Protein 3JSL (pdb70)

Foldseek 3Di:
DPCVVLLVVLQVVLLVQLCCVFFVVHGPDDVVVNVVSLVVNVVCCVVPVVSDDLQGSVLLLFDDAFFPQDKDFDPFFAADFAEDADLVRLVVLQVVLCVQPHFFKKKKDFAFPAFKKKFWAAQQAGDWIFTNPVRGIGTTLSRQVSNASLAHRGWPGGDGWIWMKGKWAFQVLLVVVQVVLVVPVHDHQPGGRRVLVVLSPDRTSSSSNVRHMHMATQGIRDCVVPPDQWSVSRSVVVVNRRHRHDPLMDIDRGSVRVVVSQVVCVVCQVVDRGHTFWMKMFRTGPVSQVVQQADPHHRSGMYTYGDD/DPCVVLQVVLQVVLLVQLCCCFFVVHGDDDPVVNVVSLVVNVVCCVVPVVSDDLQGSVLLLFDDAWFPQDKDFDPFFAADFAADADLVRLVVLQVVLCVQPHFFKKKKDFAFPAFKKKFWAAQQAGDWIFTCVVRGITTTLSSQVSNASLAHRGWPGGDGWIWMKGKWAFQVLLVVVQVVCVVVVHDRQPGGRSVLVVLSPDITSSSSSVRHMHMATQGIRDCVPPPDQWSVSRSVVCVNRRHRHDPLMDIDRGSVVVVVSQVVCVVCVVVDRGHTFWMKMFRTGPVSQVSQQADVHHRSGMYTYGDD

Structure (mmCIF, N/CA/C/O backbone):
data_3JSL
#
_entry.id   3JSL
#
_cell.length_a   40.152
_cell.length_b   49.193
_cell.length_c   88.039
_cell.angle_alpha   90.10
_cell.angle_beta   103.20
_cell.angle_gamma   90.01
#
_symmetry.space_group_name_H-M   'P 1'
#
loop_
_entity.id
_entity.type
_entity.pdbx_description
1 polymer 'DNA ligase'
2 non-polymer 'SULFATE ION'
3 water water
#
loop_
_atom_site.group_PDB
_atom_site.id
_atom_site.type_symbol
_atom_site.label_atom_id
_atom_site.label_alt_id
_atom_site.label_comp_id
_atom_site.label_asym_id
_atom_site.label_entity_id
_atom_site.label_seq_id
_atom_site.pdbx_PDB_ins_code
_atom_site.Cartn_x
_atom_site.Cartn_y
_atom_site.Cartn_z
_atom_site.occupancy
_atom_site.B_iso_or_equiv
_atom_site.auth_seq_id
_atom_site.auth_comp_id
_atom_site.auth_asym_id
_atom_site.auth_atom_id
_atom_site.pdbx_PDB_model_num
ATOM 1 N N . ALA A 1 2 ? 22.064 64.129 69.073 1.00 22.80 2 ALA A N 1
ATOM 2 C CA . ALA A 1 2 ? 22.322 62.673 69.299 1.00 22.30 2 ALA A CA 1
ATOM 3 C C . ALA A 1 2 ? 21.173 61.722 69.119 1.00 20.81 2 ALA A C 1
ATOM 4 O O . ALA A 1 2 ? 21.434 60.664 68.644 1.00 20.23 2 ALA A O 1
ATOM 6 N N . ASP A 1 3 ? 19.941 62.056 69.498 1.00 20.95 3 ASP A N 1
ATOM 7 C CA . ASP A 1 3 ? 18.825 61.256 68.982 1.00 20.02 3 ASP A CA 1
ATOM 8 C C . ASP A 1 3 ? 18.548 61.679 67.506 1.00 19.91 3 ASP A C 1
ATOM 9 O O . ASP A 1 3 ? 17.732 62.574 67.222 1.00 19.49 3 ASP A O 1
ATOM 14 N N . LEU A 1 4 ? 19.226 61.005 66.590 1.00 18.81 4 LEU A N 1
ATOM 15 C CA . LEU A 1 4 ? 19.103 61.302 65.154 1.00 18.81 4 LEU A CA 1
ATOM 16 C C . LEU A 1 4 ? 18.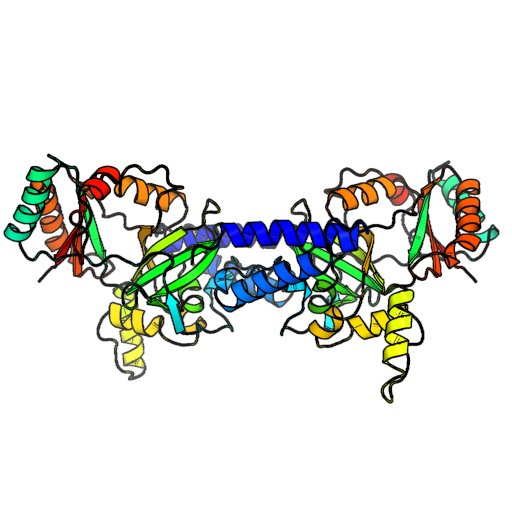195 60.316 64.416 1.00 18.93 4 LEU A C 1
ATOM 17 O O . LEU A 1 4 ? 18.296 60.178 63.188 1.00 18.53 4 LEU A O 1
ATOM 22 N N . SER A 1 5 ? 17.309 59.643 65.148 1.00 18.77 5 SER A N 1
ATOM 23 C CA . SER A 1 5 ? 16.481 58.583 64.568 1.00 18.67 5 SER A CA 1
ATOM 24 C C . SER A 1 5 ? 15.603 59.086 63.392 1.00 19.65 5 SER A C 1
ATOM 25 O O . SER A 1 5 ? 15.434 58.389 62.376 1.00 18.84 5 SER A O 1
ATOM 28 N N . SER A 1 6 ? 15.063 60.294 63.522 1.00 19.97 6 SER A N 1
ATOM 29 C CA . SER A 1 6 ? 14.184 60.817 62.473 1.00 20.61 6 SER A CA 1
ATOM 30 C C . SER A 1 6 ? 14.931 61.017 61.171 1.00 19.72 6 SER A C 1
ATOM 31 O O . SER A 1 6 ? 14.456 60.589 60.115 1.00 19.92 6 SER A O 1
ATOM 34 N N . ARG A 1 7 ? 16.082 61.682 61.233 1.00 19.19 7 ARG A N 1
ATOM 35 C CA . ARG A 1 7 ? 16.854 61.960 60.020 1.00 18.43 7 ARG A CA 1
ATOM 36 C C . ARG A 1 7 ? 17.417 60.658 59.438 1.00 18.10 7 ARG A C 1
ATOM 37 O O . ARG A 1 7 ? 17.376 60.451 58.209 1.00 16.83 7 ARG A O 1
ATOM 45 N N . VAL A 1 8 ? 17.902 59.768 60.310 1.00 16.69 8 VAL A N 1
ATOM 46 C CA . VAL A 1 8 ? 18.431 58.489 59.814 1.00 16.83 8 VAL A CA 1
ATOM 47 C C . VAL A 1 8 ? 17.383 57.692 59.051 1.00 17.28 8 VAL A C 1
ATOM 48 O O . VAL A 1 8 ? 17.661 57.207 57.945 1.00 16.60 8 VAL A O 1
ATOM 52 N N . ASN A 1 9 ? 16.173 57.569 59.610 1.00 17.31 9 ASN A N 1
ATOM 53 C CA . ASN A 1 9 ? 15.139 56.832 58.911 1.00 18.73 9 ASN A CA 1
ATOM 54 C C . ASN A 1 9 ? 14.706 57.519 57.634 1.00 17.91 9 ASN A C 1
ATOM 55 O O . ASN A 1 9 ? 14.498 56.860 56.640 1.00 17.42 9 ASN A O 1
ATOM 60 N N . GLU A 1 10 ? 14.613 58.844 57.665 1.00 17.79 10 GLU A N 1
ATOM 61 C CA . GLU A 1 10 ? 14.390 59.610 56.431 1.00 18.08 10 GLU A CA 1
ATOM 62 C C . GLU A 1 10 ? 15.432 59.329 55.358 1.00 17.90 10 GLU A C 1
ATOM 63 O O . GLU A 1 10 ? 15.068 59.058 54.206 1.00 17.71 10 GLU A O 1
ATOM 69 N N . LEU A 1 11 ? 16.712 59.405 55.736 1.00 16.84 11 LEU A N 1
ATOM 70 C CA . LEU A 1 11 ? 17.809 59.145 54.812 1.00 17.14 11 LEU A CA 1
ATOM 71 C C . LEU A 1 11 ? 17.771 57.733 54.256 1.00 17.54 11 LEU A C 1
ATOM 72 O O . LEU A 1 11 ? 17.984 57.529 53.065 1.00 18.15 11 LEU A O 1
ATOM 77 N N . HIS A 1 12 ? 17.519 56.745 55.109 1.00 17.13 12 HIS A N 1
ATOM 78 C CA . HIS A 1 12 ? 17.336 55.372 54.607 1.00 17.57 12 HIS A CA 1
ATOM 79 C C . HIS A 1 12 ? 16.214 55.313 53.577 1.00 17.50 12 HIS A C 1
ATOM 80 O O . HIS A 1 12 ? 16.412 54.781 52.490 1.00 16.90 12 HIS A O 1
ATOM 87 N N . ASP A 1 13 ? 15.039 55.840 53.936 1.00 17.92 13 ASP A N 1
ATOM 88 C CA . ASP A 1 13 ? 13.879 55.843 53.049 1.00 18.03 13 ASP A CA 1
ATOM 89 C C . ASP A 1 13 ? 14.183 56.478 51.680 1.00 17.71 13 ASP A C 1
ATOM 90 O O . ASP A 1 13 ? 13.878 55.884 50.636 1.00 17.42 13 ASP A O 1
ATOM 95 N N . LEU A 1 14 ? 14.771 57.675 51.683 1.00 16.97 14 LEU A N 1
ATOM 96 C CA . LEU A 1 14 ? 15.111 58.369 50.419 1.00 16.77 14 LEU A CA 1
ATOM 97 C C . LEU A 1 14 ? 16.144 57.621 49.579 1.00 17.07 14 LEU A C 1
ATOM 98 O O . LEU A 1 14 ? 15.918 57.338 48.390 1.00 16.28 14 LEU A O 1
ATOM 103 N N . LEU A 1 15 ? 17.268 57.281 50.202 1.00 16.89 15 LEU A N 1
ATOM 104 C CA . LEU A 1 15 ? 18.339 56.576 49.521 1.00 16.85 15 LEU A CA 1
ATOM 105 C C . LEU A 1 15 ? 17.932 55.192 49.010 1.00 16.69 15 LEU A C 1
ATOM 106 O O . LEU A 1 15 ? 18.394 54.779 47.930 1.00 16.95 15 LEU A O 1
ATOM 111 N N . ASN A 1 16 ? 17.104 54.477 49.772 1.00 17.15 16 ASN A N 1
ATOM 112 C CA . ASN A 1 16 ? 16.592 53.198 49.285 1.00 17.03 16 ASN A CA 1
ATOM 113 C C . ASN A 1 16 ? 15.681 53.396 48.079 1.00 17.06 16 ASN A C 1
ATOM 114 O O . ASN A 1 16 ? 15.762 52.639 47.093 1.00 16.50 16 ASN A O 1
ATOM 119 N N . GLN A 1 17 ? 14.832 54.416 48.154 1.00 17.55 17 GLN A N 1
ATOM 120 C CA . GLN A 1 17 ? 13.962 54.765 47.015 1.00 19.00 17 GLN A CA 1
ATOM 121 C C . GLN A 1 17 ? 14.792 55.151 45.776 1.00 19.10 17 GLN A C 1
ATOM 122 O O . GLN A 1 17 ? 14.588 54.604 44.687 1.00 19.32 17 GLN A O 1
ATOM 128 N N . TYR A 1 18 ? 15.718 56.097 45.926 1.00 18.38 18 TYR A N 1
ATOM 129 C CA . TYR A 1 18 ? 16.530 56.536 44.785 1.00 18.67 18 TYR A CA 1
ATOM 130 C C . TYR A 1 18 ? 17.380 55.408 44.199 1.00 18.84 18 TYR A C 1
ATOM 131 O O . TYR A 1 18 ? 17.506 55.310 42.975 1.00 18.43 18 TYR A O 1
ATOM 140 N N . SER A 1 19 ? 17.947 54.565 45.058 1.00 18.96 19 SER A N 1
ATOM 141 C CA . SER A 1 19 ? 18.733 53.417 44.569 1.00 19.47 19 SER A CA 1
ATOM 142 C C . SER A 1 19 ? 17.877 52.502 43.666 1.00 20.09 19 SER A C 1
ATOM 143 O O . SER A 1 19 ? 18.321 52.084 42.596 1.00 20.65 19 SER A O 1
ATOM 146 N N . TYR A 1 20 ? 16.658 52.217 44.112 1.00 20.02 20 TYR A N 1
ATOM 147 C CA . TYR A 1 20 ? 15.742 51.326 43.413 1.00 20.24 20 TYR A CA 1
ATOM 148 C C . TYR A 1 20 ? 15.357 51.956 42.078 1.00 20.40 20 TYR A C 1
ATOM 149 O O . TYR A 1 20 ? 15.377 51.295 41.034 1.00 19.88 20 TYR A O 1
ATOM 158 N N . GLU A 1 21 ? 15.050 53.250 42.100 1.00 21.25 21 GLU A N 1
ATOM 159 C CA . GLU A 1 21 ? 14.668 53.945 40.864 1.00 22.60 21 GLU A CA 1
ATOM 160 C C . GLU A 1 21 ? 15.797 53.958 39.834 1.00 22.54 21 GLU A C 1
ATOM 161 O O . GLU A 1 21 ? 15.554 53.739 38.642 1.00 22.54 21 GLU A O 1
ATOM 167 N N . TYR A 1 22 ? 17.020 54.219 40.302 1.00 22.84 22 TYR A N 1
ATOM 168 C CA . TYR A 1 22 ? 18.207 54.220 39.456 1.00 24.12 22 TYR A CA 1
ATOM 169 C C . TYR A 1 22 ? 18.526 52.812 38.898 1.00 24.05 22 TYR A C 1
ATOM 170 O O . TYR A 1 22 ? 18.661 52.617 37.686 1.00 23.56 22 TYR A O 1
ATOM 179 N N . TYR A 1 23 ? 18.665 51.856 39.813 1.00 23.54 23 TYR A N 1
ATOM 180 C CA . TYR A 1 23 ? 19.347 50.586 39.526 1.00 24.09 23 TYR A CA 1
ATOM 181 C C . TYR A 1 23 ? 18.454 49.412 39.211 1.00 23.06 23 TYR A C 1
ATOM 182 O O . TYR A 1 23 ? 18.941 48.381 38.734 1.00 22.61 23 TYR A O 1
ATOM 191 N N . VAL A 1 24 ? 17.175 49.557 39.538 1.00 23.89 24 VAL A N 1
ATOM 192 C CA . VAL A 1 24 ? 16.170 48.512 39.341 1.00 24.30 24 VAL A CA 1
ATOM 193 C C . VAL A 1 24 ? 15.147 48.965 38.304 1.00 25.90 24 VAL A C 1
ATOM 194 O O . VAL A 1 24 ? 15.070 48.381 37.243 1.00 26.12 24 VAL A O 1
ATOM 198 N N . GLU A 1 25 ? 14.377 50.005 38.597 1.00 27.76 25 GLU A N 1
ATOM 199 C CA . GLU A 1 25 ? 13.423 50.555 37.619 1.00 29.82 25 GLU A CA 1
ATOM 200 C C . GLU A 1 25 ? 14.081 51.232 36.416 1.00 30.86 25 GLU A C 1
ATOM 201 O O . GLU A 1 25 ? 13.448 51.409 35.357 1.00 31.35 25 GLU A O 1
ATOM 207 N N . ASP A 1 26 ? 15.334 51.639 36.575 1.00 31.98 26 ASP A N 1
ATOM 208 C CA . ASP A 1 26 ? 16.035 52.399 35.537 1.00 33.40 26 ASP A CA 1
ATOM 209 C C . ASP A 1 26 ? 15.205 53.634 35.122 1.00 33.75 26 ASP A C 1
ATOM 210 O O . ASP A 1 26 ? 14.986 53.917 33.926 1.00 34.23 26 ASP A O 1
ATOM 215 N N . ASN A 1 27 ? 14.719 54.356 36.129 1.00 33.16 27 ASN A N 1
ATOM 216 C CA . ASN A 1 27 ? 13.949 55.566 35.906 1.00 33.08 27 ASN A CA 1
ATOM 217 C C . ASN A 1 27 ? 14.115 56.537 37.075 1.00 32.00 27 ASN A C 1
ATOM 218 O O . ASN A 1 27 ? 13.274 56.587 37.971 1.00 31.84 27 ASN A O 1
ATOM 223 N N . PRO A 1 28 ? 15.193 57.337 37.049 1.00 31.20 28 PRO A N 1
ATOM 224 C CA . PRO A 1 28 ? 15.503 58.232 38.164 1.00 30.32 28 PRO A CA 1
ATOM 225 C C . PRO A 1 28 ? 14.438 59.300 38.357 1.00 29.81 28 PRO A C 1
ATOM 226 O O . PRO A 1 28 ? 13.769 59.695 37.387 1.00 29.55 28 PRO A O 1
ATOM 230 N N . SER A 1 29 ? 14.280 59.737 39.603 1.00 29.14 29 SER A N 1
ATOM 231 C CA . SER A 1 29 ? 13.379 60.843 39.966 1.00 28.44 29 SER A CA 1
ATOM 232 C C . SER A 1 29 ? 14.164 62.080 40.410 1.00 27.60 29 SER A C 1
ATOM 233 O O . SER A 1 29 ? 13.666 63.216 40.350 1.00 28.33 29 SER A O 1
ATOM 236 N N . VAL A 1 30 ? 15.396 61.863 40.863 1.00 25.31 30 VAL A N 1
ATOM 237 C CA . VAL A 1 30 ? 16.246 62.956 41.289 1.00 23.66 30 VAL A CA 1
ATOM 238 C C . VAL A 1 30 ? 17.626 62.800 40.621 1.00 22.40 30 VAL A C 1
ATOM 239 O O . VAL A 1 30 ? 18.035 61.682 40.307 1.00 21.97 30 VAL A O 1
ATOM 243 N N . PRO A 1 31 ? 18.346 63.920 40.400 1.00 21.92 31 PRO A N 1
ATOM 244 C CA . PRO A 1 31 ? 19.657 63.828 39.774 1.00 21.37 31 PRO A CA 1
ATOM 245 C C . PRO A 1 31 ? 20.706 63.251 40.744 1.00 22.04 31 PRO A C 1
ATOM 246 O O . PRO A 1 31 ? 20.466 63.265 41.959 1.00 21.15 31 PRO A O 1
ATOM 250 N N . ASP A 1 32 ? 21.830 62.759 40.201 1.00 21.47 32 ASP A N 1
ATOM 251 C CA . ASP A 1 32 ? 22.923 62.150 40.972 1.00 22.89 32 ASP A CA 1
ATOM 252 C C . ASP A 1 32 ? 23.348 63.045 42.122 1.00 22.06 32 ASP A C 1
ATOM 253 O O . ASP A 1 32 ? 23.635 62.543 43.207 1.0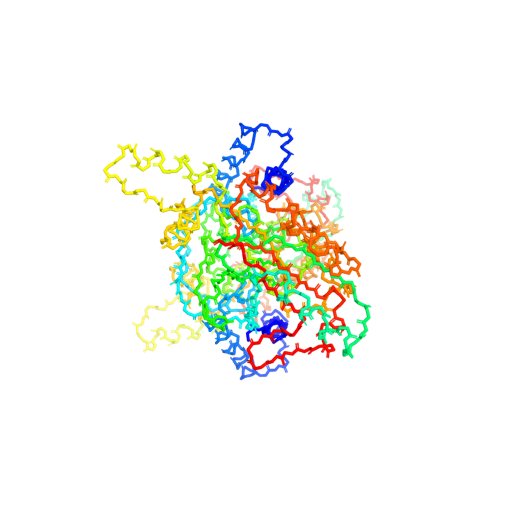0 22.59 32 ASP A O 1
ATOM 258 N N . SER A 1 33 ? 23.435 64.357 41.856 1.00 21.30 33 SER A N 1
ATOM 259 C CA . SER A 1 33 ? 23.815 65.367 42.874 1.00 20.99 33 SER A CA 1
ATOM 260 C C . SER A 1 33 ? 23.019 65.224 44.185 1.00 21.03 33 SER A C 1
ATOM 261 O O . SER A 1 33 ? 23.561 65.440 45.274 1.00 20.47 33 SER A O 1
ATOM 264 N N . GLU A 1 34 ? 21.726 64.918 44.060 1.00 21.29 34 GLU A N 1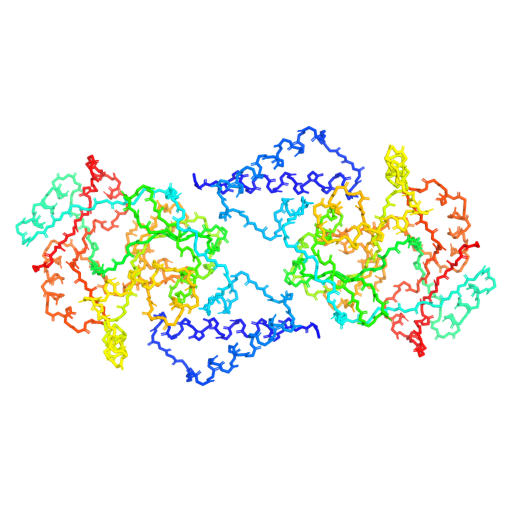
ATOM 265 C CA . GLU A 1 34 ? 20.834 64.745 45.210 1.00 21.82 34 GLU A CA 1
ATOM 266 C C . GLU A 1 34 ? 21.094 63.418 45.914 1.00 21.54 34 GLU A C 1
ATOM 267 O O . GLU A 1 34 ? 21.183 63.381 47.151 1.00 20.88 34 GLU A O 1
ATOM 273 N N . TYR A 1 35 ? 21.204 62.334 45.141 1.00 20.39 35 TYR A N 1
ATOM 274 C CA . TYR A 1 35 ? 21.587 61.044 45.726 1.00 20.73 35 TYR A CA 1
ATOM 275 C C . TYR A 1 35 ? 22.912 61.148 46.480 1.00 19.79 35 TYR A C 1
ATOM 276 O O . TYR A 1 35 ? 23.009 60.677 47.624 1.00 20.59 35 TYR A O 1
ATOM 285 N N . ASP A 1 36 ? 23.924 61.753 45.843 1.00 18.54 36 ASP A N 1
ATOM 286 C CA . ASP A 1 36 ? 25.274 61.802 46.395 1.00 18.16 36 ASP A CA 1
ATOM 287 C C . ASP A 1 36 ? 25.291 62.646 47.668 1.00 17.05 36 ASP A C 1
ATOM 288 O O . ASP A 1 36 ? 25.954 62.284 48.629 1.00 17.94 36 ASP A O 1
ATOM 293 N N . LYS A 1 37 ? 24.602 63.783 47.641 1.00 16.79 37 LYS A N 1
ATOM 294 C CA . LYS A 1 37 ? 24.462 64.658 48.805 1.00 17.01 37 LYS A CA 1
ATOM 295 C C . LYS A 1 37 ? 23.866 63.904 50.015 1.00 16.97 37 LYS A C 1
ATOM 296 O O . LYS A 1 37 ? 24.402 63.978 51.130 1.00 16.53 37 LYS A O 1
ATOM 302 N N . LEU A 1 38 ? 22.765 63.192 49.804 1.00 17.10 38 LEU A N 1
ATOM 303 C CA . LEU A 1 38 ? 22.136 62.429 50.899 1.00 17.17 38 LEU A CA 1
ATOM 304 C C . LEU A 1 38 ? 23.029 61.282 51.399 1.00 17.58 38 LEU A C 1
ATOM 305 O O . LEU A 1 38 ? 23.134 61.008 52.624 1.00 17.57 38 LEU A O 1
ATOM 310 N N . LEU A 1 39 ? 23.692 60.603 50.460 1.00 16.45 39 LEU A N 1
ATOM 311 C CA . LEU A 1 39 ? 24.585 59.528 50.839 1.00 16.20 39 LEU A CA 1
ATOM 312 C C . LEU A 1 39 ? 25.730 60.052 51.702 1.00 16.77 39 LEU A C 1
ATOM 313 O O . LEU A 1 39 ? 26.035 59.455 52.742 1.00 15.92 39 LEU A O 1
ATOM 318 N N . HIS A 1 40 ? 26.367 61.144 51.255 1.00 16.19 40 HIS A N 1
ATOM 319 C CA . HIS A 1 40 ? 27.456 61.753 52.003 1.00 18.13 40 HIS A CA 1
ATOM 320 C C . HIS A 1 40 ? 26.997 62.164 53.408 1.00 17.30 40 HIS A C 1
ATOM 321 O O . HIS A 1 40 ? 27.750 62.023 54.365 1.00 16.45 40 HIS A O 1
ATOM 328 N N . GLU A 1 41 ? 25.760 62.641 53.515 1.00 16.86 41 GLU A N 1
ATOM 329 C CA . GLU A 1 41 ? 25.202 63.013 54.823 1.00 17.53 41 GLU A CA 1
ATOM 330 C C . GLU A 1 41 ? 25.086 61.806 55.775 1.00 17.36 41 GLU A C 1
ATOM 331 O O . GLU A 1 41 ? 25.424 61.900 56.979 1.00 16.75 41 GLU A O 1
ATOM 337 N N . LEU A 1 42 ? 24.551 60.707 55.243 1.00 16.64 42 LEU A N 1
ATOM 338 C CA . LEU A 1 42 ? 24.384 59.485 56.040 1.00 16.57 42 LEU A CA 1
ATOM 339 C C . LEU A 1 42 ? 25.748 58.939 56.453 1.00 16.11 42 LEU A C 1
ATOM 340 O O . LEU A 1 42 ? 25.944 58.497 57.581 1.00 15.34 42 LEU A O 1
ATOM 345 N N . ILE A 1 43 ? 26.693 58.948 55.528 1.00 16.42 43 ILE A N 1
ATOM 346 C CA . ILE A 1 43 ? 28.048 58.485 55.842 1.00 17.08 43 ILE A CA 1
ATOM 347 C C . ILE A 1 43 ? 28.620 59.298 57.018 1.00 17.33 43 ILE A C 1
ATOM 348 O O . ILE A 1 43 ? 29.179 58.731 57.955 1.00 17.14 43 ILE A O 1
ATOM 353 N N . LYS A 1 44 ? 28.443 60.621 56.981 1.00 17.61 44 LYS A N 1
ATOM 354 C CA . LYS A 1 44 ? 28.965 61.472 58.047 1.00 18.38 44 LYS A CA 1
ATOM 355 C C . LYS A 1 44 ? 28.262 61.161 59.361 1.00 18.12 44 LYS A C 1
ATOM 356 O O . LYS A 1 44 ? 28.925 61.074 60.406 1.00 18.01 44 LYS A O 1
ATOM 362 N N . ILE A 1 45 ? 26.934 60.998 59.312 1.00 16.77 45 ILE A N 1
ATOM 363 C CA . ILE A 1 45 ? 26.191 60.583 60.504 1.00 16.45 45 ILE A CA 1
ATOM 364 C C . ILE A 1 45 ? 26.747 59.268 61.082 1.00 16.68 45 ILE A C 1
ATOM 365 O O . ILE A 1 45 ? 27.045 59.177 62.289 1.00 15.88 45 ILE A O 1
ATOM 370 N N . GLU A 1 46 ? 26.902 58.260 60.227 1.00 15.59 46 GLU A N 1
ATOM 371 C CA . GLU A 1 46 ? 27.408 56.964 60.695 1.00 16.41 46 GLU A CA 1
ATOM 372 C C . GLU A 1 46 ? 28.848 57.069 61.219 1.00 17.34 46 GLU A C 1
ATOM 373 O O . GLU A 1 46 ? 29.214 56.329 62.108 1.00 18.38 46 GLU A O 1
ATOM 379 N N . GLU A 1 47 ? 29.663 57.971 60.680 1.00 18.04 47 GLU A N 1
ATOM 380 C CA . GLU A 1 47 ? 31.026 58.176 61.213 1.00 20.70 47 GLU A CA 1
ATOM 381 C C . GLU A 1 47 ? 31.021 58.790 62.626 1.00 19.84 47 GLU A C 1
ATOM 382 O O . GLU A 1 47 ? 31.784 58.343 63.513 1.00 20.12 47 GLU A O 1
ATOM 388 N N . GLU A 1 48 ? 30.168 59.796 62.826 1.00 19.60 48 GLU A N 1
ATOM 389 C CA . GLU A 1 48 ? 30.137 60.547 64.088 1.00 19.60 48 GLU A CA 1
ATOM 390 C C . GLU A 1 48 ? 29.188 59.932 65.113 1.00 18.70 48 GLU A C 1
ATOM 391 O O . GLU A 1 48 ? 29.356 60.148 66.320 1.00 19.10 48 GLU A O 1
ATOM 397 N N . HIS A 1 49 ? 28.195 59.182 64.629 1.00 16.64 49 HIS A N 1
ATOM 398 C CA . HIS A 1 49 ? 27.206 58.487 65.454 1.00 15.86 49 HIS A CA 1
ATOM 399 C C . HIS A 1 49 ? 27.061 57.044 64.968 1.00 15.33 49 HIS A C 1
ATOM 400 O O . HIS A 1 49 ? 26.039 56.689 64.405 1.00 15.60 49 HIS A O 1
ATOM 407 N N . PRO A 1 50 ? 28.088 56.214 65.208 1.00 15.86 50 PRO A N 1
ATOM 408 C CA . PRO A 1 50 ? 28.142 54.849 64.665 1.00 15.74 50 PRO A CA 1
ATOM 409 C C . PRO A 1 50 ? 27.071 53.913 65.211 1.00 15.70 50 PRO A C 1
ATOM 410 O O . PRO A 1 50 ? 26.870 52.825 64.659 1.00 15.58 50 PRO A O 1
ATOM 414 N N . GLU A 1 51 ? 26.391 54.331 66.283 1.00 15.35 51 GLU A N 1
ATOM 415 C CA . GLU A 1 51 ? 25.252 53.569 66.793 1.00 16.39 51 GLU A CA 1
ATOM 416 C C . GLU A 1 51 ? 24.133 53.465 65.768 1.00 16.10 51 GLU A C 1
ATOM 417 O O . GLU A 1 51 ? 23.273 52.605 65.900 1.00 16.34 51 GLU A O 1
ATOM 423 N N . TYR A 1 52 ? 24.160 54.327 64.756 1.00 16.16 52 TYR A N 1
ATOM 424 C CA . TYR A 1 52 ? 23.131 54.322 63.692 1.00 16.57 52 TYR A CA 1
ATOM 425 C C . TYR A 1 52 ? 23.458 53.374 62.514 1.00 17.59 52 TYR A C 1
ATOM 426 O O . TYR A 1 52 ? 22.633 53.177 61.628 1.00 17.32 52 TYR A O 1
ATOM 435 N N . LYS A 1 53 ? 24.655 52.785 62.507 1.00 18.36 53 LYS A N 1
ATOM 436 C CA . LYS A 1 53 ? 24.984 51.807 61.450 1.00 18.55 53 LYS A CA 1
ATOM 437 C C . LYS A 1 53 ? 24.055 50.575 61.551 1.00 19.62 53 LYS A C 1
ATOM 438 O O . LYS A 1 53 ? 23.686 50.150 62.649 1.00 19.30 53 LYS A O 1
ATOM 444 N N . THR A 1 54 ? 23.651 50.019 60.412 1.00 19.21 54 THR A N 1
ATOM 445 C CA . THR A 1 54 ? 22.746 48.866 60.392 1.00 19.25 54 THR A CA 1
ATOM 446 C C . THR A 1 54 ? 23.175 47.964 59.234 1.00 19.66 54 THR A C 1
ATOM 447 O O . THR A 1 54 ? 23.765 48.436 58.255 1.00 18.49 54 THR A O 1
ATOM 451 N N . VAL A 1 55 ? 22.853 46.679 59.333 1.00 20.25 55 VAL A N 1
ATOM 452 C CA . VAL A 1 55 ? 23.238 45.715 58.286 1.00 20.16 55 VAL A CA 1
ATOM 453 C C . VAL A 1 55 ? 22.693 46.081 56.899 1.00 19.96 55 VAL A C 1
ATOM 454 O O . VAL A 1 55 ? 23.297 45.721 55.891 1.00 20.26 55 VAL A O 1
ATOM 458 N N . ASP A 1 56 ? 21.577 46.806 56.853 1.00 19.01 56 ASP A N 1
ATOM 459 C CA . ASP A 1 56 ? 20.926 47.132 55.583 1.00 18.91 56 ASP A CA 1
ATOM 460 C C . ASP A 1 56 ? 21.007 48.629 55.263 1.00 17.81 56 ASP A C 1
ATOM 461 O O . ASP A 1 56 ? 20.238 49.141 54.458 1.00 18.02 56 ASP A O 1
ATOM 466 N N . SER A 1 57 ? 21.962 49.327 55.866 1.00 16.84 57 SER A N 1
ATOM 467 C CA . SER A 1 57 ? 22.151 50.745 55.560 1.00 16.01 57 SER A CA 1
ATOM 468 C C . SER A 1 57 ? 22.548 50.924 54.087 1.00 14.75 57 SER A C 1
ATOM 469 O O . SER A 1 57 ? 23.314 50.122 53.548 1.00 13.77 57 SER A O 1
ATOM 472 N N . PRO A 1 58 ? 22.038 51.990 53.426 1.00 15.40 58 PRO A N 1
ATOM 473 C CA . PRO A 1 58 ? 22.543 52.345 52.090 1.00 15.14 58 PRO A CA 1
ATOM 474 C C . PRO A 1 58 ? 24.069 52.444 52.014 1.00 15.30 58 PRO A C 1
ATOM 475 O O . PRO A 1 58 ? 24.642 52.249 50.932 1.00 15.16 58 PRO A O 1
ATOM 479 N N . THR A 1 59 ? 24.726 52.750 53.144 1.00 14.44 59 THR A N 1
ATOM 480 C CA . THR A 1 59 ? 26.183 52.862 53.148 1.00 13.98 59 THR A CA 1
ATOM 481 C C . THR A 1 59 ? 26.899 51.543 52.903 1.00 14.48 59 THR A C 1
ATOM 482 O O . THR A 1 59 ? 28.108 51.532 52.605 1.00 14.74 59 THR A O 1
ATOM 486 N N . VAL A 1 60 ? 26.174 50.445 53.043 1.00 14.91 60 VAL A N 1
ATOM 487 C CA . VAL A 1 60 ? 26.734 49.141 52.740 1.00 16.72 60 VAL A CA 1
ATOM 488 C C . VAL A 1 60 ? 27.221 49.089 51.289 1.00 17.20 60 VAL A C 1
ATOM 489 O O . VAL A 1 60 ? 28.175 48.392 50.983 1.00 18.04 60 VAL A O 1
ATOM 493 N N . ARG A 1 61 ? 26.549 49.835 50.409 1.00 17.27 61 ARG A N 1
ATOM 494 C CA . ARG A 1 61 ? 26.821 49.769 48.967 1.00 18.21 61 ARG A CA 1
ATOM 495 C C . ARG A 1 61 ? 28.200 50.276 48.625 1.00 18.94 61 ARG A C 1
ATOM 496 O O . ARG A 1 61 ? 28.717 49.951 47.563 1.00 19.41 61 ARG A O 1
ATOM 504 N N . VAL A 1 62 ? 28.782 51.083 49.526 1.00 19.80 62 VAL A N 1
ATOM 505 C CA . VAL A 1 62 ? 30.105 51.671 49.313 1.00 21.08 62 VAL A CA 1
ATOM 506 C C . VAL A 1 62 ? 31.219 50.639 49.472 1.00 21.34 62 VAL A C 1
ATOM 507 O O . VAL A 1 62 ? 32.335 50.877 49.041 1.00 21.86 62 VAL A O 1
ATOM 511 N N . GLY A 1 63 ? 30.921 49.504 50.113 1.00 21.60 63 GLY A N 1
ATOM 512 C CA . GLY A 1 63 ? 31.946 48.559 50.470 1.00 22.24 63 GLY A CA 1
ATOM 513 C C . GLY A 1 63 ? 32.555 48.960 51.798 1.00 24.34 63 GLY A C 1
ATOM 514 O O . GLY A 1 63 ? 32.264 50.039 52.345 1.00 23.45 63 GLY A O 1
ATOM 515 N N . GLY A 1 64 ? 33.400 48.093 52.326 1.00 25.34 64 GLY A N 1
ATOM 516 C CA . GLY A 1 64 ? 33.967 48.322 53.644 1.00 27.67 64 GLY A CA 1
ATOM 517 C C . GLY A 1 64 ? 35.294 47.634 53.803 1.00 28.88 64 GLY A C 1
ATOM 518 O O . GLY A 1 64 ? 35.947 47.285 52.815 1.00 29.64 64 GLY A O 1
ATOM 519 N N . GLU A 1 65 ? 35.675 47.437 55.059 1.00 29.96 65 GLU A N 1
ATOM 520 C CA . GLU A 1 65 ? 36.966 46.870 55.411 1.00 31.13 65 GLU A CA 1
ATOM 521 C C . GLU A 1 65 ? 36.956 45.342 55.339 1.00 30.22 65 GLU A C 1
ATOM 522 O O . GLU A 1 65 ? 37.935 44.748 54.915 1.00 30.37 65 GLU A O 1
ATOM 528 N N . ALA A 1 66 ? 35.847 44.722 55.741 1.00 29.80 66 ALA A N 1
ATOM 529 C CA . ALA A 1 66 ? 35.711 43.259 55.698 1.00 29.50 66 ALA A CA 1
ATOM 530 C C . ALA A 1 66 ? 35.860 42.716 54.277 1.00 29.42 66 ALA A C 1
ATOM 531 O O . ALA A 1 66 ? 35.315 43.274 53.312 1.00 29.12 66 ALA A O 1
ATOM 533 N N . GLN A 1 67 ? 36.628 41.644 54.153 1.00 29.46 67 GLN A N 1
ATOM 534 C CA . GLN A 1 67 ? 36.880 41.042 52.848 1.00 29.52 67 GLN A CA 1
ATOM 535 C C . GLN A 1 67 ? 36.058 39.762 52.657 1.00 28.59 67 GLN A C 1
ATOM 536 O O . GLN A 1 67 ? 35.847 38.998 53.606 1.00 27.94 67 GLN A O 1
ATOM 542 N N . ALA A 1 68 ? 35.599 39.533 51.426 1.00 27.26 68 ALA A N 1
ATOM 543 C CA . ALA A 1 68 ? 35.082 38.223 51.048 1.00 26.65 68 ALA A CA 1
ATOM 544 C C . ALA A 1 68 ? 36.108 37.174 51.494 1.00 25.90 68 ALA A C 1
ATOM 545 O O . ALA A 1 68 ? 37.321 37.357 51.306 1.00 25.10 68 ALA A O 1
ATOM 547 N N . SER A 1 69 ? 35.623 36.100 52.099 1.00 26.07 69 SER A N 1
ATOM 548 C CA . SER A 1 69 ? 36.488 35.005 52.550 1.00 26.27 69 SER A CA 1
ATOM 549 C C . SER A 1 69 ? 36.930 34.112 51.402 1.00 25.92 69 SER A C 1
ATOM 550 O O . SER A 1 69 ? 38.008 33.524 51.446 1.00 25.64 69 SER A O 1
ATOM 553 N N . PHE A 1 70 ? 36.098 34.017 50.364 1.00 25.10 70 PHE A N 1
ATOM 554 C CA . PHE A 1 70 ? 36.304 33.055 49.272 1.00 24.27 70 PHE A CA 1
ATOM 555 C C . PHE A 1 70 ? 36.262 31.608 49.760 1.00 24.31 70 PHE A C 1
ATOM 556 O O . PHE A 1 70 ? 36.625 30.685 49.026 1.00 24.91 70 PHE A O 1
ATOM 564 N N . ASN A 1 71 ? 35.810 31.419 50.989 1.00 23.13 71 ASN A N 1
ATOM 565 C CA . ASN A 1 71 ? 35.636 30.060 51.538 1.00 23.17 71 ASN A CA 1
ATOM 566 C C . ASN A 1 71 ? 34.724 29.199 50.696 1.00 23.04 71 ASN A C 1
ATOM 567 O O . ASN A 1 71 ? 33.769 29.699 50.092 1.00 22.21 71 ASN A O 1
ATOM 572 N N . LYS A 1 72 ? 35.031 27.898 50.661 1.00 22.85 72 LYS A N 1
ATOM 573 C CA . LYS A 1 72 ? 34.165 26.922 49.995 1.00 23.47 72 LYS A CA 1
ATOM 574 C C . LYS A 1 72 ? 32.919 26.688 50.845 1.00 21.95 72 LYS A C 1
ATOM 575 O O . LYS A 1 72 ? 33.012 26.305 52.017 1.00 21.68 72 LYS A O 1
ATOM 581 N N . VAL A 1 73 ? 31.750 26.964 50.282 1.00 20.14 73 VAL A N 1
ATOM 582 C CA . VAL A 1 73 ? 30.508 26.798 51.030 1.00 19.34 73 VAL A CA 1
ATOM 583 C C . VAL A 1 73 ? 29.507 26.037 50.174 1.00 19.36 73 VAL A C 1
ATOM 584 O O . VAL A 1 73 ? 29.317 26.368 49.002 1.00 19.37 73 VAL A O 1
ATOM 588 N N . ASN A 1 74 ? 28.861 25.028 50.757 1.00 18.77 74 ASN A N 1
ATOM 589 C CA . ASN A 1 74 ? 27.792 24.299 50.058 1.00 17.99 74 ASN A CA 1
ATOM 590 C C . ASN A 1 74 ? 26.541 25.154 49.976 1.00 17.23 74 ASN A C 1
ATOM 591 O O . ASN A 1 74 ? 26.161 25.769 50.979 1.00 15.66 74 ASN A O 1
ATOM 596 N N . HIS A 1 75 ? 25.891 25.167 48.811 1.00 17.13 75 HIS A N 1
ATOM 597 C CA . HIS A 1 75 ? 24.555 25.770 48.653 1.00 16.81 75 HIS A CA 1
ATOM 598 C C . HIS A 1 75 ? 23.552 24.995 49.508 1.00 17.13 75 HIS A C 1
ATOM 599 O O . HIS A 1 75 ? 23.734 23.778 49.729 1.00 16.47 75 HIS A O 1
ATOM 606 N N . ASP A 1 76 ? 22.487 25.686 49.970 1.00 17.12 76 ASP A N 1
ATOM 607 C CA . ASP A 1 76 ? 21.392 25.028 50.700 1.00 18.07 76 ASP A CA 1
ATOM 608 C C . ASP A 1 76 ? 20.783 23.971 49.797 1.00 18.22 76 ASP A C 1
ATOM 609 O O . ASP A 1 76 ? 20.442 22.876 50.248 1.00 18.26 76 ASP A O 1
ATOM 614 N N . THR A 1 77 ? 20.656 24.321 48.516 1.00 18.22 77 THR A N 1
ATOM 615 C CA . THR A 1 77 ? 20.077 23.433 47.492 1.00 17.97 77 THR A CA 1
ATOM 616 C C . THR A 1 77 ? 20.998 23.508 46.260 1.00 17.95 77 THR A C 1
ATOM 617 O O . THR A 1 77 ? 21.272 24.620 45.771 1.00 17.48 77 THR A O 1
ATOM 621 N N . PRO A 1 78 ? 21.510 22.348 45.773 1.00 18.13 78 PRO A N 1
ATOM 622 C CA . PRO A 1 78 ? 22.399 22.398 44.599 1.00 17.59 78 PRO A CA 1
ATOM 623 C C . PRO A 1 78 ? 21.739 23.092 43.397 1.00 18.11 78 PRO A C 1
ATOM 624 O O . PRO A 1 78 ? 20.525 23.044 43.225 1.00 17.62 78 PRO A O 1
ATOM 628 N N . MET A 1 79 ? 22.534 23.791 42.608 1.00 18.93 79 MET A N 1
ATOM 629 C CA . MET A 1 79 ? 21.965 24.495 41.449 1.00 19.67 79 MET A CA 1
ATOM 630 C C . MET A 1 79 ? 21.847 23.542 40.261 1.00 20.97 79 MET A C 1
ATOM 631 O O . MET A 1 79 ? 22.618 22.605 40.139 1.00 22.33 79 MET A O 1
ATOM 636 N N . LEU A 1 80 ? 20.834 23.754 39.434 1.00 22.19 80 LEU A N 1
ATOM 637 C CA . LEU A 1 80 ? 20.561 22.896 38.274 1.00 23.01 80 LEU A CA 1
ATOM 638 C C . LEU A 1 80 ? 21.651 22.999 37.214 1.00 22.82 80 LEU A C 1
ATOM 639 O O . LEU A 1 80 ? 22.287 24.040 37.055 1.00 22.31 80 LEU A O 1
ATOM 644 N N . SER A 1 81 ? 21.787 21.944 36.420 1.00 22.25 81 SER A N 1
ATOM 645 C CA . SER A 1 81 ? 22.599 21.988 35.232 1.00 22.75 81 SER A CA 1
ATOM 646 C C . SER A 1 81 ? 21.663 21.700 34.043 1.00 21.94 81 SER A C 1
ATOM 647 O O . SER A 1 81 ? 21.017 20.671 34.011 1.00 22.39 81 SER A O 1
ATOM 650 N N . LEU A 1 82 ? 21.588 22.610 33.082 1.00 21.80 82 LEU A N 1
ATOM 651 C CA . LEU A 1 82 ? 20.614 22.484 31.975 1.00 21.70 82 LEU A CA 1
ATOM 652 C C . LEU A 1 82 ? 21.185 21.780 30.747 1.00 21.52 82 LEU A C 1
ATOM 653 O O . LEU A 1 82 ? 22.338 21.987 30.401 1.00 21.82 82 LEU A O 1
ATOM 658 N N . GLY A 1 83 ? 20.377 20.952 30.097 1.00 20.93 83 GLY A N 1
ATOM 659 C CA . GLY A 1 83 ? 20.682 20.451 28.748 1.00 20.42 83 GLY A CA 1
ATOM 660 C C . GLY A 1 83 ? 20.589 21.592 27.739 1.00 20.30 83 GLY A C 1
ATOM 661 O O . GLY A 1 83 ? 19.888 22.580 27.980 1.00 19.49 83 GLY A O 1
ATOM 662 N N . ASN A 1 84 ? 21.317 21.456 26.625 1.00 20.01 84 ASN A N 1
ATOM 663 C CA . ASN A 1 84 ? 21.436 22.503 25.600 1.00 20.56 84 ASN A CA 1
ATOM 664 C C . ASN A 1 84 ? 20.704 22.133 24.330 1.00 20.13 84 ASN A C 1
ATOM 665 O O . ASN A 1 84 ? 20.582 20.950 24.010 1.00 20.06 84 ASN A O 1
ATOM 670 N N . ALA A 1 85 ? 20.238 23.149 23.613 1.00 19.05 85 ALA A N 1
ATOM 671 C CA . ALA A 1 85 ? 19.692 22.978 22.284 1.00 19.14 85 ALA A CA 1
ATOM 672 C C . ALA A 1 85 ? 20.455 23.907 21.347 1.00 18.48 85 ALA A C 1
ATOM 673 O O . ALA A 1 85 ? 20.834 25.030 21.740 1.00 18.83 85 ALA A O 1
ATOM 675 N N . PHE A 1 86 ? 20.705 23.444 20.122 1.00 18.27 86 PHE A N 1
ATOM 676 C CA . PHE A 1 86 ? 21.442 24.247 19.142 1.00 19.25 86 PHE A CA 1
ATOM 677 C C . PHE A 1 86 ? 20.666 24.652 17.886 1.00 19.05 86 PHE A C 1
ATOM 678 O O . PHE A 1 86 ? 21.147 25.474 17.085 1.00 19.21 86 PHE A O 1
ATOM 686 N N . ASN A 1 87 ? 19.464 24.103 17.726 1.00 19.83 87 ASN A N 1
ATOM 687 C CA . ASN A 1 87 ? 18.642 24.403 16.549 1.00 19.97 87 ASN A CA 1
ATOM 688 C C . ASN A 1 87 ? 17.184 24.071 16.793 1.00 20.20 87 ASN A C 1
ATOM 689 O O . ASN A 1 87 ? 16.812 23.551 17.855 1.00 19.73 87 ASN A O 1
ATOM 694 N N . GLU A 1 88 ? 16.366 24.329 15.772 1.00 20.99 88 GLU A N 1
ATOM 695 C CA . GLU A 1 88 ? 14.942 24.042 15.821 1.00 21.66 88 GLU A CA 1
ATOM 696 C C . GLU A 1 88 ? 14.633 22.564 16.065 1.00 22.36 88 GLU A C 1
ATOM 697 O O . GLU A 1 88 ? 13.734 22.244 16.839 1.00 22.14 88 GLU A O 1
ATOM 703 N N . ASP A 1 89 ? 15.383 21.667 15.411 1.00 23.01 89 ASP A N 1
ATOM 704 C CA . ASP A 1 89 ? 15.217 20.224 15.626 1.00 23.52 89 ASP A CA 1
ATOM 705 C C . ASP A 1 89 ? 15.347 19.875 17.125 1.00 22.64 89 ASP A C 1
ATOM 706 O O . ASP A 1 89 ? 14.483 19.201 17.671 1.00 22.12 89 ASP A O 1
ATOM 711 N N . ASP A 1 90 ? 16.415 20.356 17.768 1.00 21.54 90 ASP A N 1
ATOM 712 C CA . ASP A 1 90 ? 16.641 20.130 19.210 1.00 21.10 90 ASP A CA 1
ATOM 713 C C . ASP A 1 90 ? 15.439 20.571 20.063 1.00 20.07 90 ASP A C 1
ATOM 714 O O . ASP A 1 90 ? 15.018 19.861 20.991 1.00 19.15 90 ASP A O 1
ATOM 719 N N . LEU A 1 91 ? 14.914 21.751 19.753 1.00 19.92 91 LEU A N 1
ATOM 720 C CA . LEU A 1 91 ? 13.790 22.319 20.519 1.00 19.76 91 LEU A CA 1
ATOM 721 C C . LEU A 1 91 ? 12.493 21.565 20.259 1.00 20.23 91 LEU A C 1
ATOM 722 O O . LEU A 1 91 ? 11.660 21.420 21.138 1.00 18.44 91 LEU A O 1
ATOM 727 N N . ARG A 1 92 ? 12.316 21.095 19.029 1.00 22.19 92 ARG A N 1
ATOM 728 C CA . ARG A 1 92 ? 11.155 20.263 18.735 1.00 22.74 92 ARG A CA 1
ATOM 729 C C . ARG A 1 92 ? 11.171 18.908 19.448 1.00 23.26 92 ARG A C 1
ATOM 730 O O . ARG A 1 92 ? 10.122 18.448 19.900 1.00 23.12 92 ARG A O 1
ATOM 738 N N . LYS A 1 93 ? 12.353 18.296 19.585 1.00 23.90 93 LYS A N 1
ATOM 739 C CA . LYS A 1 93 ? 12.503 17.032 20.306 1.00 23.98 93 LYS A CA 1
ATOM 740 C C . LYS A 1 93 ? 12.184 17.242 21.778 1.00 23.27 93 LYS A C 1
ATOM 741 O O . LYS A 1 93 ? 11.499 16.431 22.396 1.00 22.53 93 LYS A O 1
ATOM 747 N N . PHE A 1 94 ? 12.676 18.353 22.329 1.00 22.47 94 PHE A N 1
ATOM 748 C CA . PHE A 1 94 ? 12.401 18.713 23.717 1.00 22.00 94 PHE A CA 1
ATOM 749 C C . PHE A 1 94 ? 10.884 18.820 23.898 1.00 22.30 94 PHE A C 1
ATOM 750 O O . PHE A 1 94 ? 10.294 18.191 24.787 1.00 22.36 94 PHE A O 1
ATOM 758 N N . ASP A 1 95 ? 10.267 19.616 23.032 1.00 22.77 95 ASP A N 1
ATOM 759 C CA . ASP A 1 95 ? 8.822 19.851 23.043 1.00 23.69 95 ASP A CA 1
ATOM 760 C C . ASP A 1 95 ? 8.026 18.534 22.929 1.00 24.45 95 ASP A C 1
ATOM 761 O O . ASP A 1 95 ? 7.078 18.294 23.678 1.00 23.17 95 ASP A O 1
ATOM 766 N N . GLN A 1 96 ? 8.426 17.690 21.981 1.00 25.79 96 GLN A N 1
ATOM 767 C CA . GLN A 1 96 ? 7.713 16.438 21.720 1.00 26.61 96 GLN A CA 1
ATOM 768 C C . GLN A 1 96 ? 7.761 15.533 22.929 1.00 27.64 96 GLN A C 1
ATOM 769 O O . GLN A 1 96 ? 6.751 14.963 23.302 1.00 28.48 96 GLN A O 1
ATOM 775 N N . ARG A 1 97 ? 8.924 15.399 23.561 1.00 28.88 97 ARG A N 1
ATOM 776 C CA . ARG A 1 97 ? 9.008 14.518 24.718 1.00 30.10 97 ARG A CA 1
ATOM 777 C C . ARG A 1 97 ? 8.200 15.005 25.917 1.00 30.08 97 ARG A C 1
ATOM 778 O O . ARG A 1 97 ? 7.716 14.196 26.705 1.00 30.03 97 ARG A O 1
ATOM 786 N N . ILE A 1 98 ? 8.030 16.320 26.044 1.00 29.84 98 ILE A N 1
ATOM 787 C CA . ILE A 1 98 ? 7.154 16.856 27.097 1.00 29.96 98 ILE A CA 1
ATOM 788 C C . ILE A 1 98 ? 5.684 16.506 26.794 1.00 30.11 98 ILE A C 1
ATOM 789 O O . ILE A 1 98 ? 4.962 15.987 27.654 1.00 30.28 98 ILE A O 1
ATOM 794 N N . ARG A 1 99 ? 5.270 16.755 25.560 1.00 30.48 99 ARG A N 1
ATOM 795 C CA . ARG A 1 99 ? 3.873 16.588 25.165 1.00 31.35 99 ARG A CA 1
ATOM 796 C C . ARG A 1 99 ? 3.429 15.134 24.971 1.00 31.47 99 ARG A C 1
ATOM 797 O O . ARG A 1 99 ? 2.238 14.848 25.051 1.00 31.34 99 ARG A O 1
ATOM 805 N N . GLU A 1 100 ? 4.387 14.230 24.762 1.00 32.09 100 GLU A N 1
ATOM 806 C CA . GLU A 1 100 ? 4.097 12.796 24.796 1.00 33.03 100 GLU A CA 1
ATOM 807 C C . GLU A 1 100 ? 3.831 12.286 26.216 1.00 33.58 100 GLU A C 1
ATOM 808 O O . GLU A 1 100 ? 3.063 11.342 26.391 1.00 33.77 100 GLU A O 1
ATOM 814 N N . GLN A 1 101 ? 4.448 12.919 27.221 1.00 34.21 101 GLN A N 1
ATOM 815 C CA . GLN A 1 101 ? 4.361 12.451 28.621 1.00 35.39 101 GLN A CA 1
ATOM 816 C C . GLN A 1 101 ? 3.313 13.151 29.494 1.00 34.61 101 GLN A C 1
ATOM 817 O O . GLN A 1 101 ? 2.691 12.501 30.341 1.00 35.35 101 GLN A O 1
ATOM 823 N N . ILE A 1 102 ? 3.144 14.462 29.326 1.00 33.93 102 ILE A N 1
ATOM 824 C CA . ILE A 1 102 ? 2.237 15.232 30.189 1.00 33.11 102 ILE A CA 1
ATOM 825 C C . ILE A 1 102 ? 1.168 16.060 29.453 1.00 32.55 102 ILE A C 1
ATOM 826 O O . ILE A 1 102 ? 0.280 16.628 30.089 1.00 32.02 102 ILE A O 1
ATOM 831 N N . GLY A 1 103 ? 1.252 16.127 28.127 1.00 31.96 103 GLY A N 1
ATOM 832 C CA . GLY A 1 103 ? 0.245 16.849 27.341 1.00 30.78 103 GLY A CA 1
ATOM 833 C C . GLY A 1 103 ? 0.729 18.209 26.875 1.00 30.23 103 GLY A C 1
ATOM 834 O O . GLY A 1 103 ? 1.920 18.506 26.958 1.00 30.48 103 GLY A O 1
ATOM 835 N N . ASN A 1 104 ? -0.188 19.040 26.384 1.00 29.54 104 ASN A N 1
ATOM 836 C CA . ASN A 1 104 ? 0.169 20.368 25.860 1.00 28.82 104 ASN A CA 1
ATOM 837 C C . ASN A 1 104 ? 0.354 21.392 26.987 1.00 28.72 104 ASN A C 1
ATOM 838 O O . ASN A 1 104 ? -0.570 21.609 27.782 1.00 29.36 104 ASN A O 1
ATOM 843 N N . VAL A 1 105 ? 1.551 21.988 27.047 1.00 27.56 105 VAL A N 1
ATOM 844 C CA . VAL A 1 105 ? 2.006 22.830 28.179 1.00 27.44 105 VAL A CA 1
ATOM 845 C C . VAL A 1 105 ? 2.311 24.263 27.769 1.00 25.92 105 VAL A C 1
ATOM 846 O O . VAL A 1 105 ? 2.629 24.541 26.613 1.00 25.30 105 VAL A O 1
ATOM 850 N N . GLU A 1 106 ? 2.221 25.161 28.744 1.00 24.58 106 GLU A N 1
ATOM 851 C CA . GLU A 1 106 ? 2.678 26.517 28.566 1.00 24.03 106 GLU A CA 1
ATOM 852 C C . GLU A 1 106 ? 4.163 26.559 28.886 1.00 22.89 106 GLU A C 1
ATOM 853 O O . GLU A 1 106 ? 4.607 25.899 29.818 1.00 22.63 106 GLU A O 1
ATOM 859 N N . TYR A 1 107 ? 4.901 27.333 28.095 1.00 21.81 107 TYR A N 1
ATOM 860 C CA . TYR A 1 107 ? 6.327 27.561 28.298 1.00 21.97 107 TYR A CA 1
ATOM 861 C C . TYR A 1 107 ? 6.638 28.978 28.758 1.00 21.35 107 TYR A C 1
ATOM 862 O O . TYR A 1 107 ? 5.976 29.937 28.362 1.00 22.21 107 TYR A O 1
ATOM 871 N N . MET A 1 108 ? 7.670 29.113 29.568 1.00 20.88 108 MET A N 1
ATOM 872 C CA . MET A 1 108 ? 8.246 30.418 29.778 1.00 21.22 108 MET A CA 1
ATOM 873 C C . MET A 1 108 ? 9.580 30.496 29.074 1.00 19.96 108 MET A C 1
ATOM 874 O O . MET A 1 108 ? 10.425 29.599 29.222 1.00 20.01 108 MET A O 1
ATOM 879 N N . CYS A 1 109 ? 9.768 31.576 28.332 1.00 18.93 109 CYS A N 1
ATOM 880 C CA . CYS A 1 109 ? 11.034 31.859 27.688 1.00 19.18 109 CYS A CA 1
ATOM 881 C C . CYS A 1 109 ? 11.725 33.031 28.363 1.00 18.75 109 CYS A C 1
ATOM 882 O O . CYS A 1 109 ? 11.087 34.028 28.707 1.00 18.84 109 CYS A O 1
ATOM 885 N N . GLU A 1 110 ? 13.040 32.926 28.507 1.00 18.14 110 GLU A N 1
ATOM 886 C CA . GLU A 1 110 ? 13.809 34.013 29.088 1.00 18.28 110 GLU A CA 1
ATOM 887 C C . GLU A 1 110 ? 15.176 34.089 28.448 1.00 17.65 110 GLU A C 1
ATOM 888 O O . GLU A 1 110 ? 15.700 33.087 27.948 1.00 16.38 110 GLU A O 1
ATOM 894 N N . LEU A 1 111 ? 15.757 35.282 28.476 1.00 16.47 111 LEU A N 1
ATOM 895 C CA . LEU A 1 111 ? 17.119 35.497 27.983 1.00 16.70 111 LEU A CA 1
ATOM 896 C C . LEU A 1 111 ? 18.140 34.869 28.927 1.00 16.84 111 LEU A C 1
ATOM 897 O O . LEU A 1 111 ? 18.036 35.032 30.144 1.00 17.26 111 LEU A O 1
ATOM 902 N N . LYS A 1 112 ? 19.136 34.164 28.374 1.00 16.12 112 LYS A N 1
ATOM 903 C CA . LYS A 1 112 ? 20.180 33.554 29.185 1.00 16.76 112 LYS A CA 1
ATOM 904 C C . LYS A 1 112 ? 21.309 34.550 29.307 1.00 16.72 112 LYS A C 1
ATOM 905 O O . LYS A 1 112 ? 22.041 34.799 28.368 1.00 16.43 112 LYS A O 1
ATOM 911 N N . ILE A 1 113 ? 21.412 35.163 30.484 1.00 16.84 113 ILE A N 1
ATOM 912 C CA . ILE A 1 113 ? 22.394 36.183 30.741 1.00 17.66 113 ILE A CA 1
ATOM 913 C C . ILE A 1 113 ? 23.791 35.555 30.759 1.00 18.08 113 ILE A C 1
ATOM 914 O O . ILE A 1 113 ? 24.013 34.531 31.418 1.00 18.74 113 ILE A O 1
ATOM 919 N N . ASP A 1 114 ? 24.721 36.143 30.006 1.00 18.03 114 ASP A N 1
ATOM 920 C CA . ASP A 1 114 ? 26.085 35.641 29.959 1.00 19.40 114 ASP A CA 1
ATOM 921 C C . ASP A 1 114 ? 26.859 36.252 31.120 1.00 18.82 114 ASP A C 1
ATOM 922 O O . ASP A 1 114 ? 27.707 37.136 30.933 1.00 19.81 114 ASP A O 1
ATOM 927 N N . GLY A 1 115 ? 26.533 35.793 32.321 1.00 17.84 115 GLY A N 1
ATOM 928 C CA . GLY A 1 115 ? 27.037 36.396 33.550 1.00 17.67 115 GLY A CA 1
ATOM 929 C C . GLY A 1 115 ? 27.696 35.357 34.429 1.00 17.70 115 GLY A C 1
ATOM 930 O O . GLY A 1 115 ? 28.085 34.280 33.957 1.00 16.61 115 GLY A O 1
ATOM 931 N N . LEU A 1 116 ? 27.827 35.707 35.703 1.00 17.50 116 LEU A N 1
ATOM 932 C CA . LEU A 1 116 ? 28.294 34.791 36.717 1.00 18.37 116 LEU A CA 1
ATOM 933 C C . LEU A 1 116 ? 27.102 34.366 37.553 1.00 17.69 116 LEU A C 1
ATOM 934 O O . LEU A 1 116 ? 26.455 35.216 38.208 1.00 16.96 116 LEU A O 1
ATOM 939 N N . ALA A 1 117 ? 26.799 33.066 37.496 1.00 17.03 117 ALA A N 1
ATOM 940 C CA . ALA A 1 117 ? 25.707 32.464 38.279 1.00 15.87 117 ALA A CA 1
ATOM 941 C C . ALA A 1 117 ? 26.067 32.562 39.762 1.00 15.74 117 ALA A C 1
ATOM 942 O O . ALA A 1 117 ? 27.205 32.259 40.171 1.00 14.40 117 ALA A O 1
ATOM 944 N N . VAL A 1 118 ? 25.100 32.984 40.572 1.00 15.48 118 VAL A N 1
ATOM 945 C CA . VAL A 1 118 ? 25.327 33.173 42.017 1.00 14.68 118 VAL A CA 1
ATOM 946 C C . VAL A 1 118 ? 24.091 32.679 42.796 1.00 15.65 118 VAL A C 1
ATOM 947 O O . VAL A 1 118 ? 22.977 32.705 42.259 1.00 15.68 118 VAL A O 1
ATOM 951 N N . SER A 1 119 ? 24.276 32.192 44.030 1.00 15.34 119 SER A N 1
ATOM 952 C CA . SER A 1 119 ? 23.134 31.897 44.912 1.00 15.82 119 SER A CA 1
ATOM 953 C C . SER A 1 119 ? 23.142 32.963 46.000 1.00 15.76 119 SER A C 1
ATOM 954 O O . SER A 1 119 ? 24.193 33.281 46.529 1.00 15.02 119 SER A O 1
ATOM 957 N N . LEU A 1 120 ? 21.974 33.490 46.333 1.00 14.06 120 LEU A N 1
ATOM 958 C CA . LEU A 1 120 ? 21.905 34.600 47.286 1.00 14.13 120 LEU A CA 1
ATOM 959 C C . LEU A 1 120 ? 20.974 34.134 48.383 1.00 14.02 120 LEU A C 1
ATOM 960 O O . LEU A 1 120 ? 19.788 33.987 48.158 1.00 13.77 120 LEU A O 1
ATOM 965 N N . LYS A 1 121 ? 21.536 33.882 49.559 1.00 14.76 121 LYS A N 1
ATOM 966 C CA . LYS A 1 121 ? 20.737 33.345 50.658 1.00 14.17 121 LYS A CA 1
ATOM 967 C C . LYS A 1 121 ? 20.190 34.464 51.561 1.00 14.07 121 LYS A C 1
ATOM 968 O O . LYS A 1 121 ? 20.930 35.380 51.985 1.00 13.77 121 LYS A O 1
ATOM 974 N N . TYR A 1 122 ? 18.874 34.391 51.792 1.00 13.74 122 TYR A N 1
ATOM 975 C CA . TYR A 1 122 ? 18.136 35.308 52.663 1.00 14.26 122 TYR A CA 1
ATOM 976 C C . TYR A 1 122 ? 17.658 34.545 53.906 1.00 14.93 122 TYR A C 1
ATOM 977 O O . TYR A 1 122 ? 17.102 33.438 53.794 1.00 15.55 122 TYR A O 1
ATOM 986 N N . VAL A 1 123 ? 17.873 35.155 55.069 1.00 14.91 123 VAL A N 1
ATOM 987 C CA . VAL A 1 123 ? 17.445 34.562 56.355 1.00 16.95 123 VAL A CA 1
ATOM 988 C C . VAL A 1 123 ? 16.688 35.663 57.075 1.00 16.79 123 VAL A C 1
ATOM 989 O O . VAL A 1 123 ? 17.230 36.757 57.268 1.00 17.26 123 VAL A O 1
ATOM 993 N N . ASP A 1 124 ? 15.436 35.385 57.431 1.00 17.69 124 ASP A N 1
ATOM 994 C CA . ASP A 1 124 ? 14.568 36.371 58.027 1.00 18.58 124 ASP A CA 1
ATOM 995 C C . ASP A 1 124 ? 14.447 37.568 57.089 1.00 18.45 124 ASP A C 1
ATOM 996 O O . ASP A 1 124 ? 14.348 38.704 57.541 1.00 18.71 124 ASP A O 1
ATOM 1001 N N . GLY A 1 125 ? 14.496 37.321 55.771 1.00 18.13 125 GLY A N 1
ATOM 1002 C CA . GLY A 1 125 ? 14.416 38.415 54.796 1.00 17.27 125 GLY A CA 1
ATOM 1003 C C . GLY A 1 125 ? 15.654 39.276 54.538 1.00 16.97 125 GLY A C 1
ATOM 1004 O O . GLY A 1 125 ? 15.631 40.129 53.667 1.00 17.21 125 GLY A O 1
ATOM 1005 N N . TYR A 1 126 ? 16.737 39.047 55.275 1.00 17.13 126 TYR A N 1
ATOM 1006 C CA . TYR A 1 126 ? 17.995 39.735 55.073 1.00 17.10 126 TYR A CA 1
ATOM 1007 C C . TYR A 1 126 ? 19.005 38.937 54.229 1.00 16.95 126 TYR A C 1
ATOM 1008 O O . TYR A 1 126 ? 19.206 37.731 54.457 1.00 15.96 126 TYR A O 1
ATOM 1017 N N . PHE A 1 127 ? 19.665 39.645 53.305 1.00 16.25 127 PHE A N 1
ATOM 1018 C CA . PHE A 1 127 ? 20.743 39.080 52.498 1.00 15.49 127 PHE A CA 1
ATOM 1019 C C . PHE A 1 127 ? 21.894 38.747 53.416 1.00 16.01 127 PHE A C 1
ATOM 1020 O O . PHE A 1 127 ? 22.508 39.672 53.983 1.00 15.86 127 PHE A O 1
ATOM 1028 N N . VAL A 1 128 ? 22.176 37.454 53.595 1.00 14.94 128 VAL A N 1
ATOM 1029 C CA . VAL A 1 128 ? 23.239 37.041 54.544 1.00 14.59 128 VAL A CA 1
ATOM 1030 C C . VAL A 1 128 ? 24.412 36.275 53.936 1.00 14.52 128 VAL A C 1
ATOM 1031 O O . VAL A 1 128 ? 25.466 36.110 54.576 1.00 13.25 128 VAL A O 1
ATOM 1035 N N . GLN A 1 129 ? 24.253 35.809 52.700 1.00 14.11 129 GLN A N 1
ATOM 1036 C CA . GLN A 1 129 ? 25.329 35.035 52.085 1.00 15.39 129 GLN A CA 1
ATOM 1037 C C . GLN A 1 129 ? 25.135 35.013 50.575 1.00 14.90 129 GLN A C 1
ATOM 1038 O O . GLN A 1 129 ? 24.051 34.752 50.097 1.00 13.81 129 GLN A O 1
ATOM 1044 N N . GLY A 1 130 ? 26.203 35.282 49.845 1.00 15.01 130 GLY A N 1
ATOM 1045 C CA . GLY A 1 130 ? 26.174 35.170 48.377 1.00 14.22 130 GLY A CA 1
ATOM 1046 C C . GLY A 1 130 ? 27.346 34.306 47.946 1.00 15.64 130 GLY A C 1
ATOM 1047 O O . GLY A 1 130 ? 28.471 34.575 48.331 1.00 14.97 130 GLY A O 1
ATOM 1048 N N . LEU A 1 131 ? 27.070 33.268 47.143 1.00 15.10 131 LEU A N 1
ATOM 1049 C CA . LEU A 1 131 ? 28.074 32.328 46.690 1.00 14.88 131 LEU A CA 1
ATOM 1050 C C . LEU A 1 131 ? 28.100 32.322 45.182 1.00 14.94 131 LEU A C 1
ATOM 1051 O O . LEU A 1 131 ? 27.063 32.495 44.561 1.00 15.75 131 LEU A O 1
ATOM 1056 N N . THR A 1 132 ? 29.253 32.069 44.594 1.00 15.26 132 THR A N 1
ATOM 1057 C CA . THR A 1 132 ? 29.303 31.760 43.147 1.00 15.42 132 THR A CA 1
ATOM 1058 C C . THR A 1 132 ? 28.658 30.360 42.987 1.00 15.31 132 THR A C 1
ATOM 1059 O O . THR A 1 132 ? 28.549 29.591 43.958 1.00 14.46 132 THR A O 1
ATOM 1063 N N . ARG A 1 133 ? 28.231 30.015 41.776 1.00 15.23 133 ARG A N 1
ATOM 1064 C CA . ARG A 1 133 ? 27.628 28.695 41.537 1.00 16.26 133 ARG A CA 1
ATOM 1065 C C . ARG A 1 133 ? 28.632 27.562 41.858 1.00 15.09 133 ARG A C 1
ATOM 1066 O O . ARG A 1 133 ? 28.265 26.526 42.395 1.00 15.08 133 ARG A O 1
ATOM 1074 N N . GLY A 1 134 ? 29.905 27.763 41.513 1.00 16.58 134 GLY A N 1
ATOM 1075 C CA . GLY A 1 134 ? 30.940 26.755 41.733 1.00 17.59 134 GLY A CA 1
ATOM 1076 C C . GLY A 1 134 ? 30.659 25.511 40.905 1.00 18.43 134 GLY A C 1
ATOM 1077 O O . GLY A 1 134 ? 30.342 25.608 39.719 1.00 19.51 134 GLY A O 1
ATOM 1078 N N . ASP A 1 135 ? 30.762 24.334 41.516 1.00 19.27 135 ASP A N 1
ATOM 1079 C CA . ASP A 1 135 ? 30.387 23.094 40.820 1.00 19.79 135 ASP A CA 1
ATOM 1080 C C . ASP A 1 135 ? 28.896 22.781 40.846 1.00 19.52 135 ASP A C 1
ATOM 1081 O O . ASP A 1 135 ? 28.466 21.711 40.372 1.00 20.47 135 ASP A O 1
ATOM 1086 N N . GLY A 1 136 ? 28.099 23.695 41.404 1.00 18.58 136 GLY A N 1
ATOM 1087 C CA . GLY A 1 136 ? 26.662 23.491 41.503 1.00 17.65 136 GLY A CA 1
ATOM 1088 C C . GLY A 1 136 ? 26.197 23.036 42.875 1.00 18.04 136 GLY A C 1
ATOM 1089 O O . GLY A 1 136 ? 25.010 23.217 43.252 1.00 16.79 136 GLY A O 1
ATOM 1090 N N . THR A 1 137 ? 27.137 22.452 43.619 1.00 17.77 137 THR A N 1
ATOM 1091 C CA . THR A 1 137 ? 26.913 21.977 44.976 1.00 17.82 137 THR A CA 1
ATOM 1092 C C . THR A 1 137 ? 27.647 22.875 45.947 1.00 17.43 137 THR A C 1
ATOM 1093 O O . THR A 1 137 ? 27.089 23.261 46.957 1.00 17.40 137 THR A O 1
ATOM 1097 N N . THR A 1 138 ? 28.880 23.230 45.595 1.00 18.62 138 THR A N 1
ATOM 1098 C CA . THR A 1 138 ? 29.776 24.004 46.427 1.00 18.75 138 THR A CA 1
ATOM 1099 C C . THR A 1 138 ? 30.327 25.217 45.658 1.00 19.37 138 THR A C 1
ATOM 1100 O O . THR A 1 138 ? 30.904 25.070 44.577 1.00 19.25 138 THR A O 1
ATOM 1104 N N . GLY A 1 139 ? 30.141 26.406 46.234 1.00 19.81 139 GLY A N 1
ATOM 1105 C CA . GLY A 1 139 ? 30.612 27.651 45.636 1.00 19.70 139 GLY A CA 1
ATOM 1106 C C . GLY A 1 139 ? 31.544 28.399 46.564 1.00 20.08 139 GLY A C 1
ATOM 1107 O O . GLY A 1 139 ? 31.858 27.916 47.662 1.00 19.30 139 GLY A O 1
ATOM 1108 N N . GLU A 1 140 ? 31.976 29.576 46.113 1.00 19.27 140 GLU A N 1
ATOM 1109 C CA . GLU A 1 140 ? 32.874 30.452 46.868 1.00 19.81 140 GLU A CA 1
ATOM 1110 C C . GLU A 1 140 ? 32.093 31.610 47.469 1.00 17.88 140 GLU A C 1
ATOM 1111 O O . GLU A 1 140 ? 31.305 32.230 46.790 1.00 18.42 140 GLU A O 1
ATOM 1117 N N . ASP A 1 141 ? 32.361 31.894 48.731 1.00 17.43 141 ASP A N 1
ATOM 1118 C CA . ASP A 1 141 ? 31.773 33.011 49.468 1.00 16.84 141 ASP A CA 1
ATOM 1119 C C . ASP A 1 141 ? 32.320 34.396 49.023 1.00 16.11 141 ASP A C 1
ATOM 1120 O O . ASP A 1 141 ? 33.464 34.759 49.325 1.00 16.51 141 ASP A O 1
ATOM 1125 N N . ILE A 1 142 ? 31.500 35.139 48.282 1.00 15.67 142 ILE A N 1
ATOM 1126 C CA . ILE A 1 142 ? 31.844 36.484 47.808 1.00 15.46 142 ILE A CA 1
ATOM 1127 C C . ILE A 1 142 ? 30.814 37.496 48.335 1.00 15.27 142 ILE A C 1
ATOM 1128 O O . ILE A 1 142 ? 30.574 38.531 47.710 1.00 14.35 142 ILE A O 1
ATOM 1133 N N . THR A 1 143 ? 30.243 37.186 49.511 1.00 16.03 143 THR A N 1
ATOM 1134 C CA . THR A 1 143 ? 29.122 37.957 50.106 1.00 16.62 143 THR A CA 1
ATOM 1135 C C . THR A 1 143 ? 29.469 39.453 50.150 1.00 16.09 143 THR A C 1
ATOM 1136 O O . THR A 1 143 ? 28.680 40.295 49.716 1.00 15.21 143 THR A O 1
ATOM 1140 N N . GLU A 1 144 ? 30.635 39.767 50.689 1.00 17.24 144 GLU A N 1
ATOM 1141 C CA . GLU A 1 144 ? 31.009 41.176 50.921 1.00 18.27 144 GLU A CA 1
ATOM 1142 C C . GLU A 1 144 ? 31.025 41.979 49.613 1.00 18.37 144 GLU A C 1
ATOM 1143 O O . GLU A 1 144 ? 30.716 43.185 49.590 1.00 19.16 144 GLU A O 1
ATOM 1149 N N . ASN A 1 145 ? 31.382 41.306 48.526 1.00 17.73 145 ASN A N 1
ATOM 1150 C CA . ASN A 1 145 ? 31.445 41.966 47.220 1.00 17.69 145 ASN A CA 1
ATOM 1151 C C . ASN A 1 145 ? 30.085 42.128 46.604 1.00 16.61 145 ASN A C 1
ATOM 1152 O O . ASN A 1 145 ? 29.763 43.183 46.042 1.00 17.16 145 ASN A O 1
ATOM 1157 N N . LEU A 1 146 ? 29.265 41.076 46.733 1.00 15.33 146 LEU A N 1
ATOM 1158 C CA . LEU A 1 146 ? 27.897 41.085 46.203 1.00 14.17 146 LEU A CA 1
ATOM 1159 C C . LEU A 1 146 ? 27.010 42.136 46.861 1.00 14.29 146 LEU A C 1
ATOM 1160 O O . LEU A 1 146 ? 26.058 42.655 46.249 1.00 13.58 146 LEU A O 1
ATOM 1165 N N . LYS A 1 147 ? 27.317 42.440 48.120 1.00 14.01 147 LYS A N 1
ATOM 1166 C CA . LYS A 1 147 ? 26.578 43.458 48.884 1.00 15.37 147 LYS A CA 1
ATOM 1167 C C . LYS A 1 147 ? 26.609 44.864 48.262 1.00 15.13 147 LYS A C 1
ATOM 1168 O O . LYS A 1 147 ? 25.699 45.692 48.473 1.00 15.27 147 LYS A O 1
ATOM 1174 N N . THR A 1 148 ? 27.647 45.113 47.475 1.00 14.51 148 THR A N 1
ATOM 1175 C CA . THR A 1 148 ? 27.829 46.413 46.798 1.00 16.15 148 THR A CA 1
ATOM 1176 C C . THR A 1 148 ? 27.027 46.581 45.479 1.00 15.87 148 THR A C 1
ATOM 1177 O O . THR A 1 148 ? 27.079 47.640 44.832 1.00 18.19 148 THR A O 1
ATOM 1181 N N . ILE A 1 149 ? 26.340 45.530 45.055 1.00 16.52 149 ILE A N 1
ATOM 1182 C CA . ILE A 1 149 ? 25.528 45.575 43.839 1.00 15.66 149 ILE A CA 1
ATOM 1183 C C . ILE A 1 149 ? 24.134 46.043 44.199 1.00 15.56 149 ILE A C 1
ATOM 1184 O O . ILE A 1 149 ? 23.371 45.306 44.844 1.00 14.51 149 ILE A O 1
ATOM 1189 N N . HIS A 1 150 ? 23.786 47.257 43.760 1.00 14.98 150 HIS A N 1
ATOM 1190 C CA . HIS A 1 150 ? 22.516 47.875 44.141 1.00 15.40 150 HIS A CA 1
ATOM 1191 C C . HIS A 1 150 ? 21.287 47.042 43.766 1.00 15.38 150 HIS A C 1
ATOM 1192 O O . HIS A 1 150 ? 20.308 47.051 44.484 1.00 15.14 150 HIS A O 1
ATOM 1199 N N . ALA A 1 151 ? 21.361 46.312 42.650 1.00 15.06 151 ALA A N 1
ATOM 1200 C CA . ALA A 1 151 ? 20.265 45.462 42.207 1.00 15.26 151 ALA A CA 1
ATOM 1201 C C . ALA A 1 151 ? 19.993 44.230 43.093 1.00 15.18 151 ALA A C 1
ATOM 1202 O O . ALA A 1 151 ? 19.005 43.498 42.865 1.00 15.76 151 ALA A O 1
ATOM 1204 N N . ILE A 1 152 ? 20.864 43.972 44.074 1.00 14.76 152 ILE A N 1
ATOM 1205 C CA . ILE A 1 152 ? 20.585 42.922 45.064 1.00 14.73 152 ILE A CA 1
ATOM 1206 C C . ILE A 1 152 ? 20.032 43.604 46.339 1.00 15.39 152 ILE A C 1
ATOM 1207 O O . ILE A 1 152 ? 20.732 44.429 46.933 1.00 14.73 152 ILE A O 1
ATOM 1212 N N . PRO A 1 153 ? 18.790 43.258 46.749 1.00 14.65 153 PRO A N 1
ATOM 1213 C CA . PRO A 1 153 ? 18.221 43.916 47.922 1.00 15.95 153 PRO A CA 1
ATOM 1214 C C . PRO A 1 153 ? 18.885 43.414 49.193 1.00 15.41 153 PRO A C 1
ATOM 1215 O O . PRO A 1 153 ? 19.144 42.202 49.338 1.00 15.70 153 PRO A O 1
ATOM 1219 N N . LEU A 1 154 ? 19.169 44.335 50.107 1.00 15.67 154 LEU A N 1
ATOM 1220 C CA . LEU A 1 154 ? 19.768 43.943 51.388 1.00 15.77 154 LEU A CA 1
ATOM 1221 C C . LEU A 1 154 ? 18.687 43.362 52.318 1.00 15.90 154 LEU A C 1
ATOM 1222 O O . LEU A 1 154 ? 18.992 42.637 53.259 1.00 16.15 154 LEU A O 1
ATOM 1227 N N . LYS A 1 155 ? 17.440 43.730 52.061 1.00 16.09 155 LYS A N 1
ATOM 1228 C CA . LYS A 1 155 ? 16.292 43.237 52.823 1.00 17.44 155 LYS A CA 1
ATOM 1229 C C . LYS A 1 155 ? 15.144 43.087 51.856 1.00 17.82 155 LYS A C 1
ATOM 1230 O O . LYS A 1 155 ? 14.861 44.015 51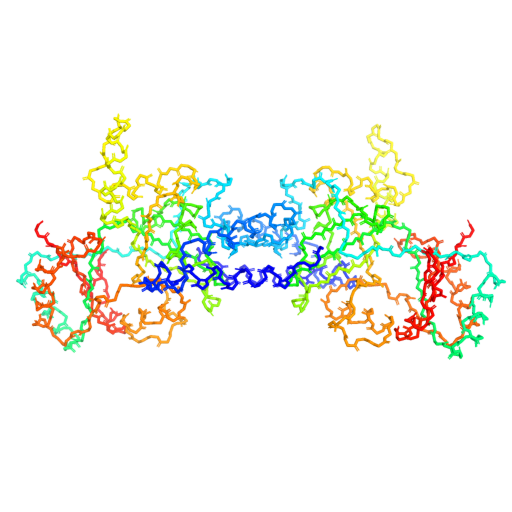.095 1.00 18.05 155 LYS A O 1
ATOM 1236 N N . MET A 1 156 ? 14.500 41.918 51.857 1.00 18.38 156 MET A N 1
ATOM 1237 C CA . MET A 1 156 ? 13.331 41.687 51.003 1.00 20.18 156 MET A CA 1
ATOM 1238 C C . MET A 1 156 ? 12.035 42.120 51.716 1.00 20.53 156 MET A C 1
ATOM 1239 O O . MET A 1 156 ? 12.051 42.393 52.919 1.00 21.15 156 MET A O 1
ATOM 1244 N N . LYS A 1 157 ? 10.935 42.210 50.986 1.00 20.88 157 LYS A N 1
ATOM 1245 C CA . LYS A 1 157 ? 9.684 42.747 51.543 1.00 21.95 157 LYS A CA 1
ATOM 1246 C C . LYS A 1 157 ? 8.951 41.820 52.520 1.00 21.84 157 LYS A C 1
ATOM 1247 O O . LYS A 1 157 ? 8.031 42.263 53.219 1.00 22.09 157 LYS A O 1
ATOM 1253 N N . GLU A 1 158 ? 9.335 40.545 52.537 1.00 21.81 158 GLU A N 1
ATOM 1254 C CA . GLU A 1 158 ? 8.823 39.573 53.495 1.00 22.43 158 GLU A CA 1
ATOM 1255 C C . GLU A 1 158 ? 10.022 38.811 54.061 1.00 22.47 158 GLU A C 1
ATOM 1256 O O . GLU A 1 158 ? 10.980 38.548 53.336 1.00 21.59 158 GLU A O 1
ATOM 1262 N N . PRO A 1 159 ? 9.998 38.495 55.374 1.00 22.25 159 PRO A N 1
ATOM 1263 C CA . PRO A 1 159 ? 11.085 37.851 56.119 1.00 21.67 159 PRO A CA 1
ATOM 1264 C C . PRO A 1 159 ? 11.309 36.352 55.797 1.00 21.75 159 PRO A C 1
ATOM 1265 O O . PRO A 1 159 ? 11.372 35.523 56.695 1.00 21.35 159 PRO A O 1
ATOM 1269 N N . LEU A 1 160 ? 11.464 36.012 54.528 1.00 20.52 160 LEU A N 1
ATOM 1270 C CA . LEU A 1 160 ? 11.641 34.615 54.146 1.00 19.73 160 LEU A CA 1
ATOM 1271 C C . LEU A 1 160 ? 13.067 34.081 54.377 1.00 19.10 160 LEU A C 1
ATOM 1272 O O . LEU A 1 160 ? 14.050 34.832 54.507 1.00 18.06 160 LEU A O 1
ATOM 1277 N N . ASN A 1 161 ? 13.147 32.758 54.431 1.00 18.65 161 ASN A N 1
ATOM 1278 C CA . ASN A 1 161 ? 14.406 32.011 54.473 1.00 17.69 161 ASN A CA 1
ATOM 1279 C C . ASN A 1 161 ? 14.483 31.219 53.182 1.00 18.40 161 ASN A C 1
ATOM 1280 O O . ASN A 1 161 ? 13.874 30.138 53.046 1.00 18.60 161 ASN A O 1
ATOM 1285 N N . VAL A 1 162 ? 15.191 31.780 52.217 1.00 18.40 162 VAL A N 1
ATOM 1286 C CA . VAL A 1 162 ? 15.171 31.265 50.859 1.00 18.35 162 VAL A CA 1
ATOM 1287 C C . VAL A 1 162 ? 16.545 31.567 50.232 1.00 17.91 162 VAL A C 1
ATOM 1288 O O . VAL A 1 162 ? 17.211 32.508 50.652 1.00 18.03 162 VAL A O 1
ATOM 1292 N N . GLU A 1 163 ? 16.928 30.764 49.228 1.00 17.06 163 GLU A N 1
ATOM 1293 C CA . GLU A 1 163 ? 18.131 30.971 48.432 1.00 17.64 163 GLU A CA 1
ATOM 1294 C C . GLU A 1 163 ? 17.626 31.321 47.033 1.00 17.84 163 GLU A C 1
ATOM 1295 O O . GLU A 1 163 ? 17.006 30.477 46.366 1.00 17.24 163 GLU A O 1
ATOM 1301 N N . VAL A 1 164 ? 17.852 32.554 46.594 1.00 16.99 164 VAL A N 1
ATOM 1302 C CA . VAL A 1 164 ? 17.434 32.909 45.235 1.00 18.22 164 VAL A CA 1
ATOM 1303 C C . VAL A 1 164 ? 18.633 32.663 44.338 1.00 17.89 164 VAL A C 1
ATOM 1304 O O . VAL A 1 164 ? 19.766 32.555 44.833 1.00 19.04 164 VAL A O 1
ATOM 1308 N N . ARG A 1 165 ? 18.395 32.515 43.040 1.00 17.17 165 ARG A N 1
ATOM 1309 C CA . ARG A 1 165 ? 19.492 32.284 42.129 1.00 15.68 165 ARG A CA 1
ATOM 1310 C C . ARG A 1 165 ? 19.470 33.391 41.104 1.00 15.44 165 ARG A C 1
ATOM 1311 O O . ARG A 1 165 ? 18.407 33.773 40.612 1.00 13.78 165 ARG A O 1
ATOM 1319 N N . GLY A 1 166 ? 20.647 33.901 40.770 1.00 14.67 166 GLY A N 1
ATOM 1320 C CA . GLY A 1 166 ? 20.708 34.986 39.814 1.00 14.36 166 GLY A CA 1
ATOM 1321 C C . GLY A 1 166 ? 21.918 34.936 38.896 1.00 15.35 166 GLY A C 1
ATOM 1322 O O . GLY A 1 166 ? 22.810 34.105 39.062 1.00 14.85 166 GLY A O 1
ATOM 1323 N N . GLU A 1 167 ? 21.958 35.870 37.939 1.00 14.89 167 GLU A N 1
ATOM 1324 C CA . GLU A 1 167 ? 23.149 36.034 37.102 1.00 15.90 167 GLU A CA 1
ATOM 1325 C C . GLU A 1 167 ? 23.678 37.410 37.356 1.00 15.55 167 GLU A C 1
ATOM 1326 O O . GLU A 1 167 ? 22.970 38.374 37.105 1.00 16.75 167 GLU A O 1
ATOM 1332 N N . ALA A 1 168 ? 24.894 37.492 37.888 1.00 15.95 168 ALA A N 1
ATOM 1333 C CA . ALA A 1 168 ? 25.583 38.768 38.089 1.00 16.16 168 ALA A CA 1
ATOM 1334 C C . ALA A 1 168 ? 26.362 39.164 36.847 1.00 16.14 168 ALA A C 1
ATOM 1335 O O . ALA A 1 168 ? 27.037 38.324 36.225 1.00 16.46 168 ALA A O 1
ATOM 1337 N N . TYR A 1 169 ? 26.285 40.439 36.482 1.00 15.72 169 TYR A N 1
ATOM 1338 C CA . TYR A 1 169 ? 26.892 40.866 35.215 1.00 15.35 169 TYR A CA 1
ATOM 1339 C C . TYR A 1 169 ? 27.343 42.321 35.267 1.00 15.71 169 TYR A C 1
ATOM 1340 O O . TYR A 1 169 ? 26.990 43.067 36.190 1.00 14.76 169 TYR A O 1
ATOM 1349 N N . MET A 1 170 ? 28.139 42.704 34.278 1.00 15.98 170 MET A N 1
ATOM 1350 C CA . MET A 1 170 ? 28.474 44.099 34.010 1.00 16.86 170 MET A CA 1
ATOM 1351 C C . MET A 1 170 ? 27.858 44.552 32.677 1.00 17.19 170 MET A C 1
ATOM 1352 O O . MET A 1 170 ? 28.099 43.909 31.628 1.00 17.22 170 MET A O 1
ATOM 1357 N N . PRO A 1 171 ? 27.059 45.654 32.696 1.00 18.32 171 PRO A N 1
ATOM 1358 C CA . PRO A 1 171 ? 26.497 46.238 31.480 1.00 19.04 171 PRO A CA 1
ATOM 1359 C C . PRO A 1 171 ? 27.561 46.491 30.417 1.00 19.63 171 PRO A C 1
ATOM 1360 O O . PRO A 1 171 ? 28.705 46.851 30.734 1.00 18.09 171 PRO A O 1
ATOM 1364 N N . ARG A 1 172 ? 27.177 46.263 29.168 1.00 20.14 172 ARG A N 1
ATOM 1365 C CA . ARG A 1 172 ? 28.116 46.324 28.053 1.00 23.07 172 ARG A CA 1
ATOM 1366 C C . ARG A 1 172 ? 28.861 47.663 28.037 1.00 22.89 172 ARG A C 1
ATOM 1367 O O . ARG A 1 172 ? 30.086 47.696 27.913 1.00 23.56 172 ARG A O 1
ATOM 1375 N N . ARG A 1 173 ? 28.119 48.748 28.201 1.00 23.28 173 ARG A N 1
ATOM 1376 C CA . ARG A 1 173 ? 28.697 50.061 28.053 1.00 24.17 173 ARG A CA 1
ATOM 1377 C C . ARG A 1 173 ? 29.693 50.311 29.183 1.00 23.67 173 ARG A C 1
ATOM 1378 O O . ARG A 1 173 ? 30.765 50.895 28.952 1.00 23.24 173 ARG A O 1
ATOM 1386 N N . SER A 1 174 ? 29.368 49.834 30.386 1.00 23.02 174 SER A N 1
ATOM 1387 C CA . SER A 1 174 ? 30.268 49.992 31.517 1.00 23.07 174 SER A CA 1
ATOM 1388 C C . SER A 1 174 ? 31.534 49.168 31.346 1.00 22.63 174 SER A C 1
ATOM 1389 O O . SER A 1 174 ? 32.611 49.586 31.774 1.00 22.97 174 SER A O 1
ATOM 1392 N N . PHE A 1 175 ? 31.412 48.002 30.712 1.00 21.61 175 PHE A N 1
ATOM 1393 C CA . PHE A 1 175 ? 32.580 47.218 30.335 1.00 21.88 175 PHE A CA 1
ATOM 1394 C C . PHE A 1 175 ? 33.480 48.044 29.378 1.00 21.81 175 PHE A C 1
ATOM 1395 O O . PHE A 1 175 ? 34.707 48.147 29.565 1.00 21.85 175 PHE A O 1
ATOM 1403 N N . LEU A 1 176 ? 32.861 48.622 28.358 1.00 22.37 176 LEU A N 1
ATOM 1404 C CA . LEU A 1 176 ? 33.613 49.389 27.339 1.00 22.68 176 LEU A CA 1
ATOM 1405 C C . LEU A 1 176 ? 34.368 50.585 27.941 1.00 23.46 176 LEU A C 1
ATOM 1406 O O . LEU A 1 176 ? 35.580 50.770 27.681 1.00 24.67 176 LEU A O 1
ATOM 1411 N N . ARG A 1 177 ? 33.669 51.368 28.759 1.00 23.65 177 ARG A N 1
ATOM 1412 C CA . ARG A 1 177 ? 34.258 52.494 29.520 1.00 25.43 177 ARG A CA 1
ATOM 1413 C C . ARG A 1 177 ? 35.379 52.052 30.456 1.00 25.57 177 ARG A C 1
ATOM 1414 O O . ARG A 1 177 ? 36.442 52.703 30.517 1.00 25.59 177 ARG A O 1
ATOM 1422 N N . LEU A 1 178 ? 35.147 50.948 31.169 1.00 26.26 178 LEU A N 1
ATOM 1423 C CA . LEU A 1 178 ? 36.183 50.336 31.998 1.00 26.81 178 LEU A CA 1
ATOM 1424 C C . LEU A 1 178 ? 37.432 50.026 31.172 1.00 27.53 178 LEU A C 1
ATOM 1425 O O . LEU A 1 178 ? 38.541 50.393 31.568 1.00 28.08 178 LEU A O 1
ATOM 1430 N N . ASN A 1 179 ? 37.252 49.368 30.024 1.00 27.98 179 ASN A N 1
ATOM 1431 C CA . ASN A 1 179 ? 38.369 49.050 29.117 1.00 28.08 179 ASN A CA 1
ATOM 1432 C C . ASN A 1 179 ? 39.131 50.281 28.594 1.00 29.88 179 ASN A C 1
ATOM 1433 O O . ASN A 1 179 ? 40.361 50.248 28.419 1.00 29.03 179 ASN A O 1
ATOM 1438 N N . GLU A 1 180 ? 38.392 51.366 28.385 1.00 31.11 180 GLU A N 1
ATOM 1439 C CA . GLU A 1 180 ? 38.957 52.646 27.977 1.00 34.04 180 GLU A CA 1
ATOM 1440 C C . GLU A 1 180 ? 39.874 53.202 29.070 1.00 34.67 180 GLU A C 1
ATOM 1441 O O . GLU A 1 180 ? 40.939 53.758 28.781 1.00 34.12 180 GLU A O 1
ATOM 1447 N N . GLU A 1 181 ? 39.456 53.035 30.323 1.00 35.66 181 GLU A N 1
ATOM 1448 C CA . GLU A 1 181 ? 40.273 53.407 31.484 1.00 37.29 181 GLU A CA 1
ATOM 1449 C C . GLU A 1 181 ? 41.531 52.567 31.602 1.00 37.82 181 GLU A C 1
ATOM 1450 O O . GLU A 1 181 ? 42.599 53.098 31.905 1.00 37.70 181 GLU A O 1
ATOM 1456 N N . LYS A 1 182 ? 41.412 51.262 31.364 1.00 39.18 182 LYS A N 1
ATOM 1457 C CA . LYS A 1 182 ? 42.568 50.365 31.365 1.00 40.92 182 LYS A CA 1
ATOM 1458 C C . LYS A 1 182 ? 43.609 50.827 30.338 1.00 42.77 182 LYS A C 1
ATOM 1459 O O . LYS A 1 182 ? 44.815 50.862 30.628 1.00 42.64 182 LYS A O 1
ATOM 1465 N N . GLU A 1 183 ? 43.123 51.205 29.153 1.00 44.59 183 GLU A N 1
ATOM 1466 C CA . GLU A 1 183 ? 43.930 51.868 28.130 1.00 47.08 183 GLU A CA 1
ATOM 1467 C C . GLU A 1 183 ? 44.131 53.350 28.513 1.00 47.91 183 GLU A C 1
ATOM 1468 O O . GLU A 1 183 ? 43.668 54.262 27.830 1.00 48.51 183 GLU A O 1
ATOM 1474 N N . LYS A 1 184 ? 44.791 53.568 29.643 1.00 49.39 184 LYS A N 1
ATOM 1475 C CA . LYS A 1 184 ? 45.273 54.883 30.068 1.00 50.39 184 LYS A CA 1
ATOM 1476 C C . LYS A 1 184 ? 46.523 54.571 30.847 1.00 51.18 184 LYS A C 1
ATOM 1477 O O . LYS A 1 184 ? 47.537 55.248 30.704 1.00 51.45 184 LYS A O 1
ATOM 1483 N N . ASN A 1 185 ? 46.430 53.548 31.693 1.00 51.82 185 ASN A N 1
ATOM 1484 C CA . ASN A 1 185 ? 47.599 52.979 32.339 1.00 52.59 185 ASN A CA 1
ATOM 1485 C C . ASN A 1 185 ? 48.171 51.889 31.429 1.00 52.30 185 ASN A C 1
ATOM 1486 O O . ASN A 1 185 ? 47.605 51.582 30.374 1.00 52.21 185 ASN A O 1
ATOM 1491 N N . ASP A 1 186 ? 49.314 51.340 31.838 1.00 52.10 186 ASP A N 1
ATOM 1492 C CA . ASP A 1 186 ? 49.964 50.202 31.190 1.00 51.58 186 ASP A CA 1
ATOM 1493 C C . ASP A 1 186 ? 49.096 48.940 31.332 1.00 50.32 186 ASP A C 1
ATOM 1494 O O . ASP A 1 186 ? 49.626 47.828 31.418 1.00 50.62 186 ASP A O 1
ATOM 1499 N N . GLU A 1 187 ? 47.769 49.108 31.345 1.00 48.74 187 GLU A N 1
ATOM 1500 C CA . GLU A 1 187 ? 46.856 48.044 31.789 1.00 46.84 187 GLU A CA 1
ATOM 1501 C C . GLU A 1 187 ? 46.174 47.226 30.700 1.00 44.98 187 GLU A C 1
ATOM 1502 O O . GLU A 1 187 ? 45.619 47.767 29.746 1.00 45.02 187 GLU A O 1
ATOM 1508 N N . GLN A 1 188 ? 46.223 45.909 30.890 1.00 42.74 188 GLN A N 1
ATOM 1509 C CA . GLN A 1 188 ? 45.585 44.931 30.011 1.00 40.71 188 GLN A CA 1
ATOM 1510 C C . GLN A 1 188 ? 44.064 45.048 30.096 1.00 38.42 188 GLN A C 1
ATOM 1511 O O . GLN A 1 188 ? 43.506 45.161 31.184 1.00 38.20 188 GLN A O 1
ATOM 1517 N N . LEU A 1 189 ? 43.415 45.016 28.936 1.00 35.82 189 LEU A N 1
ATOM 1518 C CA . LEU A 1 189 ? 41.961 45.115 28.818 1.00 33.64 189 LEU A CA 1
ATOM 1519 C C . LEU A 1 189 ? 41.279 43.797 29.146 1.00 32.17 189 LEU A C 1
ATOM 1520 O O . LEU A 1 189 ? 41.820 42.719 28.874 1.00 32.23 189 LEU A O 1
ATOM 1525 N N . PHE A 1 190 ? 40.079 43.882 29.723 1.00 30.18 190 PHE A N 1
ATOM 1526 C CA . PHE A 1 190 ? 39.222 42.707 29.884 1.00 28.27 190 PHE A CA 1
ATOM 1527 C C . PHE A 1 190 ? 38.709 42.202 28.534 1.00 27.44 190 PHE A C 1
ATOM 1528 O O . PHE A 1 190 ? 38.400 42.996 27.631 1.00 26.43 190 PHE A O 1
ATOM 1536 N N . ALA A 1 191 ? 38.618 40.880 28.411 1.00 26.85 191 ALA A N 1
ATOM 1537 C CA . ALA A 1 191 ? 38.222 40.221 27.157 1.00 25.83 191 ALA A CA 1
ATOM 1538 C C . ALA A 1 191 ? 36.780 40.518 26.726 1.00 25.24 191 ALA A C 1
ATOM 1539 O O . ALA A 1 191 ? 36.473 40.646 25.528 1.00 25.00 191 ALA A O 1
ATOM 1541 N N . ASN A 1 192 ? 35.896 40.583 27.717 1.00 23.78 192 ASN A N 1
ATOM 1542 C CA . ASN A 1 192 ? 34.457 40.717 27.528 1.00 21.83 192 ASN A CA 1
ATOM 1543 C C . ASN A 1 192 ? 33.831 41.084 28.881 1.00 20.39 192 ASN A C 1
ATOM 1544 O O . ASN A 1 192 ? 34.531 41.020 29.915 1.00 19.30 192 ASN A O 1
ATOM 1549 N N . PRO A 1 193 ? 32.555 41.538 28.880 1.00 19.46 193 PRO A N 1
ATOM 1550 C CA . PRO A 1 193 ? 31.849 41.927 30.114 1.00 19.15 193 PRO A CA 1
ATOM 1551 C C . PRO A 1 193 ? 31.840 40.849 31.201 1.00 19.90 193 PRO A C 1
ATOM 1552 O O . PRO A 1 193 ? 31.993 41.171 32.400 1.00 20.04 193 PRO A O 1
ATOM 1556 N N . ARG A 1 194 ? 31.671 39.587 30.807 1.00 20.74 194 ARG A N 1
ATOM 1557 C CA . ARG A 1 194 ? 31.650 38.490 31.793 1.00 21.79 194 ARG A CA 1
ATOM 1558 C C . ARG A 1 194 ? 32.993 38.400 32.542 1.00 22.02 194 ARG A C 1
ATOM 1559 O O . ARG A 1 194 ? 33.049 38.272 33.772 1.00 21.61 194 ARG A O 1
ATOM 1567 N N . ASN A 1 195 ? 34.075 38.509 31.786 1.00 22.69 195 ASN A N 1
ATOM 1568 C CA . ASN A 1 195 ? 35.406 38.478 32.352 1.00 23.02 195 ASN A CA 1
ATOM 1569 C C . ASN A 1 195 ? 35.637 39.687 33.293 1.00 22.26 195 ASN A C 1
ATOM 1570 O O . ASN A 1 195 ? 36.172 39.528 34.392 1.00 21.94 195 ASN A O 1
ATOM 1575 N N . ALA A 1 196 ? 35.201 40.873 32.871 1.00 20.86 196 ALA A N 1
ATOM 1576 C CA . ALA A 1 196 ? 35.287 42.076 33.713 1.00 20.36 196 ALA A CA 1
ATOM 1577 C C . ALA A 1 196 ? 34.539 41.901 35.046 1.00 20.25 196 ALA A C 1
ATOM 1578 O O . ALA A 1 196 ? 35.068 42.257 36.111 1.00 19.98 196 ALA A O 1
ATOM 1580 N N . ALA A 1 197 ? 33.305 41.385 34.967 1.00 19.24 197 ALA A N 1
ATOM 1581 C CA . ALA A 1 197 ? 32.472 41.140 36.155 1.00 19.47 197 ALA A CA 1
ATOM 1582 C C . ALA A 1 197 ? 33.097 40.074 37.064 1.00 19.84 197 ALA A C 1
ATOM 1583 O O . ALA A 1 197 ? 33.071 40.206 38.294 1.00 19.52 197 ALA A O 1
ATOM 1585 N N . ALA A 1 198 ? 33.676 39.028 36.461 1.00 20.70 198 ALA A N 1
ATOM 1586 C CA . ALA A 1 198 ? 34.372 38.000 37.256 1.00 21.58 198 ALA A CA 1
ATOM 1587 C C . ALA A 1 198 ? 35.543 38.628 37.998 1.00 21.68 198 ALA A C 1
ATOM 1588 O O . ALA A 1 198 ? 35.685 38.440 39.209 1.00 22.92 198 ALA A O 1
ATOM 1590 N N . GLY A 1 199 ? 36.369 39.387 37.277 1.00 22.79 199 GLY A N 1
ATOM 1591 C CA . GLY A 1 199 ? 37.490 40.106 37.877 1.00 22.38 199 GLY A CA 1
ATOM 1592 C C . GLY A 1 199 ? 37.043 41.044 38.986 1.00 22.89 199 GLY A C 1
ATOM 1593 O O . GLY A 1 199 ? 37.752 41.206 39.997 1.00 22.69 199 GLY A O 1
ATOM 1594 N N . SER A 1 200 ? 35.871 41.660 38.800 1.00 22.41 200 SER A N 1
ATOM 1595 C CA . SER A 1 200 ? 35.368 42.646 39.758 1.00 22.61 200 SER A CA 1
ATOM 1596 C C . SER A 1 200 ? 34.862 42.001 41.054 1.00 22.89 200 SER A C 1
ATOM 1597 O O . SER A 1 200 ? 34.945 42.608 42.127 1.00 23.93 200 SER A O 1
ATOM 1600 N N . LEU A 1 201 ? 34.344 40.783 40.937 1.00 23.40 201 LEU A N 1
ATOM 1601 C CA . LEU A 1 201 ? 33.789 40.053 42.077 1.00 24.88 201 LEU A CA 1
ATOM 1602 C C . LEU A 1 201 ? 34.849 39.213 42.818 1.00 25.95 201 LEU A C 1
ATOM 1603 O O . LEU A 1 201 ? 34.661 38.881 43.995 1.00 25.87 201 LEU A O 1
ATOM 1608 N N . ARG A 1 202 ? 35.954 38.898 42.132 1.00 28.08 202 ARG A N 1
ATOM 1609 C CA . ARG A 1 202 ? 37.112 38.192 42.716 1.00 30.45 202 ARG A CA 1
ATOM 1610 C C . ARG A 1 202 ? 38.188 39.101 43.334 1.00 31.36 202 ARG A C 1
ATOM 1611 O O . ARG A 1 202 ? 39.303 38.666 43.631 1.00 32.86 202 ARG A O 1
ATOM 1619 N N . GLN A 1 203 ? 37.843 40.361 43.545 1.00 32.18 203 GLN A N 1
ATOM 1620 C CA . GLN A 1 203 ? 38.714 41.299 44.244 1.00 32.09 203 GLN A CA 1
ATOM 1621 C C . GLN A 1 203 ? 38.660 40.949 45.735 1.00 31.72 203 GLN A C 1
ATOM 1622 O O . GLN A 1 203 ? 37.684 40.381 46.209 1.00 31.14 203 GLN A O 1
ATOM 1628 N N . LEU A 1 204 ? 39.705 41.283 46.478 1.00 31.59 204 LEU A N 1
ATOM 1629 C CA . LEU A 1 204 ? 39.609 41.194 47.936 1.00 31.64 204 LEU A CA 1
ATOM 1630 C C . LEU A 1 204 ? 38.958 42.421 48.548 1.00 31.24 204 LEU A C 1
ATOM 1631 O O . LEU A 1 204 ? 38.369 42.340 49.623 1.00 31.59 204 LEU A O 1
ATOM 1636 N N . ASP A 1 205 ? 39.046 43.552 47.847 1.00 30.16 205 ASP A N 1
ATOM 1637 C CA . ASP A 1 205 ? 38.516 44.815 48.337 1.00 29.01 205 ASP A CA 1
ATOM 1638 C C . ASP A 1 205 ? 37.122 45.090 47.785 1.00 27.32 205 ASP A C 1
ATOM 1639 O O . ASP A 1 205 ? 36.960 45.354 46.590 1.00 25.90 205 ASP A O 1
ATOM 1644 N N . SER A 1 206 ? 36.123 45.000 48.667 1.00 25.04 206 SER A N 1
ATOM 1645 C CA . SER A 1 206 ? 34.727 45.266 48.317 1.00 23.70 206 SER A CA 1
ATOM 1646 C C . SER A 1 206 ? 34.532 46.708 47.850 1.00 23.62 206 SER A C 1
ATOM 1647 O O . SER A 1 206 ? 33.589 46.990 47.098 1.00 22.87 206 SER A O 1
ATOM 1650 N N . LYS A 1 207 ? 35.397 47.628 48.304 1.00 23.72 207 LYS A N 1
ATOM 1651 C CA . LYS A 1 207 ? 35.320 49.010 47.820 1.00 25.26 207 LYS A CA 1
ATOM 1652 C C . LYS A 1 207 ? 35.655 49.113 46.328 1.00 25.16 207 LYS A C 1
ATOM 1653 O O . LYS A 1 207 ? 35.148 50.005 45.654 1.00 24.89 207 LYS A O 1
ATOM 1659 N N . LEU A 1 208 ? 36.513 48.219 45.820 1.00 25.19 208 LEU A N 1
ATOM 1660 C CA . LEU A 1 208 ? 36.779 48.186 44.364 1.00 25.44 208 LEU A CA 1
ATOM 1661 C C . LEU A 1 208 ? 35.604 47.641 43.591 1.00 24.54 208 LEU A C 1
ATOM 1662 O O . LEU A 1 208 ? 35.236 48.191 42.562 1.00 25.07 208 LEU A O 1
ATOM 1667 N N . THR A 1 209 ? 35.018 46.547 44.088 1.00 23.78 209 THR A N 1
ATOM 1668 C CA . THR A 1 209 ? 33.798 45.995 43.500 1.00 22.45 209 THR A CA 1
ATOM 1669 C C . THR A 1 209 ? 32.692 47.048 43.407 1.00 22.53 209 THR A C 1
ATOM 1670 O O . THR A 1 209 ? 31.998 47.170 42.374 1.00 21.05 209 THR A O 1
ATOM 1674 N N . ALA A 1 210 ? 32.542 47.829 44.487 1.00 21.96 210 ALA A N 1
ATOM 1675 C CA . ALA A 1 210 ? 31.552 48.901 44.555 1.00 22.29 210 ALA A CA 1
ATOM 1676 C C . ALA A 1 210 ? 31.716 49.941 43.450 1.00 22.65 210 ALA A C 1
ATOM 1677 O O . ALA A 1 210 ? 30.733 50.493 42.985 1.00 23.84 210 ALA A O 1
ATOM 1679 N N . LYS A 1 211 ? 32.956 50.198 43.043 1.00 23.91 211 LYS A N 1
ATOM 1680 C CA . LYS A 1 211 ? 33.277 51.232 42.032 1.00 25.27 211 LYS A CA 1
ATOM 1681 C C . LYS A 1 211 ? 33.013 50.719 40.620 1.00 24.54 211 LYS A C 1
ATOM 1682 O O . LYS A 1 211 ? 32.873 51.501 39.673 1.00 24.48 211 LYS A O 1
ATOM 1688 N N . ARG A 1 212 ? 32.932 49.398 40.500 1.00 24.18 212 ARG A N 1
ATOM 1689 C CA . ARG A 1 212 ? 32.589 48.743 39.243 1.00 24.11 212 ARG A CA 1
ATOM 1690 C C . ARG A 1 212 ? 31.085 48.820 39.077 1.00 24.70 212 ARG A C 1
ATOM 1691 O O . ARG A 1 212 ? 30.365 48.989 40.061 1.00 25.56 212 ARG A O 1
ATOM 1699 N N . LYS A 1 213 ? 30.593 48.755 37.844 1.00 24.05 213 LYS A N 1
ATOM 1700 C CA . LYS A 1 213 ? 29.157 48.904 37.640 1.00 23.95 213 LYS A CA 1
ATOM 1701 C C . LYS A 1 213 ? 28.627 47.505 37.402 1.00 22.98 213 LYS A C 1
ATOM 1702 O O . LYS A 1 213 ? 28.828 46.940 36.312 1.00 23.90 213 LYS A O 1
ATOM 1708 N N . LEU A 1 214 ? 28.025 46.910 38.436 1.00 20.33 214 LEU A N 1
ATOM 1709 C CA . LEU A 1 214 ? 27.496 45.560 38.287 1.00 17.74 214 LEU A CA 1
ATOM 1710 C C . LEU A 1 214 ? 26.001 45.567 38.521 1.00 17.01 214 LEU A C 1
ATOM 1711 O O . LEU A 1 214 ? 25.453 46.497 39.145 1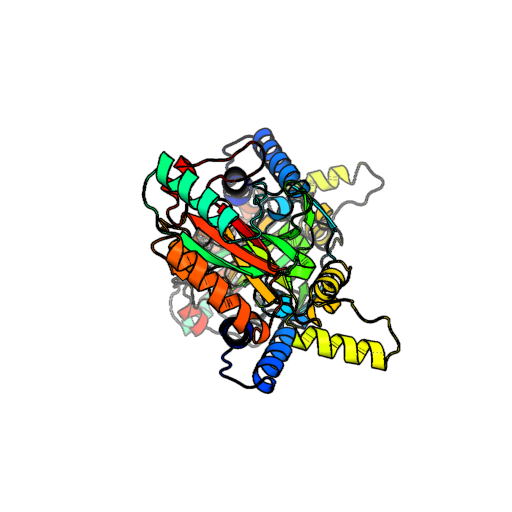.00 15.97 214 LEU A O 1
ATOM 1716 N N . SER A 1 215 ? 25.335 44.529 38.021 1.00 15.01 215 SER A N 1
ATOM 1717 C CA . SER A 1 215 ? 23.925 44.362 38.301 1.00 14.67 215 SER A CA 1
ATOM 1718 C C . SER A 1 215 ? 23.646 42.865 38.364 1.00 14.36 215 SER A C 1
ATOM 1719 O O . SER A 1 215 ? 24.578 42.031 38.220 1.00 13.99 215 SER A O 1
ATOM 1722 N N . VAL A 1 216 ? 22.379 42.528 38.570 1.00 14.03 216 VAL A N 1
ATOM 1723 C CA . VAL A 1 216 ? 21.963 41.118 38.616 1.00 14.23 216 VAL A CA 1
ATOM 1724 C C . VAL A 1 216 ? 20.553 40.959 38.040 1.00 14.35 216 VAL A C 1
ATOM 1725 O O . VAL A 1 216 ? 19.731 41.888 38.107 1.00 14.47 216 VAL A O 1
ATOM 1729 N N . PHE A 1 217 ? 20.289 39.796 37.446 1.00 14.17 217 PHE A N 1
ATOM 1730 C CA . PHE A 1 217 ? 18.923 39.339 37.233 1.00 13.77 217 PHE A CA 1
ATOM 1731 C C . PHE A 1 217 ? 18.694 38.062 38.010 1.00 13.61 217 PHE A C 1
ATOM 1732 O O . PHE A 1 217 ? 19.471 37.097 37.891 1.00 12.68 217 PHE A O 1
ATOM 1740 N N . ILE A 1 218 ? 17.612 38.062 38.781 1.00 12.68 218 ILE A N 1
ATOM 1741 C CA . ILE A 1 218 ? 17.191 36.883 39.540 1.00 14.63 218 ILE A CA 1
ATOM 1742 C C . ILE A 1 218 ? 16.252 36.065 38.689 1.00 15.45 218 ILE A C 1
ATOM 1743 O O . ILE A 1 218 ? 15.317 36.607 38.094 1.00 16.84 218 ILE A O 1
ATOM 1748 N N . TYR A 1 219 ? 16.490 34.757 38.640 1.00 16.75 219 TYR A N 1
ATOM 1749 C CA . TYR A 1 219 ? 15.706 33.891 37.765 1.00 16.80 219 TYR A CA 1
ATOM 1750 C C . TYR A 1 219 ? 14.958 32.747 38.469 1.00 16.76 219 TYR A C 1
ATOM 1751 O O . TYR A 1 219 ? 14.060 32.158 37.890 1.00 17.37 219 TYR A O 1
ATOM 1760 N N . SER A 1 220 ? 15.337 32.398 39.702 1.00 17.09 220 SER A N 1
ATOM 1761 C CA . SER A 1 220 ? 14.653 31.319 40.399 1.00 16.12 220 SER A CA 1
ATOM 1762 C C . SER A 1 220 ? 14.931 31.351 41.904 1.00 16.50 220 SER A C 1
ATOM 1763 O O . SER A 1 220 ? 15.648 32.229 42.414 1.00 15.81 220 SER A O 1
ATOM 1766 N N . VAL A 1 221 ? 14.370 30.368 42.597 1.00 16.53 221 VAL A N 1
ATOM 1767 C CA . VAL A 1 221 ? 14.536 30.229 44.044 1.00 16.80 221 VAL A CA 1
ATOM 1768 C C . VAL A 1 221 ? 14.705 28.731 44.337 1.00 17.63 221 VAL A C 1
ATOM 1769 O O . VAL A 1 221 ? 14.287 27.888 43.527 1.00 17.21 221 VAL A O 1
ATOM 1773 N N . ASN A 1 222 ? 15.334 28.393 45.452 1.00 17.12 222 ASN A N 1
ATOM 1774 C CA . ASN A 1 222 ? 15.531 26.978 45.788 1.00 18.77 222 ASN A CA 1
ATOM 1775 C C . ASN A 1 222 ? 14.279 26.250 46.274 1.00 18.85 222 ASN A C 1
ATOM 1776 O O . ASN A 1 222 ? 14.198 25.017 46.174 1.00 20.10 222 ASN A O 1
ATOM 1781 N N . ASP A 1 223 ? 13.310 27.005 46.801 1.00 20.08 223 ASP A N 1
ATOM 1782 C CA . ASP A 1 223 ? 12.162 26.437 47.528 1.00 22.27 223 ASP A CA 1
ATOM 1783 C C . ASP A 1 223 ? 10.976 27.370 47.343 1.00 21.88 223 ASP A C 1
ATOM 1784 O O . ASP A 1 223 ? 11.042 28.534 47.719 1.00 22.32 223 ASP A O 1
ATOM 1789 N N . PHE A 1 224 ? 9.889 26.844 46.789 1.00 22.70 224 PHE A N 1
ATOM 1790 C CA . PHE A 1 224 ? 8.686 27.626 46.510 1.00 23.65 224 PHE A CA 1
ATOM 1791 C C . PHE A 1 224 ? 7.653 27.592 47.630 1.00 24.00 224 PHE A C 1
ATOM 1792 O O . PHE A 1 224 ? 6.576 28.180 47.492 1.00 23.55 224 PHE A O 1
ATOM 1800 N N . THR A 1 225 ? 8.004 26.940 48.738 1.00 24.75 225 THR A N 1
ATOM 1801 C CA . THR A 1 225 ? 7.091 26.721 49.878 1.00 26.03 225 THR A CA 1
ATOM 1802 C C . THR A 1 225 ? 6.322 27.969 50.317 1.00 25.77 225 THR A C 1
ATOM 1803 O O . THR A 1 225 ? 5.117 27.894 50.563 1.00 26.40 225 THR A O 1
ATOM 1807 N N . ASP A 1 226 ? 7.011 29.104 50.408 1.00 25.34 226 ASP A N 1
ATOM 1808 C CA . ASP A 1 226 ? 6.384 30.347 50.865 1.00 25.46 226 ASP A CA 1
ATOM 1809 C C . ASP A 1 226 ? 5.930 31.267 49.735 1.00 24.34 226 ASP A C 1
ATOM 1810 O O . ASP A 1 226 ? 5.624 32.443 49.958 1.00 24.26 226 ASP A O 1
ATOM 1815 N N . PHE A 1 227 ? 5.876 30.719 48.524 1.00 22.59 227 PHE A N 1
ATOM 1816 C CA . PHE A 1 227 ? 5.449 31.461 47.354 1.00 21.49 227 PHE A CA 1
ATOM 1817 C C . PHE A 1 227 ? 4.049 31.027 46.975 1.00 21.48 227 PHE A C 1
ATOM 1818 O O . PHE A 1 227 ? 3.733 29.830 46.978 1.00 21.51 227 PHE A O 1
ATOM 1826 N N . ASN A 1 228 ? 3.221 32.004 46.637 1.00 21.16 228 ASN A N 1
ATOM 1827 C CA . ASN A 1 228 ? 1.889 31.707 46.139 1.00 21.46 228 ASN A CA 1
ATOM 1828 C C . ASN A 1 228 ? 1.870 31.348 44.659 1.00 21.65 228 ASN A C 1
ATOM 1829 O O . ASN A 1 228 ? 0.858 30.852 44.143 1.00 21.49 228 ASN A O 1
ATOM 1834 N N . ALA A 1 229 ? 3.010 31.557 44.007 1.00 20.50 229 ALA A N 1
ATOM 1835 C CA . ALA A 1 229 ? 3.175 31.270 42.579 1.00 20.72 229 ALA A CA 1
ATOM 1836 C C . ALA A 1 229 ? 2.857 29.823 42.196 1.00 20.08 229 ALA A C 1
ATOM 1837 O O . ALA A 1 229 ? 3.206 28.879 42.888 1.00 20.98 229 ALA A O 1
ATOM 1839 N N . ARG A 1 230 ? 2.177 29.663 41.069 1.00 20.65 230 ARG A N 1
ATOM 1840 C CA . ARG A 1 230 ? 1.841 28.348 40.571 1.00 19.85 230 ARG A CA 1
ATOM 1841 C C . ARG A 1 230 ? 2.705 28.022 39.351 1.00 18.87 230 ARG A C 1
ATOM 1842 O O . ARG A 1 230 ? 2.684 26.915 38.844 1.00 18.60 230 ARG A O 1
ATOM 1850 N N . SER A 1 231 ? 3.478 29.009 38.901 1.00 18.48 231 SER A N 1
ATOM 1851 C CA . SER A 1 231 ? 4.277 28.866 37.689 1.00 18.86 231 SER A CA 1
ATOM 1852 C C . SER A 1 231 ? 5.574 29.642 37.807 1.00 18.97 231 SER A C 1
ATOM 1853 O O . SER A 1 231 ? 5.700 30.553 38.652 1.00 17.99 231 SER A O 1
ATOM 1856 N N . GLN A 1 232 ? 6.520 29.326 36.915 1.00 19.12 232 GLN A N 1
ATOM 1857 C CA . GLN A 1 232 ? 7.752 30.102 36.840 1.00 19.06 232 GLN A CA 1
ATOM 1858 C C . GLN A 1 232 ? 7.509 31.599 36.615 1.00 19.36 232 GLN A C 1
ATOM 1859 O O . GLN A 1 232 ? 8.135 32.447 37.271 1.00 19.46 232 GLN A O 1
ATOM 1865 N N . SER A 1 233 ? 6.621 31.932 35.690 1.00 18.61 233 SER A N 1
ATOM 1866 C CA . SER A 1 233 ? 6.366 33.346 35.403 1.00 18.96 233 SER A CA 1
ATOM 1867 C C . SER A 1 233 ? 5.739 34.043 36.621 1.00 19.04 233 SER A C 1
ATOM 1868 O O . SER A 1 233 ? 6.103 35.165 36.942 1.00 19.51 233 SER A O 1
ATOM 1871 N N . GLU A 1 234 ? 4.809 33.362 37.293 1.00 18.92 234 GLU A N 1
ATOM 1872 C CA . GLU A 1 234 ? 4.202 33.886 38.512 1.00 18.93 234 GLU A CA 1
ATOM 1873 C C . GLU A 1 234 ? 5.243 34.035 39.617 1.00 18.05 234 GLU A C 1
ATOM 1874 O O . GLU A 1 234 ? 5.199 35.017 40.357 1.00 19.20 234 GLU A O 1
ATOM 1880 N N . ALA A 1 235 ? 6.181 33.094 39.717 1.00 18.17 235 ALA A N 1
ATOM 1881 C CA . ALA A 1 235 ? 7.289 33.184 40.705 1.00 17.46 235 ALA A CA 1
ATOM 1882 C C . ALA A 1 235 ? 8.203 34.399 40.457 1.00 17.48 235 ALA A C 1
ATOM 1883 O O . ALA A 1 235 ? 8.666 35.043 41.410 1.00 17.82 235 ALA A O 1
ATOM 1885 N N . LEU A 1 236 ? 8.460 34.695 39.187 1.00 17.08 236 LEU A N 1
ATOM 1886 C CA . LEU A 1 236 ? 9.239 35.883 38.832 1.00 17.72 236 LEU A CA 1
ATOM 1887 C C . LEU A 1 236 ? 8.521 37.193 39.131 1.00 17.49 236 LEU A C 1
ATOM 1888 O O . LEU A 1 236 ? 9.148 38.141 39.641 1.00 17.30 236 LEU A O 1
ATOM 1893 N N . ASP A 1 237 ? 7.221 37.252 38.840 1.00 17.68 237 ASP A N 1
ATOM 1894 C CA . ASP A 1 237 ? 6.372 38.356 39.293 1.00 18.49 237 ASP A CA 1
ATOM 1895 C C . ASP A 1 237 ? 6.421 38.505 40.818 1.00 18.49 237 ASP A C 1
ATOM 1896 O O . ASP A 1 237 ? 6.487 39.614 41.334 1.00 18.13 237 ASP A O 1
ATOM 1901 N N . GLU A 1 238 ? 6.382 37.388 41.536 1.00 19.01 238 GLU A N 1
ATOM 1902 C CA . GLU A 1 238 ? 6.367 37.414 43.004 1.00 19.72 238 GLU A CA 1
ATOM 1903 C C . GLU A 1 238 ? 7.707 37.900 43.553 1.00 19.50 238 GLU A C 1
ATOM 1904 O O . GLU A 1 238 ? 7.754 38.690 44.513 1.00 19.91 238 GLU A O 1
ATOM 1910 N N . LEU A 1 239 ? 8.801 37.447 42.949 1.00 19.07 239 LEU A N 1
ATOM 1911 C CA . LEU A 1 239 ? 10.127 37.976 43.302 1.00 18.36 239 LEU A CA 1
ATOM 1912 C C . LEU A 1 239 ? 10.196 39.490 43.069 1.00 17.90 239 LEU A C 1
ATOM 1913 O O . LEU A 1 239 ? 10.751 40.230 43.887 1.00 17.01 239 LEU A O 1
ATOM 1918 N N . ASP A 1 240 ? 9.604 39.955 41.973 1.00 17.16 240 ASP A N 1
ATOM 1919 C CA . ASP A 1 240 ? 9.491 41.404 41.753 1.00 17.26 240 ASP A CA 1
ATOM 1920 C C . ASP A 1 240 ? 8.815 42.087 42.939 1.00 16.95 240 ASP A C 1
ATOM 1921 O O . ASP A 1 240 ? 9.350 43.050 43.490 1.00 16.23 240 ASP A O 1
ATOM 1926 N N . LYS A 1 241 ? 7.635 41.588 43.325 1.00 17.82 241 LYS A N 1
ATOM 1927 C CA . LYS A 1 241 ? 6.917 42.180 44.451 1.00 18.51 241 LYS A CA 1
ATOM 1928 C C . LYS A 1 241 ? 7.672 42.039 45.782 1.00 18.05 241 LYS A C 1
ATOM 1929 O O . LYS A 1 241 ? 7.469 42.849 46.679 1.00 19.41 241 LYS A O 1
ATOM 1935 N N . LEU A 1 242 ? 8.515 41.011 45.912 1.00 18.12 242 LEU A N 1
ATOM 1936 C CA . LEU A 1 242 ? 9.325 40.782 47.112 1.00 18.05 242 LEU A CA 1
ATOM 1937 C C . LEU A 1 242 ? 10.561 41.690 47.149 1.00 17.98 242 LEU A C 1
ATOM 1938 O O . LEU A 1 242 ? 11.259 41.730 48.168 1.00 18.74 242 LEU A O 1
ATOM 1943 N N . GLY A 1 243 ? 10.788 42.448 46.077 1.00 16.69 243 GLY A N 1
ATOM 1944 C CA . GLY A 1 243 ? 11.903 43.409 46.009 1.00 18.08 243 GLY A CA 1
ATOM 1945 C C . GLY A 1 243 ? 13.120 43.029 45.173 1.00 17.80 243 GLY A C 1
ATOM 1946 O O . GLY A 1 243 ? 14.103 43.766 45.171 1.00 18.17 243 GLY A O 1
ATOM 1947 N N . PHE A 1 244 ? 13.060 41.913 44.446 1.00 17.11 244 PHE A N 1
ATOM 1948 C CA . PHE A 1 244 ? 14.206 41.510 43.598 1.00 16.32 244 PHE A CA 1
ATOM 1949 C C . PHE A 1 244 ? 14.244 42.145 42.202 1.00 16.31 244 PHE A C 1
ATOM 1950 O O . PHE A 1 244 ? 13.255 42.702 41.757 1.00 16.45 244 PHE A O 1
ATOM 1958 N N . THR A 1 245 ? 15.408 42.059 41.540 1.00 15.27 245 THR A N 1
ATOM 1959 C CA . THR A 1 245 ? 15.565 42.525 40.177 1.00 15.10 245 THR A CA 1
ATOM 1960 C C . THR A 1 245 ? 15.467 41.349 39.199 1.00 15.45 245 THR A C 1
ATOM 1961 O O . THR A 1 245 ? 16.299 40.428 39.237 1.00 15.55 245 THR A O 1
ATOM 1965 N N . THR A 1 246 ? 14.433 41.359 38.359 1.00 15.35 246 THR A N 1
ATOM 1966 C CA . THR A 1 246 ? 14.246 40.266 37.390 1.00 15.60 246 THR A CA 1
ATOM 1967 C C . THR A 1 246 ? 14.317 40.804 35.973 1.00 16.39 246 THR A C 1
ATOM 1968 O O . THR A 1 246 ? 14.281 42.010 35.747 1.00 17.17 246 THR A O 1
ATOM 1972 N N . ASN A 1 247 ? 14.429 39.912 35.007 1.00 16.76 247 ASN A N 1
ATOM 1973 C CA . ASN A 1 247 ? 14.528 40.332 33.614 1.00 17.72 247 ASN A CA 1
ATOM 1974 C C . ASN A 1 247 ? 13.150 40.453 32.952 1.00 18.78 247 ASN A C 1
ATOM 1975 O O . ASN A 1 247 ? 12.401 39.484 32.874 1.00 18.94 247 ASN A O 1
ATOM 1980 N N . LYS A 1 248 ? 12.831 41.648 32.475 1.00 19.98 248 LYS A N 1
ATOM 1981 C CA . LYS A 1 248 ? 11.467 41.966 31.993 1.00 21.71 248 LYS A CA 1
ATOM 1982 C C . LYS A 1 248 ? 11.186 41.392 30.605 1.00 22.31 248 LYS A C 1
ATOM 1983 O O . LYS A 1 248 ? 10.023 41.368 30.158 1.00 23.19 248 LYS A O 1
ATOM 1989 N N . ASN A 1 249 ? 12.230 40.923 29.928 1.00 21.73 249 ASN A N 1
ATOM 1990 C CA . ASN A 1 249 ? 12.072 40.376 28.572 1.00 22.06 249 ASN A CA 1
ATOM 1991 C C . ASN A 1 249 ? 11.521 38.946 28.525 1.00 21.60 249 ASN A C 1
ATOM 1992 O O . ASN A 1 249 ? 11.366 38.359 27.440 1.00 21.80 249 ASN A O 1
ATOM 1997 N N . ARG A 1 250 ? 11.217 38.382 29.690 1.00 20.87 250 ARG A N 1
ATOM 1998 C CA . ARG A 1 250 ? 10.609 37.052 29.737 1.00 20.83 250 ARG A CA 1
ATOM 1999 C C . ARG A 1 250 ? 9.228 37.035 29.073 1.00 20.90 250 ARG A C 1
ATOM 2000 O O . ARG A 1 250 ? 8.546 38.058 29.007 1.00 19.76 250 ARG A O 1
ATOM 2008 N N . ALA A 1 251 ? 8.815 35.861 28.591 1.00 20.98 251 ALA A N 1
ATOM 2009 C CA . ALA A 1 251 ? 7.512 35.732 27.962 1.00 21.53 251 ALA A CA 1
ATOM 2010 C C . ALA A 1 251 ? 6.906 34.363 28.221 1.00 21.97 251 ALA A C 1
ATOM 2011 O O . ALA A 1 251 ? 7.619 33.361 28.208 1.00 22.56 251 ALA A O 1
ATOM 2013 N N . ARG A 1 252 ? 5.599 34.325 28.471 1.00 22.53 252 ARG A N 1
ATOM 2014 C CA . ARG A 1 252 ? 4.849 33.058 28.417 1.00 23.95 252 ARG A CA 1
ATOM 2015 C C . ARG A 1 252 ? 4.394 32.823 26.990 1.00 24.08 252 ARG A C 1
ATOM 2016 O O . ARG A 1 252 ? 3.846 33.720 26.356 1.00 23.63 252 ARG A O 1
ATOM 2024 N N . VAL A 1 253 ? 4.629 31.617 26.496 1.00 24.37 253 VAL A N 1
ATOM 2025 C CA . VAL A 1 253 ? 4.153 31.235 25.172 1.00 25.01 253 VAL A CA 1
ATOM 2026 C C . VAL A 1 253 ? 3.306 29.958 25.285 1.00 25.41 253 VAL A C 1
ATOM 2027 O O . VAL A 1 253 ? 3.454 29.186 26.232 1.00 24.44 253 VAL A O 1
ATOM 2031 N N . ASN A 1 254 ? 2.416 29.755 24.317 1.00 26.64 254 ASN A N 1
ATOM 2032 C CA . ASN A 1 254 ? 1.455 28.660 24.347 1.00 27.78 254 ASN A CA 1
ATOM 2033 C C . ASN A 1 254 ? 2.027 27.342 23.846 1.00 28.08 254 ASN A C 1
ATOM 2034 O O . ASN A 1 254 ? 1.528 26.276 24.216 1.00 28.47 254 ASN A O 1
ATOM 2039 N N . ASN A 1 255 ? 3.046 27.424 22.982 1.00 27.90 255 ASN A N 1
ATOM 2040 C CA . ASN A 1 255 ? 3.616 26.243 22.316 1.00 27.70 255 ASN A CA 1
ATOM 2041 C C . ASN A 1 255 ? 5.025 26.452 21.747 1.00 27.36 255 ASN A C 1
ATOM 2042 O O . ASN A 1 255 ? 5.615 27.515 21.914 1.00 27.29 255 ASN A O 1
ATOM 2047 N N . ILE A 1 256 ? 5.545 25.425 21.067 1.00 27.01 256 ILE A N 1
ATOM 2048 C CA . ILE A 1 256 ? 6.903 25.441 20.503 1.00 26.41 256 ILE A CA 1
ATOM 2049 C C . ILE A 1 256 ? 7.039 26.451 19.373 1.00 26.09 256 ILE A C 1
ATOM 2050 O O . ILE A 1 256 ? 8.105 27.014 19.170 1.00 25.27 256 ILE A O 1
ATOM 2055 N N . ASP A 1 257 ? 5.960 26.685 18.624 1.00 25.66 257 ASP A N 1
ATOM 2056 C CA . ASP A 1 257 ? 5.957 27.771 17.637 1.00 26.10 257 ASP A CA 1
ATOM 2057 C C . ASP A 1 257 ? 6.209 29.149 18.288 1.00 24.54 257 ASP A C 1
ATOM 2058 O O . ASP A 1 257 ? 7.018 29.941 17.783 1.00 24.32 257 ASP A O 1
ATOM 2063 N N . GLY A 1 258 ? 5.574 29.381 19.438 1.00 23.55 258 GLY A N 1
ATOM 2064 C CA . GLY A 1 258 ? 5.847 30.571 20.265 1.00 22.28 258 GLY A CA 1
ATOM 2065 C C . GLY A 1 258 ? 7.309 30.660 20.713 1.00 21.59 258 GLY A C 1
ATOM 2066 O O . GLY A 1 258 ? 7.905 31.750 20.707 1.00 21.19 258 GLY A O 1
ATOM 2067 N N . VAL A 1 259 ? 7.881 29.523 21.129 1.00 20.88 259 VAL A N 1
ATOM 2068 C CA . VAL A 1 259 ? 9.285 29.454 21.563 1.00 20.22 259 VAL A CA 1
ATOM 2069 C C . VAL A 1 259 ? 10.194 29.831 20.409 1.00 19.89 259 VAL A C 1
ATOM 2070 O O . VAL A 1 259 ? 11.090 30.666 20.540 1.00 18.13 259 VAL A O 1
ATOM 2074 N N . LEU A 1 260 ? 9.980 29.194 19.260 1.00 20.08 260 LEU A N 1
ATOM 2075 C CA . LEU A 1 260 ? 10.780 29.518 18.094 1.00 20.50 260 LEU A CA 1
ATOM 2076 C C . LEU A 1 260 ? 10.700 31.011 17.722 1.00 20.28 260 LEU A C 1
ATOM 2077 O O . LEU A 1 260 ? 11.688 31.605 17.371 1.00 19.24 260 LEU A O 1
ATOM 2082 N N . GLU A 1 261 ? 9.515 31.604 17.805 1.00 21.62 261 GLU A N 1
ATOM 2083 C CA . GLU A 1 261 ? 9.362 33.010 17.470 1.00 23.56 261 GLU A CA 1
ATOM 2084 C C . GLU A 1 261 ? 10.077 33.896 18.487 1.00 22.33 261 GLU A C 1
ATOM 2085 O O . GLU A 1 261 ? 10.678 34.901 18.124 1.00 22.26 261 GLU A O 1
ATOM 2091 N N . TYR A 1 262 ? 10.020 33.510 19.756 1.00 20.74 262 TYR A N 1
ATOM 2092 C CA . TYR A 1 262 ? 10.775 34.239 20.783 1.00 19.97 262 TYR A CA 1
ATOM 2093 C C . TYR A 1 262 ? 12.282 34.203 20.482 1.00 19.39 262 TYR A C 1
ATOM 2094 O O . TYR A 1 262 ? 12.942 35.226 20.509 1.00 18.28 262 TYR A O 1
ATOM 2103 N N . ILE A 1 263 ? 12.817 33.027 20.155 1.00 20.32 263 ILE A N 1
ATOM 2104 C CA . ILE A 1 263 ? 14.225 32.926 19.773 1.00 21.28 263 ILE A CA 1
ATOM 2105 C C . ILE A 1 263 ? 14.548 33.759 18.505 1.00 21.37 263 ILE A C 1
ATOM 2106 O O . ILE A 1 263 ? 15.567 34.472 18.461 1.00 21.21 263 ILE A O 1
ATOM 2111 N N . GLU A 1 264 ? 13.686 33.698 17.489 1.00 22.21 264 GLU A N 1
ATOM 2112 C CA . GLU A 1 264 ? 13.963 34.477 16.265 1.00 22.84 264 GLU A CA 1
ATOM 2113 C C . GLU A 1 264 ? 14.006 35.967 16.574 1.00 22.04 264 GLU A C 1
ATOM 2114 O O . GLU A 1 264 ? 14.881 36.675 16.102 1.00 23.18 264 GLU A O 1
ATOM 2120 N N . LYS A 1 265 ? 13.061 36.428 17.393 1.00 21.77 265 LYS A N 1
ATOM 2121 C CA . LYS A 1 265 ? 13.022 37.834 17.830 1.00 20.67 265 LYS A CA 1
ATOM 2122 C C . LYS A 1 265 ? 14.350 38.219 18.461 1.00 20.04 265 LYS A C 1
ATOM 2123 O O . LYS A 1 265 ? 14.981 39.190 18.050 1.00 18.68 265 LYS A O 1
ATOM 2129 N N . TRP A 1 266 ? 14.780 37.439 19.454 1.00 19.91 266 TRP A N 1
ATOM 2130 C CA . TRP A 1 266 ? 15.975 37.800 20.218 1.00 20.54 266 TRP A CA 1
ATOM 2131 C C . TRP A 1 266 ? 17.307 37.555 19.489 1.00 22.00 266 TRP A C 1
ATOM 2132 O O . TRP A 1 266 ? 18.358 38.094 19.883 1.00 22.08 266 TRP A O 1
ATOM 2143 N N . THR A 1 267 ? 17.265 36.765 18.414 1.00 22.40 267 THR A N 1
ATOM 2144 C CA . THR A 1 267 ? 18.409 36.667 17.512 1.00 23.03 267 THR A CA 1
ATOM 2145 C C . THR A 1 267 ? 18.686 38.063 16.945 1.00 23.81 267 THR A C 1
ATOM 2146 O O . THR A 1 267 ? 19.807 38.537 17.005 1.00 24.07 267 THR A O 1
ATOM 2150 N N . SER A 1 268 ? 17.653 38.755 16.481 1.00 25.02 268 SER A N 1
ATOM 2151 C CA . SER A 1 268 ? 17.819 40.112 15.938 1.00 26.13 268 SER A CA 1
ATOM 2152 C C . SER A 1 268 ? 18.015 41.185 17.017 1.00 27.75 268 SER A C 1
ATOM 2153 O O . SER A 1 268 ? 18.877 42.065 16.882 1.00 29.78 268 SER A O 1
ATOM 2156 N N . GLN A 1 269 ? 17.215 41.123 18.076 1.00 28.23 269 GLN A N 1
ATOM 2157 C CA . GLN A 1 269 ? 17.184 42.195 19.075 1.00 29.33 269 GLN A CA 1
ATOM 2158 C C . GLN A 1 269 ? 18.291 42.103 20.115 1.00 29.09 269 GLN A C 1
ATOM 2159 O O . GLN A 1 269 ? 18.516 43.072 20.837 1.00 29.36 269 GLN A O 1
ATOM 2165 N N . ARG A 1 270 ? 18.965 40.951 20.209 1.00 28.86 270 ARG A N 1
ATOM 2166 C CA . ARG A 1 270 ? 20.003 40.763 21.245 1.00 29.24 270 ARG A CA 1
ATOM 2167 C C . ARG A 1 270 ? 21.085 41.860 21.176 1.00 29.53 270 ARG A C 1
ATOM 2168 O O . ARG A 1 270 ? 21.608 42.295 22.214 1.00 29.32 270 ARG A O 1
ATOM 2176 N N . GLU A 1 271 ? 21.385 42.331 19.961 1.00 29.23 271 GLU A N 1
ATOM 2177 C CA . GLU A 1 271 ? 22.409 43.363 19.779 1.00 29.57 271 GLU A CA 1
ATOM 2178 C C . GLU A 1 271 ? 22.065 44.691 20.467 1.00 28.35 271 GLU A C 1
ATOM 2179 O O . GLU A 1 271 ? 22.949 45.395 20.918 1.00 28.29 271 GLU A O 1
ATOM 2185 N N . SER A 1 272 ? 20.785 44.995 20.598 1.00 27.85 272 SER A N 1
ATOM 2186 C CA . SER A 1 272 ? 20.355 46.244 21.229 1.00 27.78 272 SER A CA 1
ATOM 2187 C C . SER A 1 272 ? 20.339 46.222 22.769 1.00 27.31 272 SER A C 1
ATOM 2188 O O . SER A 1 272 ? 20.135 47.262 23.410 1.00 27.45 272 SER A O 1
ATOM 2191 N N . LEU A 1 273 ? 20.550 45.048 23.357 1.00 25.74 273 LEU A N 1
ATOM 2192 C CA . LEU A 1 273 ? 20.509 44.895 24.818 1.00 24.40 273 LEU A CA 1
ATOM 2193 C C . LEU A 1 273 ? 21.730 45.502 25.489 1.00 23.57 273 LEU A C 1
ATOM 2194 O O . LEU A 1 273 ? 22.825 45.403 24.952 1.00 24.31 273 LEU A O 1
ATOM 2199 N N . PRO A 1 274 ? 21.556 46.098 26.681 1.00 22.79 274 PRO A N 1
ATOM 2200 C CA . PRO A 1 274 ? 22.717 46.655 27.401 1.00 21.51 274 PRO A CA 1
ATOM 2201 C C . PRO A 1 274 ? 23.593 45.636 28.148 1.00 21.25 274 PRO A C 1
ATOM 2202 O O . PRO A 1 274 ? 24.502 46.037 28.897 1.00 19.95 274 PRO A O 1
ATOM 2206 N N . TYR A 1 275 ? 23.299 44.346 27.964 1.00 19.89 275 TYR A N 1
ATOM 2207 C CA . TYR A 1 275 ? 24.082 43.240 28.543 1.00 18.98 275 TYR A CA 1
ATOM 2208 C C . TYR A 1 275 ? 24.176 42.098 27.504 1.00 19.01 275 TYR A C 1
ATOM 2209 O O . TYR A 1 275 ? 23.341 42.003 26.599 1.00 18.84 275 TYR A O 1
ATOM 2218 N N . ASP A 1 276 ? 25.193 41.249 27.648 1.00 18.94 276 ASP A N 1
ATOM 2219 C CA . ASP A 1 276 ? 25.388 40.106 26.775 1.00 18.88 276 ASP A CA 1
ATOM 2220 C C . ASP A 1 276 ? 24.483 38.964 27.205 1.00 18.28 276 ASP A C 1
ATOM 2221 O O . ASP A 1 276 ? 24.245 38.734 28.414 1.00 17.33 276 ASP A O 1
ATOM 2226 N N . ILE A 1 277 ? 23.985 38.236 26.211 1.00 17.80 277 ILE A N 1
ATOM 2227 C CA . ILE A 1 277 ? 23.241 36.994 26.457 1.00 17.99 277 ILE A CA 1
ATOM 2228 C C . ILE A 1 277 ? 23.914 35.906 25.605 1.00 18.72 277 ILE A C 1
ATOM 2229 O O . ILE A 1 277 ? 24.454 36.215 24.542 1.00 18.92 277 ILE A O 1
ATOM 2234 N N . ASP A 1 278 ? 23.912 34.660 26.064 1.00 18.42 278 ASP A N 1
ATOM 2235 C CA . ASP A 1 278 ? 24.483 33.569 25.261 1.00 19.74 278 ASP A CA 1
ATOM 2236 C C . ASP A 1 278 ? 23.451 32.525 24.826 1.00 19.20 278 ASP A C 1
ATOM 2237 O O . ASP A 1 278 ? 23.792 31.505 24.167 1.00 19.02 278 ASP A O 1
ATOM 2242 N N . GLY A 1 279 ? 22.195 32.827 25.132 1.00 17.77 279 GLY A N 1
ATOM 2243 C CA . GLY A 1 279 ? 21.103 31.952 24.776 1.00 17.09 279 GLY A CA 1
ATOM 2244 C C . GLY A 1 279 ? 19.756 32.347 25.329 1.00 16.60 279 GLY A C 1
ATOM 2245 O O . GLY A 1 279 ? 19.523 33.499 25.741 1.00 15.75 279 GLY A O 1
ATOM 2246 N N . ILE A 1 280 ? 18.868 31.367 25.315 1.00 15.26 280 ILE A N 1
ATOM 2247 C CA . ILE A 1 280 ? 17.492 31.556 25.705 1.00 15.70 280 ILE A CA 1
ATOM 2248 C C . ILE A 1 280 ? 17.138 30.290 26.484 1.00 16.04 280 ILE A C 1
ATOM 2249 O O . ILE A 1 280 ? 17.373 29.160 25.986 1.00 15.69 280 ILE A O 1
ATOM 2254 N N . VAL A 1 281 ? 16.601 30.469 27.694 1.00 15.38 281 VAL A N 1
ATOM 2255 C CA . VAL A 1 281 ? 16.166 29.316 28.482 1.00 16.15 281 VAL A CA 1
ATOM 2256 C C . VAL A 1 281 ? 14.656 29.160 28.351 1.00 15.87 281 VAL A C 1
ATOM 2257 O O . VAL A 1 281 ? 13.911 30.140 28.446 1.00 15.63 281 VAL A O 1
ATOM 2261 N N . ILE A 1 282 ? 14.231 27.916 28.116 1.00 16.88 282 ILE A N 1
ATOM 2262 C CA . ILE A 1 282 ? 12.833 27.563 27.941 1.00 17.32 282 ILE A CA 1
ATOM 2263 C C . ILE A 1 282 ? 12.442 26.584 29.024 1.00 17.35 282 ILE A C 1
ATOM 2264 O O . ILE A 1 282 ? 13.143 25.593 29.262 1.00 16.69 282 ILE A O 1
ATOM 2269 N N . LYS A 1 283 ? 11.304 26.837 29.678 1.00 17.39 283 LYS A N 1
ATOM 2270 C CA . LYS A 1 283 ? 10.890 26.024 30.817 1.00 16.62 283 LYS A CA 1
ATOM 2271 C C . LYS A 1 283 ? 9.425 25.741 30.689 1.00 16.84 283 LYS A C 1
ATOM 2272 O O . LYS A 1 283 ? 8.654 26.632 30.337 1.00 16.91 283 LYS A O 1
ATOM 2278 N N . VAL A 1 284 ? 9.035 24.499 30.961 1.00 16.94 284 VAL A N 1
ATOM 2279 C CA . VAL A 1 284 ? 7.644 24.232 31.308 1.00 16.17 284 VAL A CA 1
ATOM 2280 C C . VAL A 1 284 ? 7.274 25.235 32.426 1.00 16.91 284 VAL A C 1
ATOM 2281 O O . VAL A 1 284 ? 7.919 25.296 33.489 1.00 15.87 284 VAL A O 1
ATOM 2285 N N . ASN A 1 285 ? 6.239 26.016 32.184 1.00 17.83 285 ASN A N 1
ATOM 2286 C CA . ASN A 1 285 ? 5.915 27.111 33.096 1.00 19.17 285 ASN A CA 1
ATOM 2287 C C . ASN A 1 285 ? 5.388 26.639 34.449 1.00 20.30 285 ASN A C 1
ATOM 2288 O O . ASN A 1 285 ? 5.865 27.094 35.508 1.00 20.85 285 ASN A O 1
ATOM 2293 N N . ASP A 1 286 ? 4.409 25.726 34.394 1.00 20.93 286 ASP A N 1
ATOM 2294 C CA . ASP A 1 286 ? 3.673 25.226 35.569 1.00 20.52 286 ASP A CA 1
ATOM 2295 C C . ASP A 1 286 ? 4.576 24.422 36.482 1.00 19.78 286 ASP A C 1
ATOM 2296 O O . ASP A 1 286 ? 5.263 23.492 36.046 1.00 18.38 286 ASP A O 1
ATOM 2301 N N . LEU A 1 287 ? 4.577 24.788 37.757 1.00 19.50 287 LEU A N 1
ATOM 2302 C CA . LEU A 1 287 ? 5.495 24.184 38.717 1.00 20.75 287 LEU A CA 1
ATOM 2303 C C . LEU A 1 287 ? 5.185 22.697 38.978 1.00 21.07 287 LEU A C 1
ATOM 2304 O O . LEU A 1 287 ? 6.100 21.883 39.011 1.00 21.40 287 LEU A O 1
ATOM 2309 N N . ASP A 1 288 ? 3.906 22.357 39.146 1.00 21.75 288 ASP A N 1
ATOM 2310 C CA . ASP A 1 288 ? 3.519 20.957 39.315 1.00 23.38 288 ASP A CA 1
ATOM 2311 C C . ASP A 1 288 ? 3.946 20.108 38.124 1.00 23.47 288 ASP A C 1
ATOM 2312 O O . ASP A 1 288 ? 4.503 19.034 38.299 1.00 24.49 288 ASP A O 1
ATOM 2317 N N . GLN A 1 289 ? 3.710 20.611 36.917 1.00 24.02 289 GLN A N 1
ATOM 2318 C CA . GLN A 1 289 ? 4.153 19.945 35.703 1.00 24.26 289 GLN A CA 1
ATOM 2319 C C . GLN A 1 289 ? 5.665 19.742 35.616 1.00 23.83 289 GLN A C 1
ATOM 2320 O O . GLN A 1 289 ? 6.105 18.715 35.088 1.00 23.52 289 GLN A O 1
ATOM 2326 N N . GLN A 1 290 ? 6.450 20.716 36.095 1.00 22.93 290 GLN A N 1
ATOM 2327 C CA . GLN A 1 290 ? 7.909 20.557 36.196 1.00 23.24 290 GLN A CA 1
ATOM 2328 C C . GLN A 1 290 ? 8.210 19.357 37.090 1.00 24.48 290 GLN A C 1
ATOM 2329 O O . GLN A 1 290 ? 9.040 18.522 36.734 1.00 23.98 290 GLN A O 1
ATOM 2335 N N . ASP A 1 291 ? 7.518 19.287 38.240 1.00 25.91 291 ASP A N 1
ATOM 2336 C CA . ASP A 1 291 ? 7.636 18.178 39.197 1.00 28.08 291 ASP A CA 1
ATOM 2337 C C . ASP A 1 291 ? 7.265 16.850 38.508 1.00 28.48 291 ASP A C 1
ATOM 2338 O O . ASP A 1 291 ? 7.911 15.816 38.693 1.00 28.44 291 ASP A O 1
ATOM 2343 N N . GLU A 1 292 ? 6.227 16.909 37.686 1.00 29.45 292 GLU A N 1
ATOM 2344 C CA . GLU A 1 292 ? 5.790 15.767 36.878 1.00 30.00 292 GLU A CA 1
ATOM 2345 C C . GLU A 1 292 ? 6.877 15.210 35.938 1.00 29.69 292 GLU A C 1
ATOM 2346 O O . GLU A 1 292 ? 7.028 13.992 35.809 1.00 29.72 292 GLU A O 1
ATOM 2352 N N . MET A 1 293 ? 7.625 16.093 35.284 1.00 29.09 293 MET A N 1
ATOM 2353 C CA . MET A 1 293 ? 8.649 15.691 34.309 1.00 28.77 293 MET A CA 1
ATOM 2354 C C . MET A 1 293 ? 9.909 15.192 35.006 1.00 29.15 293 MET A C 1
ATOM 2355 O O . MET A 1 293 ? 10.605 14.307 34.496 1.00 29.52 293 MET A O 1
ATOM 2360 N N . GLY A 1 294 ? 10.212 15.796 36.150 1.00 28.67 294 GLY A N 1
ATOM 2361 C CA . GLY A 1 294 ? 11.355 15.429 36.965 1.00 28.23 294 GLY A CA 1
ATOM 2362 C C . GLY A 1 294 ? 12.685 15.677 36.292 1.00 28.64 294 GLY A C 1
ATOM 2363 O O . GLY A 1 294 ? 12.816 16.570 35.437 1.00 27.42 294 GLY A O 1
ATOM 2364 N N . PHE A 1 295 ? 13.663 14.861 36.683 1.00 28.88 295 PHE A N 1
ATOM 2365 C CA . PHE A 1 295 ? 15.064 15.025 36.305 1.00 29.68 295 PHE A CA 1
ATOM 2366 C C . PHE A 1 295 ? 15.660 13.749 35.732 1.00 29.68 295 PHE A C 1
ATOM 2367 O O . PHE A 1 295 ? 15.283 12.636 36.126 1.00 31.15 295 PHE A O 1
ATOM 2375 N N . THR A 1 296 ? 16.608 13.904 34.815 1.00 29.18 296 THR A N 1
ATOM 2376 C CA . THR A 1 296 ? 17.510 12.799 34.506 1.00 28.98 296 THR A CA 1
ATOM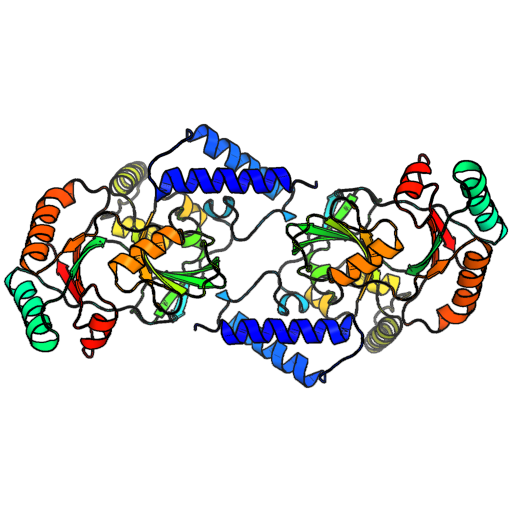 2377 C C . THR A 1 296 ? 18.563 12.755 35.617 1.00 28.67 296 THR A C 1
ATOM 2378 O O . THR A 1 296 ? 18.440 13.476 36.610 1.00 28.21 296 THR A O 1
ATOM 2382 N N . GLN A 1 297 ? 19.592 11.922 35.458 1.00 28.65 297 GLN A N 1
ATOM 2383 C CA . GLN A 1 297 ? 20.697 11.910 36.420 1.00 29.13 297 GLN A CA 1
ATOM 2384 C C . GLN A 1 297 ? 21.489 13.234 36.395 1.00 28.11 297 GLN A C 1
ATOM 2385 O O . GLN A 1 297 ? 22.175 13.580 37.363 1.00 26.97 297 GLN A O 1
ATOM 2391 N N . LYS A 1 298 ? 21.370 13.994 35.306 1.00 26.98 298 LYS A N 1
ATOM 2392 C CA . LYS A 1 298 ? 22.077 15.275 35.216 1.00 27.14 298 LYS A CA 1
ATOM 2393 C C . LYS A 1 298 ? 21.185 16.521 35.308 1.00 25.76 298 LYS A C 1
ATOM 2394 O O . LYS A 1 298 ? 21.575 17.506 35.950 1.00 25.62 298 LYS A O 1
ATOM 2400 N N . SER A 1 299 ? 20.011 16.479 34.667 1.00 23.85 299 SER A N 1
ATOM 2401 C CA . SER A 1 299 ? 19.320 17.727 34.252 1.00 23.08 299 SER A CA 1
ATOM 2402 C C . SER A 1 299 ? 17.792 17.662 34.350 1.00 22.11 299 SER A C 1
ATOM 2403 O O . SER A 1 299 ? 17.229 16.591 34.203 1.00 21.75 299 SER A O 1
ATOM 2406 N N . PRO A 1 300 ? 17.114 18.813 34.571 1.00 22.40 300 PRO A N 1
ATOM 2407 C CA . PRO A 1 300 ? 15.641 18.783 34.520 1.00 22.25 300 PRO A CA 1
ATOM 2408 C C . PRO A 1 300 ? 15.191 18.360 33.132 1.00 22.56 300 PRO A C 1
ATOM 2409 O O . PRO A 1 300 ? 15.813 18.771 32.141 1.00 23.13 300 PRO A O 1
ATOM 2413 N N . ARG A 1 301 ? 14.146 17.534 33.055 1.00 21.74 301 ARG A N 1
ATOM 2414 C CA . ARG A 1 301 ? 13.552 17.177 31.756 1.00 22.37 301 ARG A CA 1
ATOM 2415 C C . ARG A 1 301 ? 12.648 18.303 31.267 1.00 21.14 301 ARG A C 1
ATOM 2416 O O . ARG A 1 301 ? 12.162 18.278 30.132 1.00 21.77 301 ARG A O 1
ATOM 2424 N N . TRP A 1 302 ? 12.416 19.278 32.150 1.00 19.76 302 TRP A N 1
ATOM 2425 C CA . TRP A 1 302 ? 11.424 20.335 31.921 1.00 18.31 302 TRP A CA 1
ATOM 2426 C C . TRP A 1 302 ? 12.027 21.660 31.501 1.00 17.64 302 TRP A C 1
ATOM 2427 O O . TRP A 1 302 ? 11.325 22.664 31.437 1.00 17.47 302 TRP A O 1
ATOM 2438 N N . ALA A 1 303 ? 13.326 21.670 31.223 1.00 16.74 303 ALA A N 1
ATOM 2439 C CA . ALA A 1 303 ? 13.987 22.901 30.803 1.00 16.56 303 ALA A CA 1
ATOM 2440 C C . ALA A 1 303 ? 15.145 22.613 29.854 1.00 16.60 303 ALA A C 1
ATOM 2441 O O . ALA A 1 303 ? 15.764 21.534 29.886 1.00 16.49 303 ALA A O 1
ATOM 2443 N N . ILE A 1 304 ? 15.438 23.590 29.006 1.00 16.39 304 ILE A N 1
ATOM 2444 C CA . ILE A 1 304 ? 16.525 23.475 28.052 1.00 16.45 304 ILE A CA 1
ATOM 2445 C C . ILE A 1 304 ? 17.080 24.866 27.744 1.00 16.54 304 ILE A C 1
ATOM 2446 O O . ILE A 1 304 ? 16.334 25.842 27.757 1.00 16.52 304 ILE A O 1
ATOM 2451 N N . ALA A 1 305 ? 18.386 24.944 27.504 1.00 16.80 305 ALA A N 1
ATOM 2452 C CA . ALA A 1 305 ? 19.041 26.211 27.200 1.00 17.52 305 ALA A CA 1
ATOM 2453 C C . ALA A 1 305 ? 19.363 26.190 25.707 1.00 17.13 305 ALA A C 1
ATOM 2454 O O . ALA A 1 305 ? 20.214 25.417 25.256 1.00 17.17 305 ALA A O 1
ATOM 2456 N N . TYR A 1 306 ? 18.633 26.974 24.928 1.00 17.83 306 TYR A N 1
ATOM 2457 C CA . TYR A 1 306 ? 19.034 27.189 23.553 1.00 19.19 306 TYR A CA 1
ATOM 2458 C C . TYR A 1 306 ? 20.285 28.079 23.546 1.00 20.07 306 TYR A C 1
ATOM 2459 O O . TYR A 1 306 ? 20.304 29.100 24.224 1.00 20.22 306 TYR A O 1
ATOM 2468 N N . LYS A 1 307 ? 21.312 27.693 22.790 1.00 20.02 307 LYS A N 1
ATOM 2469 C CA . LYS A 1 307 ? 22.565 28.461 22.690 1.00 20.87 307 LYS A CA 1
ATOM 2470 C C . LYS A 1 307 ? 22.763 29.106 21.326 1.00 21.40 307 LYS A C 1
ATOM 2471 O O . LYS A 1 307 ? 22.750 28.414 20.284 1.00 21.08 307 LYS A O 1
ATOM 2477 N N . PHE A 1 308 ? 22.933 30.428 21.322 1.00 21.99 308 PHE A N 1
ATOM 2478 C CA . PHE A 1 308 ? 23.291 31.137 20.101 1.00 24.56 308 PHE A CA 1
ATOM 2479 C C . PHE A 1 308 ? 24.655 30.624 19.618 1.00 26.45 308 PHE A C 1
ATOM 2480 O O . PHE A 1 308 ? 25.512 30.273 20.431 1.00 27.03 308 PHE A O 1
ATOM 2488 N N . PRO A 1 309 ? 24.846 30.546 18.292 1.00 28.60 309 PRO A N 1
ATOM 2489 C CA . PRO A 1 309 ? 26.109 30.047 17.755 1.00 29.71 309 PRO A CA 1
ATOM 2490 C C . PRO A 1 309 ? 27.280 30.986 18.011 1.00 31.13 309 PRO A C 1
ATOM 2491 O O . PRO A 1 309 ? 28.228 30.595 18.711 1.00 32.78 309 PRO A O 1
ATOM 2495 N N . ALA B 1 2 ? 22.094 22.859 55.411 1.00 23.02 2 ALA B N 1
ATOM 2496 C CA . ALA B 1 2 ? 22.313 24.324 55.263 1.00 22.03 2 ALA B CA 1
ATOM 2497 C C . ALA B 1 2 ? 21.166 25.288 55.494 1.00 20.26 2 ALA B C 1
ATOM 2498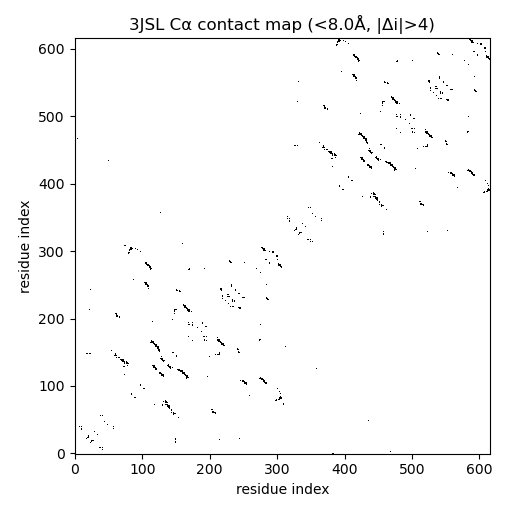 O O . ALA B 1 2 ? 21.449 26.309 56.048 1.00 19.70 2 ALA B O 1
ATOM 2500 N N . ASP B 1 3 ? 19.918 24.980 55.133 1.00 19.64 3 ASP B N 1
ATOM 2501 C CA . ASP B 1 3 ? 18.787 25.739 55.712 1.00 19.23 3 ASP B CA 1
ATOM 2502 C C . ASP B 1 3 ? 18.512 25.284 57.167 1.00 18.60 3 ASP B C 1
ATOM 2503 O O . ASP B 1 3 ? 17.733 24.347 57.427 1.00 17.96 3 ASP B O 1
ATOM 2508 N N . LEU B 1 4 ? 19.179 25.955 58.098 1.00 18.00 4 LEU B N 1
ATOM 2509 C CA . LEU B 1 4 ? 19.062 25.654 59.526 1.00 17.95 4 LEU B CA 1
ATOM 2510 C C . LEU B 1 4 ? 18.145 26.652 60.254 1.00 18.20 4 LEU B C 1
ATOM 2511 O O . LEU B 1 4 ? 18.215 26.766 61.479 1.00 18.61 4 LEU B O 1
ATOM 2516 N N . SER B 1 5 ? 17.290 27.364 59.517 1.00 18.49 5 SER B N 1
ATOM 2517 C CA . SER B 1 5 ? 16.453 28.417 60.124 1.00 18.66 5 SER B CA 1
ATOM 2518 C C . SER B 1 5 ? 15.615 27.900 61.309 1.00 19.03 5 SER B C 1
ATOM 2519 O O . SER B 1 5 ? 15.498 28.591 62.332 1.00 19.54 5 SER B O 1
ATOM 2522 N N . SER B 1 6 ? 15.034 26.709 61.159 1.00 19.02 6 SER B N 1
ATOM 2523 C CA . SER B 1 6 ? 14.139 26.169 62.184 1.00 19.55 6 SER B CA 1
ATOM 2524 C C . SER B 1 6 ? 14.897 25.992 63.492 1.00 18.82 6 SER B C 1
ATOM 2525 O O . SER B 1 6 ? 14.462 26.493 64.533 1.00 18.75 6 SER B O 1
ATOM 2528 N N . ARG B 1 7 ? 16.042 25.309 63.429 1.00 18.76 7 ARG B N 1
ATOM 2529 C CA . ARG B 1 7 ? 16.840 25.044 64.639 1.00 18.48 7 ARG B CA 1
ATOM 2530 C C . ARG B 1 7 ? 17.454 26.305 65.244 1.00 18.45 7 ARG B C 1
ATOM 2531 O O . ARG B 1 7 ? 17.449 26.482 66.488 1.00 18.13 7 ARG B O 1
ATOM 2539 N N . VAL B 1 8 ? 17.956 27.196 64.386 1.00 17.43 8 VAL B N 1
ATOM 2540 C CA . VAL B 1 8 ? 18.490 28.468 64.881 1.00 17.33 8 VAL B CA 1
ATOM 2541 C C . VAL B 1 8 ? 17.401 29.257 65.613 1.00 17.65 8 VAL B C 1
ATOM 2542 O O . VAL B 1 8 ? 17.649 29.760 66.715 1.00 17.81 8 VAL B O 1
ATOM 2546 N N . ASN B 1 9 ? 16.194 29.355 65.041 1.00 17.36 9 ASN B N 1
ATOM 2547 C CA . ASN B 1 9 ? 15.159 30.136 65.721 1.00 18.86 9 ASN B CA 1
ATOM 2548 C C . ASN B 1 9 ? 14.674 29.482 67.004 1.00 18.05 9 ASN B C 1
ATOM 2549 O O . ASN B 1 9 ? 14.344 30.160 67.954 1.00 18.11 9 ASN B O 1
ATOM 2554 N N . GLU B 1 10 ? 14.660 28.160 67.001 1.00 17.85 10 GLU B N 1
ATOM 2555 C CA . GLU B 1 10 ? 14.420 27.390 68.215 1.00 18.50 10 GLU B CA 1
ATOM 2556 C C . GLU B 1 10 ? 15.450 27.683 69.291 1.00 17.62 10 GLU B C 1
ATOM 2557 O O . GLU B 1 10 ? 15.088 27.985 70.432 1.00 18.31 10 GLU B O 1
ATOM 2563 N N . LEU B 1 11 ? 16.729 27.548 68.941 1.00 17.56 11 LEU B N 1
ATOM 2564 C CA . LEU B 1 11 ? 17.798 27.799 69.890 1.00 17.10 11 LEU B CA 1
ATOM 2565 C C . LEU B 1 11 ? 17.752 29.227 70.428 1.00 17.54 11 LEU B C 1
ATOM 2566 O O . LEU B 1 11 ? 17.971 29.454 71.619 1.00 17.77 11 LEU B O 1
ATOM 2571 N N . HIS B 1 12 ? 17.486 30.193 69.553 1.00 17.05 12 HIS B N 1
ATOM 2572 C CA . HIS B 1 12 ? 17.321 31.584 69.994 1.00 17.64 12 HIS B CA 1
ATOM 2573 C C . HIS B 1 12 ? 16.205 31.679 71.036 1.00 18.13 12 HIS B C 1
ATOM 2574 O O . HIS B 1 12 ? 16.445 32.184 72.129 1.00 18.60 12 HIS B O 1
ATOM 2581 N N . ASP B 1 13 ? 15.019 31.158 70.719 1.00 17.41 13 ASP B N 1
ATOM 2582 C CA . ASP B 1 13 ? 13.863 31.176 71.638 1.00 18.33 13 ASP B CA 1
ATOM 2583 C C . ASP B 1 13 ? 14.200 30.551 73.019 1.00 18.26 13 ASP B C 1
ATOM 2584 O O . ASP B 1 13 ? 13.912 31.145 74.065 1.00 17.69 13 ASP B O 1
ATOM 2589 N N . LEU B 1 14 ? 14.829 29.373 73.010 1.00 17.53 14 LEU B N 1
ATOM 2590 C CA . LEU B 1 14 ? 15.121 28.650 74.255 1.00 17.44 14 LEU B CA 1
ATOM 2591 C C . LEU B 1 14 ? 16.175 29.356 75.101 1.00 18.17 14 LEU B C 1
ATOM 2592 O O . LEU B 1 14 ? 15.955 29.618 76.297 1.00 18.32 14 LEU B O 1
ATOM 2597 N N . LEU B 1 15 ? 17.307 29.694 74.483 1.00 18.17 15 LEU B N 1
ATOM 2598 C CA . LEU B 1 15 ? 18.380 30.388 75.189 1.00 17.94 15 LEU B CA 1
ATOM 2599 C C . LEU B 1 15 ? 17.920 31.767 75.699 1.00 18.08 15 LEU B C 1
ATOM 2600 O O . LEU B 1 15 ? 18.288 32.178 76.805 1.00 17.66 15 LEU B O 1
ATOM 2605 N N . ASN B 1 16 ? 17.109 32.469 74.909 1.00 17.96 16 ASN B N 1
ATOM 2606 C CA . ASN B 1 16 ? 16.533 33.737 75.381 1.00 18.08 16 ASN B CA 1
ATOM 2607 C C . ASN B 1 16 ? 15.600 33.559 76.569 1.00 17.29 16 ASN B C 1
ATOM 2608 O O . ASN B 1 16 ? 15.657 34.345 77.524 1.00 16.20 16 ASN B O 1
ATOM 2613 N N . GLN B 1 17 ? 14.754 32.530 76.524 1.00 17.37 17 GLN B N 1
ATOM 2614 C CA . GLN B 1 17 ? 13.895 32.216 77.660 1.00 18.17 17 GLN B CA 1
ATOM 2615 C C . GLN B 1 17 ? 14.730 31.822 78.904 1.00 18.65 17 GLN B C 1
ATOM 2616 O O . GLN B 1 17 ? 14.510 32.350 80.000 1.00 18.47 17 GLN B O 1
ATOM 2622 N N . TYR B 1 18 ? 15.732 30.953 78.730 1.00 18.39 18 TYR B N 1
ATOM 2623 C CA . TYR B 1 18 ? 16.539 30.493 79.875 1.00 18.75 18 TYR B CA 1
ATOM 2624 C C . TYR B 1 18 ? 17.388 31.570 80.513 1.00 18.85 18 TYR B C 1
ATOM 2625 O O . TYR B 1 18 ? 17.532 31.610 81.757 1.00 18.85 18 TYR B O 1
ATOM 2634 N N . SER B 1 19 ? 17.964 32.434 79.676 1.00 18.93 19 SER B N 1
ATOM 2635 C CA . SER B 1 19 ? 18.713 33.588 80.165 1.00 18.95 19 SER B CA 1
ATOM 2636 C C . SER B 1 19 ? 17.838 34.539 81.010 1.00 19.31 19 SER B C 1
ATOM 2637 O O . SER B 1 19 ? 18.267 35.015 82.065 1.00 19.47 19 SER B O 1
ATOM 2640 N N . TYR B 1 20 ? 16.620 34.788 80.543 1.00 19.16 20 TYR B N 1
ATOM 2641 C CA . TYR B 1 20 ? 15.684 35.675 81.238 1.00 19.67 20 TYR B CA 1
ATOM 2642 C C . TYR B 1 20 ? 15.309 35.042 82.583 1.00 20.00 20 TYR B C 1
ATOM 2643 O O . TYR B 1 20 ? 15.335 35.699 83.629 1.00 20.42 20 TYR B O 1
ATOM 2652 N N . GLU B 1 21 ? 15.030 33.745 82.563 1.00 20.64 21 GLU B N 1
ATOM 2653 C CA . GLU B 1 21 ? 14.696 33.002 83.784 1.00 21.52 21 GLU B CA 1
ATOM 2654 C C . GLU B 1 21 ? 15.830 33.000 84.818 1.00 21.32 21 GLU B C 1
ATOM 2655 O O . GLU B 1 21 ? 15.593 33.228 86.011 1.00 21.43 21 GLU B O 1
ATOM 2661 N N . TYR B 1 22 ? 17.050 32.727 84.353 1.00 21.82 22 TYR B N 1
ATOM 2662 C CA . TYR B 1 22 ? 18.229 32.723 85.197 1.00 22.62 22 TYR B CA 1
ATOM 2663 C C . TYR B 1 22 ? 18.538 34.126 85.758 1.00 22.83 22 TYR B C 1
ATOM 2664 O O . TYR B 1 22 ? 18.741 34.293 86.962 1.00 22.75 22 TYR B O 1
ATOM 2673 N N . TYR B 1 23 ? 18.576 35.112 84.866 1.00 22.14 23 TYR B N 1
ATOM 2674 C CA . TYR B 1 23 ? 19.253 36.377 85.153 1.00 22.84 23 TYR B CA 1
ATOM 2675 C C . TYR B 1 23 ? 18.353 37.540 85.455 1.00 21.96 23 TYR B C 1
ATOM 2676 O O . TYR B 1 23 ? 18.833 38.532 85.982 1.00 21.70 23 TYR B O 1
ATOM 2685 N N . VAL B 1 24 ? 17.065 37.415 85.133 1.00 23.26 24 VAL B N 1
ATOM 2686 C CA . VAL B 1 24 ? 16.109 38.500 85.337 1.00 24.03 24 VAL B CA 1
ATOM 2687 C C . VAL B 1 24 ? 15.105 38.046 86.384 1.00 25.73 24 VAL B C 1
ATOM 2688 O O . VAL B 1 24 ? 15.046 38.628 87.462 1.00 25.80 24 VAL B O 1
ATOM 2692 N N . GLU B 1 25 ? 14.351 36.991 86.094 1.00 27.05 25 GLU B N 1
ATOM 2693 C CA . GLU B 1 25 ? 13.432 36.406 87.082 1.00 29.06 25 GLU B CA 1
ATOM 2694 C C . GLU B 1 25 ? 14.135 35.772 88.287 1.00 29.77 25 GLU B C 1
ATOM 2695 O O . GLU B 1 25 ? 13.541 35.630 89.364 1.00 30.18 25 GLU B O 1
ATOM 2701 N N . ASP B 1 26 ? 15.385 35.362 88.099 1.00 30.76 26 ASP B N 1
ATOM 2702 C CA . ASP B 1 26 ? 16.098 34.546 89.084 1.00 31.87 26 ASP B CA 1
ATOM 2703 C C . ASP B 1 26 ? 15.253 33.322 89.497 1.00 31.99 26 ASP B C 1
ATOM 2704 O O . ASP B 1 26 ? 15.030 33.026 90.695 1.00 32.27 26 ASP B O 1
ATOM 2709 N N . ASN B 1 27 ? 14.770 32.618 88.483 1.00 31.35 27 ASN B N 1
ATOM 2710 C CA . ASN B 1 27 ? 13.896 31.484 88.679 1.00 30.95 27 ASN B CA 1
ATOM 2711 C C . ASN B 1 27 ? 14.046 30.472 87.540 1.00 30.18 27 ASN B C 1
ATOM 2712 O O . ASN B 1 27 ? 13.185 30.400 86.645 1.00 29.08 27 ASN B O 1
ATOM 2717 N N . PRO B 1 28 ? 15.120 29.661 87.587 1.00 29.44 28 PRO B N 1
ATOM 2718 C CA . PRO B 1 28 ? 15.473 28.768 86.474 1.00 29.14 28 PRO B CA 1
ATOM 2719 C C . PRO B 1 28 ? 14.443 27.673 86.227 1.00 29.03 28 PRO B C 1
ATOM 2720 O O . PRO B 1 28 ? 13.824 27.188 87.172 1.00 29.81 28 PRO B O 1
ATOM 2724 N N . SER B 1 29 ? 14.255 27.299 84.968 1.00 28.19 29 SER B N 1
ATOM 2725 C CA . SER B 1 29 ? 13.388 26.170 84.625 1.00 27.56 29 SER B CA 1
ATOM 2726 C C . SER B 1 29 ? 14.184 24.914 84.259 1.00 26.61 29 SER B C 1
ATOM 2727 O O . SER B 1 29 ? 13.696 23.788 84.421 1.00 27.06 29 SER B O 1
ATOM 2730 N N . VAL B 1 30 ? 15.407 25.102 83.776 1.00 24.24 30 VAL B N 1
ATOM 2731 C CA . VAL B 1 30 ? 16.235 23.974 83.359 1.00 22.83 30 VAL B CA 1
ATOM 2732 C C . VAL B 1 30 ? 17.601 24.123 84.053 1.00 22.63 30 VAL B C 1
ATOM 2733 O O . VAL B 1 30 ? 17.985 25.244 84.387 1.00 22.85 30 VAL B O 1
ATOM 2737 N N . PRO B 1 31 ? 18.341 23.013 84.262 1.00 21.87 31 PRO B N 1
ATOM 2738 C CA . PRO B 1 31 ? 19.654 23.158 84.915 1.00 21.92 31 PRO B CA 1
ATOM 2739 C C . PRO B 1 31 ? 20.697 23.700 83.952 1.00 22.39 31 PRO B C 1
ATOM 2740 O O . PRO B 1 31 ? 20.471 23.620 82.738 1.00 22.22 31 PRO B O 1
ATOM 2744 N N . ASP B 1 32 ? 21.806 24.228 84.491 1.00 22.70 32 ASP B N 1
ATOM 2745 C CA . ASP B 1 32 ? 22.943 24.783 83.715 1.00 23.76 32 ASP B CA 1
ATOM 2746 C C . ASP B 1 32 ? 23.340 23.894 82.555 1.00 22.86 32 ASP B C 1
ATOM 2747 O O . ASP B 1 32 ? 23.636 24.385 81.466 1.00 23.42 32 ASP B O 1
ATOM 2752 N N . SER B 1 33 ? 23.394 22.586 82.814 1.00 22.01 33 SER B N 1
ATOM 2753 C CA . SER B 1 33 ? 23.793 21.603 81.799 1.00 21.02 33 SER B CA 1
ATOM 2754 C C . SER B 1 33 ? 22.996 21.766 80.494 1.00 20.76 33 SER B C 1
ATOM 2755 O O . SER B 1 33 ? 23.547 21.591 79.409 1.00 19.81 33 SER B O 1
ATOM 2758 N N . GLU B 1 34 ? 21.699 22.059 80.620 1.00 20.66 34 GLU B N 1
ATOM 2759 C CA . GLU B 1 34 ? 20.816 22.267 79.468 1.00 21.11 34 GLU B CA 1
ATOM 2760 C C . GLU B 1 34 ? 21.103 23.582 78.743 1.00 21.20 34 GLU B C 1
ATOM 2761 O O . GLU B 1 34 ? 21.206 23.606 77.509 1.00 20.32 34 GLU B O 1
ATOM 2767 N N . TYR B 1 35 ? 21.169 24.686 79.496 1.00 20.64 35 TYR B N 1
ATOM 2768 C CA . TYR B 1 35 ? 21.584 25.969 78.905 1.00 20.03 35 TYR B CA 1
ATOM 2769 C C . TYR B 1 35 ? 22.914 25.852 78.135 1.00 19.14 35 TYR B C 1
ATOM 2770 O O . TYR B 1 35 ? 23.004 26.280 76.969 1.00 18.76 35 TYR B O 1
ATOM 2779 N N . ASP B 1 36 ? 23.935 25.307 78.803 1.00 17.94 36 ASP B N 1
ATOM 2780 C CA . ASP B 1 36 ? 25.303 25.223 78.268 1.00 17.94 36 ASP B CA 1
ATOM 2781 C C . ASP B 1 36 ? 25.351 24.383 76.995 1.00 17.49 36 ASP B C 1
ATOM 2782 O O . ASP B 1 36 ? 26.010 24.765 76.036 1.00 16.91 36 ASP B O 1
ATOM 2787 N N . LYS B 1 37 ? 24.649 23.250 77.015 1.00 17.84 37 LYS B N 1
ATOM 2788 C CA . LYS B 1 37 ? 24.503 22.357 75.859 1.00 18.45 37 LYS B CA 1
ATOM 2789 C C . LYS B 1 37 ? 23.910 23.069 74.640 1.00 17.88 37 LYS B C 1
ATOM 2790 O O . LYS B 1 37 ? 24.431 22.943 73.534 1.00 17.20 37 LYS B O 1
ATOM 2796 N N . LEU B 1 38 ? 22.800 23.788 74.842 1.00 17.54 38 LEU B N 1
ATOM 2797 C CA . LEU B 1 38 ? 22.154 24.515 73.757 1.00 17.30 38 LEU B CA 1
ATOM 2798 C C . LEU B 1 38 ? 23.033 25.666 73.282 1.00 17.38 38 LEU B C 1
ATOM 2799 O O . LEU B 1 38 ? 23.144 25.950 72.066 1.00 16.31 38 LEU B O 1
ATOM 2804 N N . LEU B 1 39 ? 23.696 26.330 74.233 1.00 17.44 39 LEU B N 1
ATOM 2805 C CA . LEU B 1 39 ? 24.593 27.411 73.847 1.00 17.40 39 LEU B CA 1
ATOM 2806 C C . LEU B 1 39 ? 25.770 26.899 73.016 1.00 17.43 39 LEU B C 1
ATOM 2807 O O . LEU B 1 39 ? 26.107 27.518 72.013 1.00 16.17 39 LEU B O 1
ATOM 2812 N N . HIS B 1 40 ? 26.381 25.785 73.429 1.00 17.05 40 HIS B N 1
ATOM 2813 C CA . HIS B 1 40 ? 27.502 25.253 72.664 1.00 17.91 40 HIS B CA 1
ATOM 2814 C C . HIS B 1 40 ? 27.034 24.854 71.254 1.00 17.28 40 HIS B C 1
ATOM 2815 O O . HIS B 1 40 ? 27.793 24.986 70.294 1.00 16.50 40 HIS B O 1
ATOM 2822 N N . GLU B 1 41 ? 25.792 24.398 71.143 1.00 16.60 41 GLU B N 1
ATOM 2823 C CA . GLU B 1 41 ? 25.222 24.003 69.838 1.00 17.70 41 GLU B CA 1
ATOM 2824 C C . GLU B 1 41 ? 25.075 25.196 68.900 1.00 17.25 41 GLU B C 1
ATOM 2825 O O . GLU B 1 41 ? 25.438 25.119 67.707 1.00 16.24 41 GLU B O 1
ATOM 2831 N N . LEU B 1 42 ? 24.488 26.269 69.433 1.00 16.65 42 LEU B N 1
ATOM 2832 C CA . LEU B 1 42 ? 24.336 27.507 68.638 1.00 17.08 42 LEU B CA 1
ATOM 2833 C C . LEU B 1 42 ? 25.724 28.023 68.229 1.00 16.69 42 LEU B C 1
ATOM 2834 O O . LEU B 1 42 ? 25.935 28.488 67.113 1.00 16.88 42 LEU B O 1
ATOM 2839 N N . ILE B 1 43 ? 26.672 27.969 69.148 1.00 16.16 43 ILE B N 1
ATOM 2840 C CA . ILE B 1 43 ? 28.012 28.472 68.849 1.00 16.91 43 ILE B CA 1
ATOM 2841 C C . ILE B 1 43 ? 28.603 27.683 67.671 1.00 17.43 43 ILE B C 1
ATOM 2842 O O . ILE B 1 43 ? 29.191 28.266 66.749 1.00 17.01 43 ILE B O 1
ATOM 2847 N N . LYS B 1 44 ? 28.439 26.361 67.718 1.00 17.05 44 LYS B N 1
ATOM 2848 C CA . LYS B 1 44 ? 28.939 25.485 66.666 1.00 18.11 44 LYS B CA 1
ATOM 2849 C C . LYS B 1 44 ? 28.247 25.822 65.357 1.00 17.56 44 LYS B C 1
ATOM 2850 O O . LYS B 1 44 ? 28.900 25.873 64.313 1.00 18.27 44 LYS B O 1
ATOM 2856 N N . ILE B 1 45 ? 26.930 26.051 65.413 1.00 16.38 45 ILE B N 1
ATOM 2857 C CA . ILE B 1 45 ? 26.162 26.432 64.221 1.00 15.72 45 ILE B CA 1
ATOM 2858 C C . ILE B 1 45 ? 26.688 27.726 63.605 1.00 15.33 45 ILE B C 1
ATOM 2859 O O . ILE B 1 45 ? 26.914 27.809 62.397 1.00 14.38 45 ILE B O 1
ATOM 2864 N N . GLU B 1 46 ? 26.890 28.738 64.444 1.00 14.18 46 GLU B N 1
ATOM 2865 C CA . GLU B 1 46 ? 27.394 30.020 63.970 1.00 15.36 46 GLU B CA 1
ATOM 2866 C C . GLU B 1 46 ? 28.824 29.928 63.436 1.00 16.13 46 GLU B C 1
ATOM 2867 O O . GLU B 1 46 ? 29.165 30.638 62.487 1.00 16.11 46 GLU B O 1
ATOM 2873 N N . GLU B 1 47 ? 29.637 29.029 63.987 1.00 17.25 47 GLU B N 1
ATOM 2874 C CA . GLU B 1 47 ? 31.006 28.831 63.482 1.00 19.42 47 GLU B CA 1
ATOM 2875 C C . GLU B 1 47 ? 31.011 28.235 62.069 1.00 19.31 47 GLU B C 1
ATOM 2876 O O . GLU B 1 47 ? 31.767 28.683 61.182 1.00 19.13 47 GLU B O 1
ATOM 2882 N N . GLU B 1 48 ? 30.162 27.225 61.865 1.00 19.54 48 GLU B N 1
ATOM 2883 C CA . GLU B 1 48 ? 30.144 26.446 60.623 1.00 20.11 48 GLU B CA 1
ATOM 2884 C C . GLU B 1 48 ? 29.224 27.044 59.567 1.00 18.82 48 GLU B C 1
ATOM 2885 O O . GLU B 1 48 ? 29.414 26.795 58.374 1.00 18.63 48 GLU B O 1
ATOM 2891 N N . HIS B 1 49 ? 28.238 27.819 60.026 1.00 17.06 49 HIS B N 1
ATOM 2892 C CA . HIS B 1 49 ? 27.236 28.505 59.211 1.00 16.33 49 HIS B CA 1
ATOM 2893 C C . HIS B 1 49 ? 27.089 29.958 59.668 1.00 16.09 49 HIS B C 1
ATOM 2894 O O . HIS B 1 49 ? 26.050 30.324 60.208 1.00 15.40 49 HIS B O 1
ATOM 2901 N N . PRO B 1 50 ? 28.119 30.787 59.412 1.00 16.95 50 PRO B N 1
ATOM 2902 C CA . PRO B 1 50 ? 28.175 32.158 59.978 1.00 16.38 50 PRO B CA 1
ATOM 2903 C C . PRO B 1 50 ? 27.082 33.074 59.457 1.00 16.22 50 PRO B C 1
ATOM 2904 O O . PRO B 1 50 ? 26.845 34.156 60.021 1.00 15.93 50 PRO B O 1
ATOM 2908 N N . GLU B 1 51 ? 26.385 32.638 58.409 1.00 15.95 51 GLU B N 1
ATOM 2909 C CA . GLU B 1 51 ? 25.283 33.435 57.879 1.00 16.79 51 GLU B CA 1
ATOM 2910 C C . GLU B 1 51 ? 24.166 33.515 58.917 1.00 17.10 51 GLU B C 1
ATOM 2911 O O . GLU B 1 51 ? 23.261 34.342 58.790 1.00 16.77 51 GLU B O 1
ATOM 2917 N N . TYR B 1 52 ? 24.216 32.650 59.938 1.00 16.71 52 TYR B N 1
ATOM 2918 C CA . TYR B 1 52 ? 23.162 32.664 60.971 1.00 17.26 52 TYR B CA 1
ATOM 2919 C C . TYR B 1 52 ? 23.459 33.607 62.149 1.00 17.47 52 TYR B C 1
ATOM 2920 O O . TYR B 1 52 ? 22.597 33.825 63.003 1.00 17.70 52 TYR B O 1
ATOM 2929 N N . LYS B 1 53 ? 24.663 34.193 62.166 1.00 18.57 53 LYS B N 1
ATOM 2930 C CA . LYS B 1 53 ? 25.003 35.183 63.198 1.00 19.23 53 LYS B CA 1
ATOM 2931 C C . LYS B 1 53 ? 24.033 36.384 63.130 1.00 20.13 53 LYS B C 1
ATOM 2932 O O . LYS B 1 53 ? 23.573 36.777 62.043 1.00 20.18 53 LYS B O 1
ATOM 2938 N N . THR B 1 54 ? 23.670 36.939 64.279 1.00 19.56 54 THR B N 1
ATOM 2939 C CA . THR B 1 54 ? 22.779 38.101 64.312 1.00 19.57 54 THR B CA 1
ATOM 2940 C C . THR B 1 54 ? 23.215 38.993 65.453 1.00 19.46 54 THR B C 1
ATOM 2941 O O . THR B 1 54 ? 23.771 38.506 66.433 1.00 18.04 54 THR B O 1
ATOM 2945 N N . VAL B 1 55 ? 22.898 40.291 65.345 1.00 20.41 55 VAL B N 1
ATOM 2946 C CA . VAL B 1 55 ? 23.247 41.278 66.372 1.00 20.41 55 VAL B CA 1
ATOM 2947 C C . VAL B 1 55 ? 22.702 40.904 67.760 1.00 20.36 55 VAL B C 1
ATOM 2948 O O . VAL B 1 55 ? 23.313 41.248 68.766 1.00 20.40 55 VAL B O 1
ATOM 2952 N N . ASP B 1 56 ? 21.569 40.199 67.812 1.00 19.51 56 ASP B N 1
ATOM 2953 C CA . ASP B 1 56 ? 20.917 39.886 69.087 1.00 19.03 56 ASP B CA 1
ATOM 2954 C C . ASP B 1 56 ? 21.003 38.401 69.438 1.00 17.63 56 ASP B C 1
ATOM 2955 O O . ASP B 1 56 ? 20.212 37.889 70.217 1.00 17.24 56 ASP B O 1
ATOM 2960 N N . SER B 1 57 ? 21.974 37.709 68.866 1.00 17.15 57 SER B N 1
ATOM 2961 C CA . SER B 1 57 ? 22.128 36.276 69.134 1.00 17.04 57 SER B CA 1
ATOM 2962 C C . SER B 1 57 ? 22.562 36.041 70.587 1.00 16.14 57 SER B C 1
ATOM 2963 O O . SER B 1 57 ? 23.341 36.814 71.125 1.00 17.02 57 SER B O 1
ATOM 2966 N N . PRO B 1 58 ? 22.056 34.967 71.230 1.00 16.41 58 PRO B N 1
ATOM 2967 C CA . PRO B 1 58 ? 22.546 34.635 72.583 1.00 15.49 58 PRO B CA 1
ATOM 2968 C C . PRO B 1 58 ? 24.076 34.544 72.674 1.00 15.71 58 PRO B C 1
ATOM 2969 O O . PRO B 1 58 ? 24.634 34.710 73.766 1.00 15.61 58 PRO B O 1
ATOM 2973 N N . THR B 1 59 ? 24.748 34.256 71.551 1.00 14.51 59 THR B N 1
ATOM 2974 C CA . THR B 1 59 ? 26.220 34.130 71.558 1.00 14.79 59 THR B CA 1
ATOM 2975 C C . THR B 1 59 ? 26.937 35.456 71.787 1.00 15.17 59 THR B C 1
ATOM 2976 O O . THR B 1 59 ? 28.146 35.473 72.111 1.00 16.58 59 THR B O 1
ATOM 2980 N N . VAL B 1 60 ? 26.208 36.557 71.643 1.00 15.42 60 VAL B N 1
ATOM 2981 C CA . VAL B 1 60 ? 26.740 37.893 71.941 1.00 17.02 60 VAL B CA 1
ATOM 2982 C C . VAL B 1 60 ? 27.201 37.931 73.404 1.00 17.78 60 VAL B C 1
ATOM 2983 O O . VAL B 1 60 ? 28.178 38.609 73.740 1.00 18.96 60 VAL B O 1
ATOM 2987 N N . ARG B 1 61 ? 26.514 37.163 74.256 1.00 17.72 61 ARG B N 1
ATOM 2988 C CA . ARG B 1 61 ? 26.778 37.181 75.702 1.00 18.54 61 ARG B CA 1
ATOM 2989 C C . ARG B 1 61 ? 28.165 36.661 76.048 1.00 19.64 61 ARG B C 1
ATOM 2990 O O . ARG B 1 61 ? 28.723 37.060 77.070 1.00 20.12 61 ARG B O 1
ATOM 2998 N N . VAL B 1 62 ? 28.736 35.789 75.211 1.00 20.37 62 VAL B N 1
ATOM 2999 C CA . VAL B 1 62 ? 30.094 35.260 75.530 1.00 21.61 62 VAL B CA 1
ATOM 3000 C C . VAL B 1 62 ? 31.202 36.276 75.288 1.00 22.16 62 VAL B C 1
ATOM 3001 O O . VAL B 1 62 ? 32.353 36.057 75.681 1.00 21.91 62 VAL B O 1
ATOM 3005 N N . GLY B 1 63 ? 30.874 37.383 74.617 1.00 22.64 63 GLY B N 1
ATOM 3006 C CA . GLY B 1 63 ? 31.873 38.365 74.253 1.00 23.27 63 GLY B CA 1
ATOM 3007 C C . GLY B 1 63 ? 32.583 37.895 73.004 1.00 25.44 63 GLY B C 1
ATOM 3008 O O . GLY B 1 63 ? 32.376 36.768 72.535 1.00 25.22 63 GLY B O 1
ATOM 3009 N N . GLY B 1 64 ? 33.431 38.743 72.453 1.00 26.31 64 GLY B N 1
ATOM 3010 C CA . GLY B 1 64 ? 34.142 38.349 71.258 1.00 28.40 64 GLY B CA 1
ATOM 3011 C C . GLY B 1 64 ? 35.297 39.244 70.926 1.00 29.53 64 GLY B C 1
ATOM 3012 O O . GLY B 1 64 ? 35.937 39.811 71.817 1.00 29.56 64 GLY B O 1
ATOM 3013 N N . GLU B 1 65 ? 35.524 39.363 69.622 1.00 30.47 65 GLU B N 1
ATOM 3014 C CA . GLU B 1 65 ? 36.671 40.038 69.022 1.00 31.73 65 GLU B CA 1
ATOM 3015 C C . GLU B 1 65 ? 36.725 41.563 69.228 1.00 30.79 65 GLU B C 1
ATOM 3016 O O . GLU B 1 65 ? 37.751 42.109 69.654 1.00 30.74 65 GLU B O 1
ATOM 3022 N N . ALA B 1 66 ? 35.626 42.244 68.925 1.00 30.65 66 ALA B N 1
ATOM 3023 C CA . ALA B 1 66 ? 35.596 43.701 68.943 1.00 30.17 66 ALA B CA 1
ATOM 3024 C C . ALA B 1 66 ? 35.785 44.238 70.358 1.00 30.08 66 ALA B C 1
ATOM 3025 O O . ALA B 1 66 ? 35.238 43.698 71.309 1.00 29.63 66 ALA B O 1
ATOM 3027 N N . GLN B 1 67 ? 36.581 45.294 70.493 1.00 30.10 67 GLN B N 1
ATOM 3028 C CA . GLN B 1 67 ? 36.846 45.850 71.815 1.00 30.18 67 GLN B CA 1
ATOM 3029 C C . GLN B 1 67 ? 36.060 47.152 71.998 1.00 29.04 67 GLN B C 1
ATOM 3030 O O . GLN B 1 67 ? 35.759 47.852 71.024 1.00 28.69 67 GLN B O 1
ATOM 3036 N N . ALA B 1 68 ? 35.708 47.447 73.246 1.00 27.95 68 ALA B N 1
ATOM 3037 C CA . ALA B 1 68 ? 35.140 48.741 73.606 1.00 27.21 68 ALA B CA 1
ATOM 3038 C C . ALA B 1 68 ? 36.091 49.848 73.147 1.00 26.46 68 ALA B C 1
ATOM 3039 O O . ALA B 1 68 ? 37.304 49.757 73.362 1.00 26.37 68 ALA B O 1
ATOM 3041 N N . SER B 1 69 ? 35.542 50.890 72.527 1.00 26.85 69 SER B N 1
ATOM 3042 C CA . SER B 1 69 ? 36.353 52.027 72.087 1.00 26.64 69 SER B CA 1
ATOM 3043 C C . SER B 1 69 ? 36.847 52.911 73.227 1.00 25.79 69 SER B C 1
ATOM 3044 O O . SER B 1 69 ? 37.934 53.467 73.144 1.00 25.68 69 SER B O 1
ATOM 3047 N N . PHE B 1 70 ? 36.049 53.028 74.286 1.00 24.78 70 PHE B N 1
ATOM 3048 C CA . PHE B 1 70 ? 36.263 53.980 75.387 1.00 23.76 70 PHE B CA 1
ATOM 3049 C C . PHE B 1 70 ? 36.267 55.423 74.892 1.00 23.48 70 PHE B C 1
ATOM 3050 O O . PHE B 1 70 ? 36.660 56.346 75.614 1.00 23.74 70 PHE B O 1
ATOM 3058 N N . ASN B 1 71 ? 35.812 55.610 73.665 1.00 21.95 71 ASN B N 1
ATOM 3059 C CA . ASN B 1 71 ? 35.628 56.952 73.126 1.00 22.40 71 ASN B CA 1
ATOM 3060 C C . ASN B 1 71 ? 34.694 57.777 73.983 1.00 21.84 71 ASN B C 1
ATOM 3061 O O . ASN B 1 71 ? 33.758 57.249 74.577 1.00 21.36 71 ASN B O 1
ATOM 3066 N N . LYS B 1 72 ? 34.980 59.072 74.041 1.00 21.94 72 LYS B N 1
ATOM 3067 C CA . LYS B 1 72 ? 34.097 60.054 74.663 1.00 22.47 72 LYS B CA 1
ATOM 3068 C C . LYS B 1 72 ? 32.877 60.298 73.775 1.00 20.96 72 LYS B C 1
ATOM 3069 O O . LYS B 1 72 ? 32.996 60.635 72.585 1.00 20.86 72 LYS B O 1
ATOM 3075 N N . VAL B 1 73 ? 31.693 60.096 74.343 1.00 19.11 73 VAL B N 1
ATOM 3076 C CA . VAL B 1 73 ? 30.461 60.231 73.592 1.00 18.05 73 VAL B CA 1
ATOM 3077 C C . VAL B 1 73 ? 29.475 60.985 74.469 1.00 17.98 73 VAL B C 1
ATOM 3078 O O . VAL B 1 73 ? 29.335 60.681 75.646 1.00 17.60 73 VAL B O 1
ATOM 3082 N N . ASN B 1 74 ? 28.800 61.965 73.884 1.00 17.39 74 ASN B N 1
ATOM 3083 C CA . ASN B 1 74 ? 27.739 62.697 74.575 1.00 18.28 74 ASN B CA 1
ATOM 3084 C C . ASN B 1 74 ? 26.498 61.856 74.639 1.00 17.33 74 ASN B C 1
ATOM 3085 O O . ASN B 1 74 ? 26.081 61.298 73.610 1.00 16.47 74 ASN B O 1
ATOM 3090 N N . HIS B 1 75 ? 25.897 61.772 75.832 1.00 16.86 75 HIS B N 1
ATOM 3091 C CA . HIS B 1 75 ? 24.539 61.210 75.999 1.00 16.29 75 HIS B CA 1
ATOM 3092 C C . HIS B 1 75 ? 23.530 61.980 75.124 1.00 16.32 75 HIS B C 1
ATOM 3093 O O . HIS B 1 75 ? 23.709 63.198 74.898 1.00 15.98 75 HIS B O 1
ATOM 3100 N N . ASP B 1 76 ? 22.479 61.292 74.648 1.00 15.77 76 ASP B N 1
ATOM 3101 C CA . ASP B 1 76 ? 21.364 61.963 73.923 1.00 16.37 76 ASP B CA 1
ATOM 3102 C C . ASP B 1 76 ? 20.747 63.011 74.837 1.00 16.67 76 ASP B C 1
ATOM 3103 O O . ASP B 1 76 ? 20.397 64.089 74.390 1.00 17.11 76 ASP B O 1
ATOM 3108 N N . THR B 1 77 ? 20.690 62.685 76.134 1.00 16.67 77 THR B N 1
ATOM 3109 C CA . THR B 1 77 ? 20.083 63.544 77.144 1.00 17.05 77 THR B CA 1
ATOM 3110 C C . THR B 1 77 ? 20.990 63.448 78.387 1.00 17.47 77 THR B C 1
ATOM 3111 O O . THR B 1 77 ? 21.309 62.336 78.839 1.00 16.90 77 THR B O 1
ATOM 3115 N N . PRO B 1 78 ? 21.455 64.595 78.901 1.00 17.77 78 PRO B N 1
ATOM 3116 C CA . PRO B 1 78 ? 22.315 64.564 80.098 1.00 17.79 78 PRO B CA 1
ATOM 3117 C C . PRO B 1 78 ? 21.622 63.887 81.281 1.00 17.75 78 PRO B C 1
ATOM 3118 O O . PRO B 1 78 ? 20.395 63.969 81.444 1.00 18.48 78 PRO B O 1
ATOM 3122 N N . MET B 1 79 ? 22.413 63.179 82.059 1.00 19.57 79 MET B N 1
ATOM 3123 C CA . MET B 1 79 ? 21.913 62.443 83.216 1.00 20.29 79 MET B CA 1
ATOM 3124 C C . MET B 1 79 ? 21.822 63.386 84.418 1.00 21.57 79 MET B C 1
ATOM 3125 O O . MET B 1 79 ? 22.643 64.270 84.565 1.00 22.64 79 MET B O 1
ATOM 3130 N N . LEU B 1 80 ? 20.820 63.191 85.256 1.00 22.53 80 LEU B N 1
ATOM 3131 C CA . LEU B 1 80 ? 20.551 64.092 86.397 1.00 23.64 80 LEU B CA 1
ATOM 3132 C C . LEU B 1 80 ? 21.587 63.981 87.501 1.00 23.44 80 LEU B C 1
ATOM 3133 O O . LEU B 1 80 ? 22.232 62.954 87.661 1.00 22.84 80 LEU B O 1
ATOM 3138 N N . SER B 1 81 ? 21.693 65.033 88.307 1.00 23.18 81 SER B N 1
ATOM 3139 C CA . SER B 1 81 ? 22.545 65.022 89.478 1.00 23.66 81 SER B CA 1
ATOM 3140 C C . SER B 1 81 ? 21.622 65.297 90.664 1.00 22.82 81 SER B C 1
ATOM 3141 O O . SER B 1 81 ? 21.012 66.359 90.724 1.00 22.82 81 SER B O 1
ATOM 3144 N N . LEU B 1 82 ? 21.504 64.355 91.592 1.00 22.39 82 LEU B N 1
ATOM 3145 C CA . LEU B 1 82 ? 20.523 64.507 92.696 1.00 22.18 82 LEU B CA 1
ATOM 3146 C C . LEU B 1 82 ? 21.119 65.189 93.923 1.00 21.61 82 LEU B C 1
ATOM 3147 O O . LEU B 1 82 ? 22.253 64.912 94.282 1.00 21.27 82 LEU B O 1
ATOM 3152 N N . GLY B 1 83 ? 20.327 66.023 94.593 1.00 20.92 83 GLY B N 1
ATOM 3153 C CA . GLY B 1 83 ? 20.688 66.536 95.922 1.00 20.54 83 GLY B CA 1
ATOM 3154 C C . GLY B 1 83 ? 20.617 65.412 96.937 1.00 20.41 83 GLY B C 1
ATOM 3155 O O . GLY B 1 83 ? 19.921 64.415 96.713 1.00 20.43 83 GLY B O 1
ATOM 3156 N N . ASN B 1 84 ? 21.360 65.554 98.031 1.00 20.14 84 ASN B N 1
ATOM 3157 C CA . ASN B 1 84 ? 21.453 64.507 99.040 1.00 20.91 84 ASN B CA 1
ATOM 3158 C C . ASN B 1 84 ? 20.687 64.860 100.297 1.00 20.35 84 ASN B C 1
ATOM 3159 O O . ASN B 1 84 ? 20.466 66.049 100.587 1.00 21.14 84 ASN B O 1
ATOM 3164 N N . ALA B 1 85 ? 20.283 63.831 101.030 1.00 18.38 85 ALA B N 1
ATOM 3165 C CA . ALA B 1 85 ? 19.706 63.992 102.352 1.00 18.58 85 ALA B CA 1
ATOM 3166 C C . ALA B 1 85 ? 20.404 63.055 103.323 1.00 18.30 85 ALA B C 1
ATOM 3167 O O . ALA B 1 85 ? 20.729 61.902 102.975 1.00 18.23 85 ALA B O 1
ATOM 3169 N N . PHE B 1 86 ? 20.601 63.524 104.551 1.00 18.35 86 PHE B N 1
ATOM 3170 C CA . PHE B 1 86 ? 21.359 62.751 105.532 1.00 19.31 86 PHE B CA 1
ATOM 3171 C C . PHE B 1 86 ? 20.579 62.354 106.785 1.00 19.33 86 PHE B C 1
ATOM 3172 O O . PHE B 1 86 ? 21.043 61.523 107.571 1.00 19.61 86 PHE B O 1
ATOM 3180 N N . ASN B 1 87 ? 19.395 62.931 106.973 1.00 19.21 87 ASN B N 1
ATOM 3181 C CA . ASN B 1 87 ? 18.591 62.603 108.150 1.00 19.17 87 ASN B CA 1
ATOM 3182 C C . ASN B 1 87 ? 17.116 62.895 107.922 1.00 19.32 87 ASN B C 1
ATOM 3183 O O . ASN B 1 87 ? 16.727 63.405 106.865 1.00 18.25 87 ASN B O 1
ATOM 3188 N N . GLU B 1 88 ? 16.296 62.592 108.930 1.00 20.35 88 GLU B N 1
ATOM 3189 C CA . GLU B 1 88 ? 14.866 62.907 108.862 1.00 21.00 88 GLU B CA 1
ATOM 3190 C C . GLU B 1 88 ? 14.584 64.394 108.586 1.00 21.62 88 GLU B C 1
ATOM 3191 O O . GLU B 1 88 ? 13.725 64.716 107.762 1.00 21.72 88 GLU B O 1
ATOM 3197 N N . ASP B 1 89 ? 15.280 65.285 109.292 1.00 22.75 89 ASP B N 1
ATOM 3198 C CA . ASP B 1 89 ? 15.155 66.740 109.090 1.00 23.30 89 ASP B CA 1
ATOM 3199 C C . ASP B 1 89 ? 15.256 67.125 107.583 1.00 22.91 89 ASP B C 1
ATOM 3200 O O . ASP B 1 89 ? 14.375 67.802 107.041 1.00 22.42 89 ASP B O 1
ATOM 3205 N N . ASP B 1 90 ? 16.317 66.663 106.918 1.00 21.64 90 ASP B N 1
ATOM 3206 C CA . ASP B 1 90 ? 16.535 66.876 105.473 1.00 20.96 90 ASP B CA 1
ATOM 3207 C C . ASP B 1 90 ? 15.340 66.425 104.612 1.00 19.75 90 ASP B C 1
ATOM 3208 O O . ASP B 1 90 ? 14.891 67.126 103.692 1.00 19.76 90 ASP B O 1
ATOM 3213 N N . LEU B 1 91 ? 14.844 65.237 104.909 1.00 20.23 91 LEU B N 1
ATOM 3214 C CA . LEU B 1 91 ? 13.717 64.663 104.164 1.00 19.94 91 LEU B CA 1
ATOM 3215 C C . LEU B 1 91 ? 12.434 65.440 104.437 1.00 20.25 91 LEU B C 1
ATOM 3216 O O . LEU B 1 91 ? 11.627 65.660 103.541 1.00 19.66 91 LEU B O 1
ATOM 3221 N N . ARG B 1 92 ? 12.239 65.844 105.687 1.00 21.28 92 ARG B N 1
ATOM 3222 C CA . ARG B 1 92 ? 11.087 66.710 105.983 1.00 22.11 92 ARG B CA 1
ATOM 3223 C C . ARG B 1 92 ? 11.148 68.064 105.283 1.00 22.15 92 ARG B C 1
ATOM 3224 O O . ARG B 1 92 ? 10.120 68.528 104.809 1.00 22.25 92 ARG B O 1
ATOM 3232 N N . LYS B 1 93 ? 12.337 68.671 105.152 1.00 22.53 93 LYS B N 1
ATOM 3233 C CA . LYS B 1 93 ? 12.462 69.937 104.384 1.00 22.80 93 LYS B CA 1
ATOM 3234 C C . LYS B 1 93 ? 12.098 69.729 102.931 1.00 22.57 93 LYS B C 1
ATOM 3235 O O . LYS B 1 93 ? 11.426 70.564 102.305 1.00 22.27 93 LYS B O 1
ATOM 3241 N N . PHE B 1 94 ? 12.587 68.611 102.388 1.00 21.47 94 PHE B N 1
ATOM 3242 C CA . PHE B 1 94 ? 12.351 68.244 101.010 1.00 21.46 94 PHE B CA 1
ATOM 3243 C C . PHE B 1 94 ? 10.854 68.171 100.807 1.00 21.47 94 PHE B C 1
ATOM 3244 O O . PHE B 1 94 ? 10.308 68.814 99.895 1.00 21.93 94 PHE B O 1
ATOM 3252 N N . ASP B 1 95 ? 10.204 67.374 101.655 1.00 21.53 95 ASP B N 1
ATOM 3253 C CA . ASP B 1 95 ? 8.746 67.167 101.613 1.00 23.08 95 ASP B CA 1
ATOM 3254 C C . ASP B 1 95 ? 7.949 68.491 101.726 1.00 23.31 95 ASP B C 1
ATOM 3255 O O . ASP B 1 95 ? 6.999 68.737 100.980 1.00 21.92 95 ASP B O 1
ATOM 3260 N N . GLN B 1 96 ? 8.363 69.346 102.648 1.00 25.03 96 GLN B N 1
ATOM 3261 C CA . GLN B 1 96 ? 7.657 70.605 102.884 1.00 26.38 96 GLN B CA 1
ATOM 3262 C C . GLN B 1 96 ? 7.743 71.520 101.676 1.00 26.80 96 GLN B C 1
ATOM 3263 O O . GLN B 1 96 ? 6.756 72.131 101.294 1.00 27.41 96 GLN B O 1
ATOM 3269 N N . ARG B 1 97 ? 8.917 71.601 101.053 1.00 27.56 97 ARG B N 1
ATOM 3270 C CA . ARG B 1 97 ? 9.068 72.435 99.874 1.00 28.90 97 ARG B CA 1
ATOM 3271 C C . ARG B 1 97 ? 8.185 71.977 98.727 1.00 28.87 97 ARG B C 1
ATOM 3272 O O . ARG B 1 97 ? 7.702 72.799 97.955 1.00 28.76 97 ARG B O 1
ATOM 3280 N N . ILE B 1 98 ? 7.970 70.669 98.620 1.00 28.79 98 ILE B N 1
ATOM 3281 C CA . ILE B 1 98 ? 7.068 70.142 97.606 1.00 28.70 98 ILE B CA 1
ATOM 3282 C C . ILE B 1 98 ? 5.612 70.470 97.998 1.00 28.89 98 ILE B C 1
ATOM 3283 O O . ILE B 1 98 ? 4.882 71.050 97.206 1.00 29.75 98 ILE B O 1
ATOM 3288 N N . ARG B 1 99 ? 5.230 70.130 99.225 1.00 29.42 99 ARG B N 1
ATOM 3289 C CA . ARG B 1 99 ? 3.859 70.332 99.730 1.00 30.50 99 ARG B CA 1
ATOM 3290 C C . ARG B 1 99 ? 3.406 71.811 99.731 1.00 30.83 99 ARG B C 1
ATOM 3291 O O . ARG B 1 99 ? 2.207 72.077 99.611 1.00 30.57 99 ARG B O 1
ATOM 3299 N N . GLU B 1 100 ? 4.361 72.744 99.871 1.00 31.36 100 GLU B N 1
ATOM 3300 C CA . GLU B 1 100 ? 4.081 74.192 99.838 1.00 32.33 100 GLU B CA 1
ATOM 3301 C C . GLU B 1 100 ? 3.851 74.703 98.416 1.00 32.88 100 GLU B C 1
ATOM 3302 O O . GLU B 1 100 ? 3.160 75.695 98.232 1.00 33.22 100 GLU B O 1
ATOM 3308 N N . GLN B 1 101 ? 4.433 74.029 97.420 1.00 33.35 101 GLN B N 1
ATOM 3309 C CA . GLN B 1 101 ? 4.358 74.475 96.023 1.00 34.65 101 GLN B CA 1
ATOM 3310 C C . GLN B 1 101 ? 3.243 73.808 95.215 1.00 34.22 101 GLN B C 1
ATOM 3311 O O . GLN B 1 101 ? 2.484 74.494 94.520 1.00 35.11 101 GLN B O 1
ATOM 3317 N N . ILE B 1 102 ? 3.138 72.482 95.299 1.00 33.64 102 ILE B N 1
ATOM 3318 C CA . ILE B 1 102 ? 2.207 71.732 94.445 1.00 33.01 102 ILE B CA 1
ATOM 3319 C C . ILE B 1 102 ? 1.183 70.891 95.216 1.00 32.51 102 ILE B C 1
ATOM 3320 O O . ILE B 1 102 ? 0.299 70.276 94.616 1.00 32.71 102 ILE B O 1
ATOM 3325 N N . GLY B 1 103 ? 1.311 70.844 96.536 1.00 31.80 103 GLY B N 1
ATOM 3326 C CA . GLY B 1 103 ? 0.323 70.144 97.357 1.00 30.55 103 GLY B CA 1
ATOM 3327 C C . GLY B 1 103 ? 0.817 68.791 97.817 1.00 29.83 103 GLY B C 1
ATOM 3328 O O . GLY B 1 103 ? 2.008 68.502 97.728 1.00 29.56 103 GLY B O 1
ATOM 3329 N N . ASN B 1 104 ? -0.096 67.960 98.319 1.00 28.81 104 ASN B N 1
ATOM 3330 C CA . ASN B 1 104 ? 0.261 66.621 98.798 1.00 28.15 104 ASN B CA 1
ATOM 3331 C C . ASN B 1 104 ? 0.438 65.643 97.635 1.00 28.40 104 ASN B C 1
ATOM 3332 O O . ASN B 1 104 ? -0.419 65.556 96.748 1.00 29.32 104 ASN B O 1
ATOM 3337 N N . VAL B 1 105 ? 1.577 64.950 97.633 1.00 27.20 105 VAL B N 1
ATOM 3338 C CA . VAL B 1 105 ? 2.032 64.149 96.489 1.00 26.32 105 VAL B CA 1
ATOM 3339 C C . VAL B 1 105 ? 2.290 62.726 96.907 1.00 24.76 105 VAL B C 1
ATOM 3340 O O . VAL B 1 105 ? 2.618 62.451 98.056 1.00 23.75 105 VAL B O 1
ATOM 3344 N N . GLU B 1 106 ? 2.171 61.824 95.945 1.00 23.94 106 GLU B N 1
ATOM 3345 C CA . GLU B 1 106 ? 2.614 60.470 96.137 1.00 23.46 106 GLU B CA 1
ATOM 3346 C C . GLU B 1 106 ? 4.111 60.427 95.841 1.00 21.97 106 GLU B C 1
ATOM 3347 O O . GLU B 1 106 ? 4.553 61.070 94.905 1.00 22.70 106 GLU B O 1
ATOM 3353 N N . TYR B 1 107 ? 4.873 59.677 96.636 1.00 21.18 107 TYR B N 1
ATOM 3354 C CA . TYR B 1 107 ? 6.289 59.462 96.381 1.00 21.03 107 TYR B CA 1
ATOM 3355 C C . TYR B 1 107 ? 6.567 58.051 95.913 1.00 20.48 107 TYR B C 1
ATOM 3356 O O . TYR B 1 107 ? 5.879 57.101 96.305 1.00 20.94 107 TYR B O 1
ATOM 3365 N N . MET B 1 108 ? 7.600 57.898 95.099 1.00 19.29 108 MET B N 1
ATOM 3366 C CA . MET B 1 108 ? 8.142 56.579 94.891 1.00 20.17 108 MET B CA 1
ATOM 3367 C C . MET B 1 108 ? 9.477 56.486 95.600 1.00 18.99 108 MET B C 1
ATOM 3368 O O . MET B 1 108 ? 10.315 57.398 95.491 1.00 19.65 108 MET B O 1
ATOM 3373 N N . CYS B 1 109 ? 9.670 55.388 96.322 1.00 17.45 109 CYS B N 1
ATOM 3374 C CA . CYS B 1 109 ? 10.938 55.111 96.996 1.00 17.50 109 CYS B CA 1
ATOM 3375 C C . CYS B 1 109 ? 11.652 53.941 96.357 1.00 17.23 109 CYS B C 1
ATOM 3376 O O . CYS B 1 109 ? 11.041 52.918 96.033 1.00 16.32 109 CYS B O 1
ATOM 3379 N N . GLU B 1 110 ? 12.967 54.070 96.214 1.00 16.44 110 GLU B N 1
ATOM 3380 C CA . GLU B 1 110 ? 13.727 52.995 95.598 1.00 17.83 110 GLU B CA 1
ATOM 3381 C C . GLU B 1 110 ? 15.102 52.884 96.221 1.00 17.25 110 GLU B C 1
ATOM 3382 O O . GLU B 1 110 ? 15.629 53.865 96.736 1.00 16.37 110 GLU B O 1
ATOM 3388 N N . LEU B 1 111 ? 15.669 51.686 96.186 1.00 16.79 111 LEU B N 1
ATOM 3389 C CA . LEU B 1 111 ? 17.030 51.474 96.672 1.00 16.68 111 LEU B CA 1
ATOM 3390 C C . LEU B 1 111 ? 18.054 52.095 95.720 1.00 17.09 111 LEU B C 1
ATOM 3391 O O . LEU B 1 111 ? 17.956 51.903 94.503 1.00 17.68 111 LEU B O 1
ATOM 3396 N N . LYS B 1 112 ? 19.032 52.810 96.284 1.00 15.99 112 LYS B N 1
ATOM 3397 C CA . LYS B 1 112 ? 20.116 53.409 95.513 1.00 17.52 112 LYS B CA 1
ATOM 3398 C C . LYS B 1 112 ? 21.255 52.410 95.391 1.00 17.53 112 LYS B C 1
ATOM 3399 O O . LYS B 1 112 ? 22.040 52.201 96.316 1.00 17.35 112 LYS B O 1
ATOM 3405 N N . ILE B 1 113 ? 21.343 51.791 94.215 1.00 17.29 113 ILE B N 1
ATOM 3406 C CA . ILE B 1 113 ? 22.335 50.768 93.975 1.00 18.12 113 ILE B CA 1
ATOM 3407 C C . ILE B 1 113 ? 23.726 51.379 93.974 1.00 18.05 113 ILE B C 1
ATOM 3408 O O . ILE B 1 113 ? 23.966 52.419 93.328 1.00 18.66 113 ILE B O 1
ATOM 3413 N N . ASP B 1 114 ? 24.646 50.760 94.712 1.00 18.35 114 ASP B N 1
ATOM 3414 C CA . ASP B 1 114 ? 26.030 51.239 94.714 1.00 19.45 114 ASP B CA 1
ATOM 3415 C C . ASP B 1 114 ? 26.804 50.677 93.519 1.00 19.27 114 ASP B C 1
ATOM 3416 O O . ASP B 1 114 ? 27.745 49.898 93.673 1.00 19.95 114 ASP B O 1
ATOM 3421 N N . GLY B 1 115 ? 26.411 51.095 92.323 1.00 18.97 115 GLY B N 1
ATOM 3422 C CA . GLY B 1 115 ? 26.973 50.532 91.115 1.00 18.54 115 GLY B CA 1
ATOM 3423 C C . GLY B 1 115 ? 27.661 51.574 90.265 1.00 19.30 115 GLY B C 1
ATOM 3424 O O . GLY B 1 115 ? 28.051 52.636 90.744 1.00 17.80 115 GLY B O 1
ATOM 3425 N N . LEU B 1 116 ? 27.792 51.256 88.983 1.00 18.63 116 LEU B N 1
ATOM 3426 C CA . LEU B 1 116 ? 28.321 52.203 88.026 1.00 19.16 116 LEU B CA 1
ATOM 3427 C C . LEU B 1 116 ? 27.163 52.622 87.155 1.00 18.22 116 LEU B C 1
ATOM 3428 O O . LEU B 1 116 ? 26.505 51.772 86.517 1.00 17.78 116 LEU B O 1
ATOM 3433 N N . ALA B 1 117 ? 26.889 53.926 87.152 1.00 17.57 117 ALA B N 1
ATOM 3434 C CA . ALA B 1 117 ? 25.766 54.458 86.373 1.00 16.42 117 ALA B CA 1
ATOM 3435 C C . ALA B 1 117 ? 26.095 54.384 84.886 1.00 15.72 117 ALA B C 1
ATOM 3436 O O . ALA B 1 117 ? 27.226 54.713 84.439 1.00 16.20 117 ALA B O 1
ATOM 3438 N N . VAL B 1 118 ? 25.099 53.968 84.113 1.00 15.33 118 VAL B N 1
ATOM 3439 C CA . VAL B 1 118 ? 25.251 53.783 82.681 1.00 14.67 118 VAL B CA 1
ATOM 3440 C C . VAL B 1 118 ? 24.004 54.267 81.937 1.00 15.23 118 VAL B C 1
ATOM 3441 O O . VAL B 1 118 ? 22.886 54.245 82.484 1.00 15.61 118 VAL B O 1
ATOM 3445 N N . SER B 1 119 ? 24.208 54.705 80.696 1.00 15.14 119 SER B N 1
ATOM 3446 C CA . SER B 1 119 ? 23.113 55.038 79.794 1.00 16.13 119 SER B CA 1
ATOM 3447 C C . SER B 1 119 ? 23.143 54.022 78.667 1.00 14.99 119 SER B C 1
ATOM 3448 O O . SER B 1 119 ? 24.212 53.730 78.157 1.00 15.64 119 SER B O 1
ATOM 3451 N N . LEU B 1 120 ? 21.979 53.488 78.302 1.00 13.34 120 LEU B N 1
ATOM 3452 C CA . LEU B 1 120 ? 21.888 52.383 77.343 1.00 13.14 120 LEU B CA 1
ATOM 3453 C C . LEU B 1 120 ? 20.916 52.811 76.255 1.00 13.26 120 LEU B C 1
ATOM 3454 O O . LEU B 1 120 ? 19.742 52.962 76.515 1.00 14.58 120 LEU B O 1
ATOM 3459 N N . LYS B 1 121 ? 21.438 53.044 75.064 1.00 14.47 121 LYS B N 1
ATOM 3460 C CA . LYS B 1 121 ? 20.655 53.632 74.001 1.00 14.19 121 LYS B CA 1
ATOM 3461 C C . LYS B 1 121 ? 20.131 52.523 73.111 1.00 14.06 121 LYS B C 1
ATOM 3462 O O . LYS B 1 121 ? 20.867 51.575 72.753 1.00 13.36 121 LYS B O 1
ATOM 3468 N N . TYR B 1 122 ? 18.836 52.644 72.788 1.00 13.65 122 TYR B N 1
ATOM 3469 C CA . TYR B 1 122 ? 18.147 51.682 71.955 1.00 13.88 122 TYR B CA 1
ATOM 3470 C C . TYR B 1 122 ? 17.650 52.434 70.732 1.00 14.50 122 TYR B C 1
ATOM 3471 O O . TYR B 1 122 ? 17.151 53.545 70.851 1.00 13.85 122 TYR B O 1
ATOM 3480 N N . VAL B 1 123 ? 17.840 51.831 69.562 1.00 15.29 123 VAL B N 1
ATOM 3481 C CA . VAL B 1 123 ? 17.422 52.450 68.292 1.00 16.40 123 VAL B CA 1
ATOM 3482 C C . VAL B 1 123 ? 16.659 51.350 67.588 1.00 16.97 123 VAL B C 1
ATOM 3483 O O . VAL B 1 123 ? 17.200 50.251 67.389 1.00 16.37 123 VAL B O 1
ATOM 3487 N N . ASP B 1 124 ? 15.404 51.632 67.252 1.00 17.27 124 ASP B N 1
ATOM 3488 C CA . ASP B 1 124 ? 14.536 50.641 66.658 1.00 19.42 124 ASP B CA 1
ATOM 3489 C C . ASP B 1 124 ? 14.437 49.420 67.587 1.00 19.42 124 ASP B C 1
ATOM 3490 O O . ASP B 1 124 ? 14.328 48.283 67.123 1.00 20.26 124 ASP B O 1
ATOM 3495 N N . GLY B 1 125 ? 14.526 49.650 68.906 1.00 18.78 125 GLY B N 1
ATOM 3496 C CA . GLY B 1 125 ? 14.397 48.564 69.874 1.00 17.83 125 GLY B CA 1
ATOM 3497 C C . GLY B 1 125 ? 15.629 47.699 70.104 1.00 17.11 125 GLY B C 1
ATOM 3498 O O . GLY B 1 125 ? 15.604 46.833 70.967 1.00 17.69 125 GLY B O 1
ATOM 3499 N N . TYR B 1 126 ? 16.712 47.950 69.364 1.00 17.55 126 TYR B N 1
ATOM 3500 C CA . TYR B 1 126 ? 17.974 47.250 69.542 1.00 17.23 126 TYR B CA 1
ATOM 3501 C C . TYR B 1 126 ? 18.954 48.025 70.419 1.00 17.07 126 TYR B C 1
ATOM 3502 O O . TYR B 1 126 ? 19.102 49.242 70.285 1.00 16.30 126 TYR B O 1
ATOM 3511 N N . PHE B 1 127 ? 19.652 47.297 71.283 1.00 16.31 127 PHE B N 1
ATOM 3512 C CA . PHE B 1 127 ? 20.727 47.879 72.096 1.00 14.89 127 PHE B CA 1
ATOM 3513 C C . PHE B 1 127 ? 21.931 48.215 71.214 1.00 15.33 127 PHE B C 1
ATOM 3514 O O . PHE B 1 127 ? 22.574 47.308 70.632 1.00 14.85 127 PHE B O 1
ATOM 3522 N N . VAL B 1 128 ? 22.201 49.507 71.041 1.00 13.91 128 VAL B N 1
ATOM 3523 C CA . VAL B 1 128 ? 23.233 49.916 70.100 1.00 14.25 128 VAL B CA 1
ATOM 3524 C C . VAL B 1 128 ? 24.408 50.703 70.724 1.00 14.02 128 VAL B C 1
ATOM 3525 O O . VAL B 1 128 ? 25.443 50.879 70.091 1.00 13.64 128 VAL B O 1
ATOM 3529 N N . GLN B 1 129 ? 24.244 51.206 71.950 1.00 14.46 129 GLN B N 1
ATOM 3530 C CA . GLN B 1 129 ? 25.304 51.954 72.576 1.00 13.95 129 GLN B CA 1
ATOM 3531 C C . GLN B 1 129 ? 25.128 51.981 74.099 1.00 14.50 129 GLN B C 1
ATOM 3532 O O . GLN B 1 129 ? 24.036 52.247 74.582 1.00 13.56 129 GLN B O 1
ATOM 3538 N N . GLY B 1 130 ? 26.206 51.666 74.818 1.00 14.64 130 GLY B N 1
ATOM 3539 C CA . GLY B 1 130 ? 26.228 51.767 76.291 1.00 14.63 130 GLY B CA 1
ATOM 3540 C C . GLY B 1 130 ? 27.383 52.634 76.749 1.00 15.66 130 GLY B C 1
ATOM 3541 O O . GLY B 1 130 ? 28.537 52.360 76.394 1.00 15.01 130 GLY B O 1
ATOM 3542 N N . LEU B 1 131 ? 27.079 53.682 77.536 1.00 15.35 131 LEU B N 1
ATOM 3543 C CA . LEU B 1 131 ? 28.080 54.647 77.989 1.00 15.80 131 LEU B CA 1
ATOM 3544 C C . LEU B 1 131 ? 28.081 54.679 79.504 1.00 15.28 131 LEU B C 1
ATOM 3545 O O . LEU B 1 131 ? 27.029 54.524 80.111 1.00 15.43 131 LEU B O 1
ATOM 3550 N N . THR B 1 132 ? 29.240 54.881 80.102 1.00 15.61 132 THR B N 1
ATOM 3551 C CA . THR B 1 132 ? 29.305 55.275 81.528 1.00 16.00 132 THR B CA 1
ATOM 3552 C C . THR B 1 132 ? 28.652 56.678 81.693 1.00 16.33 132 THR B C 1
ATOM 3553 O O . THR B 1 132 ? 28.554 57.463 80.738 1.00 15.32 132 THR B O 1
ATOM 3557 N N . ARG B 1 133 ? 28.234 57.018 82.900 1.00 16.51 133 ARG B N 1
ATOM 3558 C CA . ARG B 1 133 ? 27.630 58.340 83.124 1.00 18.04 133 ARG B CA 1
ATOM 3559 C C . ARG B 1 133 ? 28.631 59.479 82.783 1.00 17.36 133 ARG B C 1
ATOM 3560 O O . ARG B 1 133 ? 28.247 60.511 82.238 1.00 17.55 133 ARG B O 1
ATOM 3568 N N . GLY B 1 134 ? 29.902 59.285 83.130 1.00 18.29 134 GLY B N 1
ATOM 3569 C CA . GLY B 1 134 ? 30.976 60.267 82.878 1.00 18.30 134 GLY B CA 1
ATOM 3570 C C . GLY B 1 134 ? 30.760 61.491 83.747 1.00 19.23 134 GLY B C 1
ATOM 3571 O O . GLY B 1 134 ? 30.534 61.373 84.953 1.00 20.82 134 GLY B O 1
ATOM 3572 N N . ASP B 1 135 ? 30.786 62.674 83.142 1.00 19.87 135 ASP B N 1
ATOM 3573 C CA . ASP B 1 135 ? 30.390 63.897 83.855 1.00 20.18 135 ASP B CA 1
ATOM 3574 C C . ASP B 1 135 ? 28.889 64.212 83.809 1.00 20.30 135 ASP B C 1
ATOM 3575 O O . ASP B 1 135 ? 28.461 65.298 84.232 1.00 21.47 135 ASP B O 1
ATOM 3580 N N . GLY B 1 136 ? 28.082 63.271 83.316 1.00 19.39 136 GLY B N 1
ATOM 3581 C CA . GLY B 1 136 ? 26.659 63.489 83.185 1.00 18.55 136 GLY B CA 1
ATOM 3582 C C . GLY B 1 136 ? 26.253 63.938 81.791 1.00 17.92 136 GLY B C 1
ATOM 3583 O O . GLY B 1 136 ? 25.098 63.726 81.389 1.00 16.22 136 GLY B O 1
ATOM 3584 N N . THR B 1 137 ? 27.202 64.552 81.063 1.00 16.97 137 THR B N 1
ATOM 3585 C CA . THR B 1 137 ? 26.931 65.011 79.698 1.00 17.42 137 THR B CA 1
ATOM 3586 C C . THR B 1 137 ? 27.635 64.118 78.703 1.00 17.26 137 THR B C 1
ATOM 3587 O O . THR B 1 137 ? 27.045 63.739 77.686 1.00 17.43 137 THR B O 1
ATOM 3591 N N . THR B 1 138 ? 28.880 63.772 79.033 1.00 17.43 138 THR B N 1
ATOM 3592 C CA . THR B 1 138 ? 29.766 62.979 78.204 1.00 17.67 138 THR B CA 1
ATOM 3593 C C . THR B 1 138 ? 30.262 61.741 78.955 1.00 18.02 138 THR B C 1
ATOM 3594 O O . THR B 1 138 ? 30.736 61.849 80.083 1.00 18.14 138 THR B O 1
ATOM 3598 N N . GLY B 1 139 ? 30.141 60.562 78.337 1.00 18.32 139 GLY B N 1
ATOM 3599 C CA . GLY B 1 139 ? 30.573 59.307 78.966 1.00 18.27 139 GLY B CA 1
ATOM 3600 C C . GLY B 1 139 ? 31.578 58.574 78.091 1.00 18.39 139 GLY B C 1
ATOM 3601 O O . GLY B 1 139 ? 31.970 59.100 77.046 1.00 17.48 139 GLY B O 1
ATOM 3602 N N . GLU B 1 140 ? 31.988 57.380 78.530 1.00 17.18 140 GLU B N 1
ATOM 3603 C CA . GLU B 1 140 ? 32.888 56.509 77.781 1.00 17.44 140 GLU B CA 1
ATOM 3604 C C . GLU B 1 140 ? 32.085 55.349 77.201 1.00 16.18 140 GLU B C 1
ATOM 3605 O O . GLU B 1 140 ? 31.263 54.770 77.874 1.00 15.53 140 GLU B O 1
ATOM 3611 N N . ASP B 1 141 ? 32.343 55.045 75.949 1.00 16.79 141 ASP B N 1
ATOM 3612 C CA . ASP B 1 141 ? 31.697 53.959 75.225 1.00 16.61 141 ASP B CA 1
ATOM 3613 C C . ASP B 1 141 ? 32.223 52.587 75.687 1.00 16.88 141 ASP B C 1
ATOM 3614 O O . ASP B 1 141 ? 33.357 52.215 75.376 1.00 17.38 141 ASP B O 1
ATOM 3619 N N . ILE B 1 142 ? 31.409 51.870 76.462 1.00 16.72 142 ILE B N 1
ATOM 3620 C CA . ILE B 1 142 ? 31.769 50.511 76.881 1.00 16.76 142 ILE B CA 1
ATOM 3621 C C . ILE B 1 142 ? 30.759 49.509 76.325 1.00 16.12 142 ILE B C 1
ATOM 3622 O O . ILE B 1 142 ? 30.519 48.470 76.923 1.00 15.40 142 ILE B O 1
ATOM 3627 N N . THR B 1 143 ? 30.194 49.824 75.146 1.00 16.11 143 THR B N 1
ATOM 3628 C CA . THR B 1 143 ? 29.108 49.034 74.565 1.00 16.70 143 THR B CA 1
ATOM 3629 C C . THR B 1 143 ? 29.431 47.539 74.492 1.00 16.15 143 THR B C 1
ATOM 3630 O O . THR B 1 143 ? 28.636 46.709 74.940 1.00 14.98 143 THR B O 1
ATOM 3634 N N . GLU B 1 144 ? 30.587 47.210 73.929 1.00 16.65 144 GLU B N 1
ATOM 3635 C CA . GLU B 1 144 ? 30.968 45.794 73.726 1.00 18.07 144 GLU B CA 1
ATOM 3636 C C . GLU B 1 144 ? 31.012 44.987 75.032 1.00 17.87 144 GLU B C 1
ATOM 3637 O O . GLU B 1 144 ? 30.696 43.785 75.041 1.00 18.77 144 GLU B O 1
ATOM 3643 N N . ASN B 1 145 ? 31.408 45.649 76.119 1.00 17.24 145 ASN B N 1
ATOM 3644 C CA . ASN B 1 145 ? 31.433 45.044 77.454 1.00 16.65 145 ASN B CA 1
ATOM 3645 C C . ASN B 1 145 ? 30.051 44.866 78.080 1.00 16.29 145 ASN B C 1
ATOM 3646 O O . ASN B 1 145 ? 29.725 43.795 78.615 1.00 16.02 145 ASN B O 1
ATOM 3651 N N . LEU B 1 146 ? 29.235 45.915 77.980 1.00 14.73 146 LEU B N 1
ATOM 3652 C CA . LEU B 1 146 ? 27.849 45.892 78.499 1.00 14.22 146 LEU B CA 1
ATOM 3653 C C . LEU B 1 146 ? 26.980 44.845 77.819 1.00 14.39 146 LEU B C 1
ATOM 3654 O O . LEU B 1 146 ? 26.026 44.275 78.424 1.00 14.32 146 LEU B O 1
ATOM 3659 N N . LYS B 1 147 ? 27.295 44.571 76.548 1.00 14.43 147 LYS B N 1
ATOM 3660 C CA . LYS B 1 147 ? 26.569 43.540 75.813 1.00 15.20 147 LYS B CA 1
ATOM 3661 C C . LYS B 1 147 ? 26.634 42.146 76.443 1.00 15.08 147 LYS B C 1
ATOM 3662 O O . LYS B 1 147 ? 25.741 41.316 76.219 1.00 16.00 147 LYS B O 1
ATOM 3668 N N . THR B 1 148 ? 27.649 41.905 77.263 1.00 14.87 148 THR B N 1
ATOM 3669 C CA . THR B 1 148 ? 27.835 40.593 77.888 1.00 17.17 148 THR B CA 1
ATOM 3670 C C . THR B 1 148 ? 27.015 40.417 79.178 1.00 16.60 148 THR B C 1
ATOM 3671 O O . THR B 1 148 ? 26.965 39.323 79.772 1.00 18.19 148 THR B O 1
ATOM 3675 N N . ILE B 1 149 ? 26.387 41.497 79.628 1.00 16.99 149 ILE B N 1
ATOM 3676 C CA . ILE B 1 149 ? 25.543 41.433 80.816 1.00 15.89 149 ILE B CA 1
ATOM 3677 C C . ILE B 1 149 ? 24.153 40.952 80.449 1.00 15.44 149 ILE B C 1
ATOM 3678 O O . ILE B 1 149 ? 23.408 41.673 79.804 1.00 14.39 149 ILE B O 1
ATOM 3683 N N . HIS B 1 150 ? 23.790 39.739 80.893 1.00 15.43 150 HIS B N 1
ATOM 3684 C CA . HIS B 1 150 ? 22.524 39.119 80.501 1.00 15.40 150 HIS B CA 1
ATOM 3685 C C . HIS B 1 150 ? 21.303 39.953 80.886 1.00 15.39 150 HIS B C 1
ATOM 3686 O O . HIS B 1 150 ? 20.315 39.968 80.157 1.00 15.77 150 HIS B O 1
ATOM 3693 N N . ALA B 1 151 ? 21.390 40.662 82.013 1.00 14.96 151 ALA B N 1
ATOM 3694 C CA . ALA B 1 151 ? 20.290 41.518 82.481 1.00 15.21 151 ALA B CA 1
ATOM 3695 C C . ALA B 1 151 ? 19.995 42.761 81.589 1.00 15.24 151 ALA B C 1
ATOM 3696 O O . ALA B 1 151 ? 19.021 43.500 81.828 1.00 15.79 151 ALA B O 1
ATOM 3698 N N . ILE B 1 152 ? 20.846 43.007 80.598 1.00 15.68 152 ILE B N 1
ATOM 3699 C CA . ILE B 1 152 ? 20.590 44.047 79.591 1.00 15.66 152 ILE B CA 1
ATOM 3700 C C . ILE B 1 152 ? 20.008 43.363 78.336 1.00 15.30 152 ILE B C 1
ATOM 3701 O O . ILE B 1 152 ? 20.667 42.514 77.742 1.00 14.47 152 ILE B O 1
ATOM 3706 N N . PRO B 1 153 ? 18.777 43.740 77.925 1.00 15.16 153 PRO B N 1
ATOM 3707 C CA . PRO B 1 153 ? 18.240 43.074 76.747 1.00 15.59 153 PRO B CA 1
ATOM 3708 C C . PRO B 1 153 ? 18.909 43.586 75.471 1.00 15.47 153 PRO B C 1
ATOM 3709 O O . PRO B 1 153 ? 19.216 44.792 75.334 1.00 13.60 153 PRO B O 1
ATOM 3713 N N . LEU B 1 154 ? 19.172 42.665 74.542 1.00 14.99 154 LEU B N 1
ATOM 3714 C CA . LEU B 1 154 ? 19.753 43.062 73.266 1.00 15.30 154 LEU B CA 1
ATOM 3715 C C . LEU B 1 154 ? 18.679 43.617 72.331 1.00 15.59 154 LEU B C 1
ATOM 3716 O O . LEU B 1 154 ? 18.993 44.360 71.411 1.00 16.00 154 LEU B O 1
ATOM 3721 N N . LYS B 1 155 ? 17.424 43.260 72.598 1.00 15.78 155 LYS B N 1
ATOM 3722 C CA . LYS B 1 155 ? 16.261 43.744 71.828 1.00 17.50 155 LYS B CA 1
ATOM 3723 C C . LYS B 1 155 ? 15.097 43.889 72.790 1.00 17.75 155 LYS B C 1
ATOM 3724 O O . LYS B 1 155 ? 14.783 42.946 73.507 1.00 17.74 155 LYS B O 1
ATOM 3730 N N . MET B 1 156 ? 14.488 45.072 72.845 1.00 19.33 156 MET B N 1
ATOM 3731 C CA . MET B 1 156 ? 13.301 45.274 73.689 1.00 20.44 156 MET B CA 1
ATOM 3732 C C . MET B 1 156 ? 12.016 44.839 72.959 1.00 21.42 156 MET B C 1
ATOM 3733 O O . MET B 1 156 ? 12.051 44.523 71.759 1.00 22.05 156 MET B O 1
ATOM 3738 N N . LYS B 1 157 ? 10.905 44.768 73.687 1.00 21.84 157 LYS B N 1
ATOM 3739 C CA . LYS B 1 157 ? 9.640 44.273 73.143 1.00 21.91 157 LYS B CA 1
ATOM 3740 C C . LYS B 1 157 ? 8.920 45.215 72.163 1.00 22.23 157 LYS B C 1
ATOM 3741 O O . LYS B 1 157 ? 7.956 44.788 71.518 1.00 22.44 157 LYS B O 1
ATOM 3747 N N . GLU B 1 158 ? 9.353 46.478 72.091 1.00 21.72 158 GLU B N 1
ATOM 3748 C CA . GLU B 1 158 ? 8.835 47.463 71.139 1.00 22.23 158 GLU B CA 1
ATOM 3749 C C . GLU B 1 158 ? 9.995 48.240 70.544 1.00 21.95 158 GLU B C 1
ATOM 3750 O O . GLU B 1 158 ? 10.943 48.566 71.264 1.00 21.81 158 GLU B O 1
ATOM 3756 N N . PRO B 1 159 ? 9.944 48.541 69.224 1.00 21.33 159 PRO B N 1
ATOM 3757 C CA . PRO B 1 159 ? 11.101 49.157 68.572 1.00 20.73 159 PRO B CA 1
ATOM 3758 C C . PRO B 1 159 ? 11.338 50.640 68.893 1.00 20.51 159 PRO B C 1
ATOM 3759 O O . PRO B 1 159 ? 11.372 51.465 67.979 1.00 20.52 159 PRO B O 1
ATOM 3763 N N . LEU B 1 160 ? 11.541 50.980 70.164 1.00 19.15 160 LEU B N 1
ATOM 3764 C CA . LEU B 1 160 ? 11.690 52.386 70.553 1.00 18.44 160 LEU B CA 1
ATOM 3765 C C . LEU B 1 160 ? 13.114 52.920 70.333 1.00 17.74 160 LEU B C 1
ATOM 3766 O O . LEU B 1 160 ? 14.105 52.173 70.266 1.00 17.35 160 LEU B O 1
ATOM 3771 N N . ASN B 1 161 ? 13.187 54.236 70.253 1.00 16.56 161 ASN B N 1
ATOM 3772 C CA . ASN B 1 161 ? 14.436 54.987 70.184 1.00 17.10 161 ASN B CA 1
ATOM 3773 C C . ASN B 1 161 ? 14.499 55.706 71.512 1.00 17.59 161 ASN B C 1
ATOM 3774 O O . ASN B 1 161 ? 13.917 56.784 71.672 1.00 18.78 161 ASN B O 1
ATOM 3779 N N . VAL B 1 162 ? 15.137 55.071 72.488 1.00 17.87 162 VAL B N 1
ATOM 3780 C CA . VAL B 1 162 ? 15.202 55.617 73.838 1.00 17.92 162 VAL B CA 1
ATOM 3781 C C . VAL B 1 162 ? 16.592 55.382 74.423 1.00 17.67 162 VAL B C 1
ATOM 3782 O O . VAL B 1 162 ? 17.307 54.507 73.958 1.00 17.16 162 VAL B O 1
ATOM 3786 N N . GLU B 1 163 ? 16.951 56.182 75.432 1.00 17.04 163 GLU B N 1
ATOM 3787 C CA . GLU B 1 163 ? 18.158 55.969 76.211 1.00 17.85 163 GLU B CA 1
ATOM 3788 C C . GLU B 1 163 ? 17.684 55.609 77.610 1.00 17.98 163 GLU B C 1
ATOM 3789 O O . GLU B 1 163 ? 17.063 56.444 78.281 1.00 18.53 163 GLU B O 1
ATOM 3795 N N . VAL B 1 164 ? 17.937 54.380 78.058 1.00 17.57 164 VAL B N 1
ATOM 3796 C CA . VAL B 1 164 ? 17.484 54.021 79.399 1.00 18.18 164 VAL B CA 1
ATOM 3797 C C . VAL B 1 164 ? 18.665 54.240 80.339 1.00 17.98 164 VAL B C 1
ATOM 3798 O O . VAL B 1 164 ? 19.812 54.256 79.886 1.00 18.68 164 VAL B O 1
ATOM 3802 N N . ARG B 1 165 ? 18.407 54.464 81.622 1.00 16.94 165 ARG B N 1
ATOM 3803 C CA . ARG B 1 165 ? 19.498 54.695 82.557 1.00 15.65 165 ARG B CA 1
ATOM 3804 C C . ARG B 1 165 ? 19.475 53.578 83.555 1.00 15.58 165 ARG B C 1
ATOM 3805 O O . ARG B 1 165 ? 18.401 53.178 84.003 1.00 15.04 165 ARG B O 1
ATOM 3813 N N . GLY B 1 166 ? 20.653 53.113 83.934 1.00 15.57 166 GLY B N 1
ATOM 3814 C CA . GLY B 1 166 ? 20.754 52.023 84.876 1.00 15.14 166 GLY B CA 1
ATOM 3815 C C . GLY B 1 166 ? 21.976 52.074 85.767 1.00 15.32 166 GLY B C 1
ATOM 3816 O O . GLY B 1 166 ? 22.900 52.880 85.562 1.00 14.94 166 GLY B O 1
ATOM 3817 N N . GLU B 1 167 ? 21.990 51.149 86.726 1.00 15.44 167 GLU B N 1
ATOM 3818 C CA . GLU B 1 167 ? 23.154 50.926 87.588 1.00 16.08 167 GLU B CA 1
ATOM 3819 C C . GLU B 1 167 ? 23.698 49.547 87.329 1.00 15.04 167 GLU B C 1
ATOM 3820 O O . GLU B 1 167 ? 23.015 48.565 87.603 1.00 16.18 167 GLU B O 1
ATOM 3826 N N . ALA B 1 168 ? 24.916 49.479 86.805 1.00 14.86 168 ALA B N 1
ATOM 3827 C CA . ALA B 1 168 ? 25.593 48.186 86.569 1.00 15.87 168 ALA B CA 1
ATOM 3828 C C . ALA B 1 168 ? 26.350 47.785 87.814 1.00 15.84 168 ALA B C 1
ATOM 3829 O O . ALA B 1 168 ? 26.984 48.624 88.452 1.00 15.46 168 ALA B O 1
ATOM 3831 N N . TYR B 1 169 ? 26.249 46.517 88.199 1.00 15.93 169 TYR B N 1
ATOM 3832 C CA . TYR B 1 169 ? 26.892 46.118 89.456 1.00 16.09 169 TYR B CA 1
ATOM 3833 C C . TYR B 1 169 ? 27.345 44.665 89.419 1.00 16.80 169 TYR B C 1
ATOM 3834 O O . TYR B 1 169 ? 26.963 43.891 88.525 1.00 16.58 169 TYR B O 1
ATOM 3843 N N . MET B 1 170 ? 28.139 44.299 90.421 1.00 17.47 170 MET B N 1
ATOM 3844 C CA . MET B 1 170 ? 28.484 42.916 90.681 1.00 17.56 170 MET B CA 1
ATOM 3845 C C . MET B 1 170 ? 27.814 42.475 91.993 1.00 17.92 170 MET B C 1
ATOM 3846 O O . MET B 1 170 ? 28.044 43.107 93.052 1.00 18.42 170 MET B O 1
ATOM 3851 N N . PRO B 1 171 ? 27.016 41.379 91.951 1.00 18.05 171 PRO B N 1
ATOM 3852 C CA . PRO B 1 171 ? 26.446 40.808 93.168 1.00 18.54 171 PRO B CA 1
ATOM 3853 C C . PRO B 1 171 ? 27.517 40.578 94.243 1.00 19.24 171 PRO B C 1
ATOM 3854 O O . PRO B 1 171 ? 28.636 40.199 93.930 1.00 18.21 171 PRO B O 1
ATOM 3858 N N . ARG B 1 172 ? 27.151 40.826 95.497 1.00 20.15 172 ARG B N 1
ATOM 3859 C CA . ARG B 1 172 ? 28.095 40.734 96.619 1.00 22.19 172 ARG B CA 1
ATOM 3860 C C . ARG B 1 172 ? 28.883 39.399 96.625 1.00 22.62 172 ARG B C 1
ATOM 3861 O O . ARG B 1 172 ? 30.132 39.386 96.760 1.00 22.72 172 ARG B O 1
ATOM 3869 N N . ARG B 1 173 ? 28.156 38.291 96.491 1.00 23.20 173 ARG B N 1
ATOM 3870 C CA . ARG B 1 173 ? 28.775 36.976 96.602 1.00 24.96 173 ARG B CA 1
ATOM 3871 C C . ARG B 1 173 ? 29.740 36.693 95.456 1.00 24.67 173 ARG B C 1
ATOM 3872 O O . ARG B 1 173 ? 30.816 36.112 95.677 1.00 24.78 173 ARG B O 1
ATOM 3880 N N . SER B 1 174 ? 29.380 37.128 94.246 1.00 23.97 174 SER B N 1
ATOM 3881 C CA . SER B 1 174 ? 30.263 36.974 93.092 1.00 23.51 174 SER B CA 1
ATOM 3882 C C . SER B 1 174 ? 31.545 37.772 93.278 1.00 23.24 174 SER B C 1
ATOM 3883 O O . SER B 1 174 ? 32.619 37.313 92.901 1.00 22.79 174 SER B O 1
ATOM 3886 N N . PHE B 1 175 ? 31.431 38.940 93.909 1.00 22.12 175 PHE B N 1
ATOM 3887 C CA . PHE B 1 175 ? 32.581 39.719 94.301 1.00 21.73 175 PHE B CA 1
ATOM 3888 C C . PHE B 1 175 ? 33.462 38.916 95.297 1.00 22.22 175 PHE B C 1
ATOM 3889 O O . PHE B 1 175 ? 34.674 38.796 95.118 1.00 22.26 175 PHE B O 1
ATOM 3897 N N . LEU B 1 176 ? 32.846 38.363 96.334 1.00 22.99 176 LEU B N 1
ATOM 3898 C CA . LEU B 1 176 ? 33.614 37.609 97.350 1.00 23.17 176 LEU B CA 1
ATOM 3899 C C . LEU B 1 176 ? 34.335 36.410 96.751 1.00 23.75 176 LEU B C 1
ATOM 3900 O O . LEU B 1 176 ? 35.519 36.167 97.049 1.00 24.79 176 LEU B O 1
ATOM 3905 N N . ARG B 1 177 ? 33.639 35.686 95.881 1.00 23.60 177 ARG B N 1
ATOM 3906 C CA . ARG B 1 177 ? 34.211 34.524 95.185 1.00 25.13 177 ARG B CA 1
ATOM 3907 C C . ARG B 1 177 ? 35.339 34.937 94.249 1.00 25.33 177 ARG B C 1
ATOM 3908 O O . ARG B 1 177 ? 36.365 34.250 94.164 1.00 25.17 177 ARG B O 1
ATOM 3916 N N . LEU B 1 178 ? 35.163 36.074 93.571 1.00 26.02 178 LEU B N 1
ATOM 3917 C CA . LEU B 1 178 ? 36.216 36.643 92.719 1.00 26.60 178 LEU B CA 1
ATOM 3918 C C . LEU B 1 178 ? 37.468 36.941 93.522 1.00 27.78 178 LEU B C 1
ATOM 3919 O O . LEU B 1 178 ? 38.576 36.576 93.113 1.00 28.65 178 LEU B O 1
ATOM 3924 N N . ASN B 1 179 ? 37.296 37.624 94.655 1.00 28.20 179 ASN B N 1
ATOM 3925 C CA . ASN B 1 179 ? 38.386 37.874 95.586 1.00 28.18 179 ASN B CA 1
ATOM 3926 C C . ASN B 1 179 ? 39.069 36.606 96.103 1.00 29.84 179 ASN B C 1
ATOM 3927 O O . ASN B 1 179 ? 40.287 36.572 96.246 1.00 29.39 179 ASN B O 1
ATOM 3932 N N . GLU B 1 180 ? 38.294 35.562 96.364 1.00 31.09 180 GLU B N 1
ATOM 3933 C CA . GLU B 1 180 ? 38.872 34.281 96.736 1.00 34.51 180 GLU B CA 1
ATOM 3934 C C . GLU B 1 180 ? 39.806 33.749 95.637 1.00 35.12 180 GLU B C 1
ATOM 3935 O O . GLU B 1 180 ? 40.860 33.179 95.938 1.00 35.55 180 GLU B O 1
ATOM 3941 N N . GLU B 1 181 ? 39.430 33.950 94.371 1.00 36.32 181 GLU B N 1
ATOM 3942 C CA . GLU B 1 181 ? 40.269 33.514 93.241 1.00 37.35 181 GLU B CA 1
ATOM 3943 C C . GLU B 1 181 ? 41.525 34.360 93.127 1.00 37.63 181 GLU B C 1
ATOM 3944 O O . GLU B 1 181 ? 42.601 33.845 92.820 1.00 37.72 181 GLU B O 1
ATOM 3950 N N . LYS B 1 182 ? 41.379 35.660 93.362 1.00 38.39 182 LYS B N 1
ATOM 3951 C CA . LYS B 1 182 ? 42.496 36.593 93.338 1.00 39.59 182 LYS B CA 1
ATOM 3952 C C . LYS B 1 182 ? 43.558 36.217 94.376 1.00 41.14 182 LYS B C 1
ATOM 3953 O O . LYS B 1 182 ? 44.760 36.234 94.078 1.00 41.19 182 LYS B O 1
ATOM 3959 N N . GLU B 1 183 ? 43.103 35.861 95.578 1.00 42.48 183 GLU B N 1
ATOM 3960 C CA . GLU B 1 183 ? 43.990 35.458 96.664 1.00 44.40 183 GLU B CA 1
ATOM 3961 C C . GLU B 1 183 ? 44.664 34.124 96.336 1.00 45.24 183 GLU B C 1
ATOM 3962 O O . GLU B 1 183 ? 45.875 33.977 96.551 1.00 45.73 183 GLU B O 1
ATOM 3968 N N . LYS B 1 184 ? 43.883 33.176 95.808 1.00 46.00 184 LYS B N 1
ATOM 3969 C CA . LYS B 1 184 ? 44.393 31.891 95.293 1.00 47.05 184 LYS B CA 1
ATOM 3970 C C . LYS B 1 184 ? 45.553 32.058 94.314 1.00 47.32 184 LYS B C 1
ATOM 3971 O O . LYS B 1 184 ? 46.386 31.163 94.166 1.00 47.57 184 LYS B O 1
ATOM 3977 N N . ASN B 1 185 ? 45.584 33.201 93.636 1.00 47.80 185 ASN B N 1
ATOM 3978 C CA . ASN B 1 185 ? 46.563 33.472 92.593 1.00 48.28 185 ASN B CA 1
ATOM 3979 C C . ASN B 1 185 ? 47.445 34.650 92.993 1.00 48.12 185 ASN B C 1
ATOM 3980 O O . ASN B 1 185 ? 48.052 35.308 92.142 1.00 48.19 185 ASN B O 1
ATOM 3985 N N . ASP B 1 186 ? 47.514 34.881 94.306 1.00 47.70 186 ASP B N 1
ATOM 3986 C CA . ASP B 1 186 ? 48.133 36.067 94.925 1.00 47.41 186 ASP B CA 1
ATOM 3987 C C . ASP B 1 186 ? 48.096 37.334 94.045 1.00 46.65 186 ASP B C 1
ATOM 3988 O O . ASP B 1 186 ? 49.124 37.937 93.694 1.00 46.32 186 ASP B O 1
ATOM 3993 N N . GLU B 1 187 ? 46.872 37.713 93.682 1.00 45.06 187 GLU B N 1
ATOM 3994 C CA . GLU B 1 187 ? 46.623 38.982 93.025 1.00 43.83 187 GLU B CA 1
ATOM 3995 C C . GLU B 1 187 ? 46.029 39.912 94.055 1.00 42.27 187 GLU B C 1
ATOM 3996 O O . GLU B 1 187 ? 45.501 39.458 95.064 1.00 42.55 187 GLU B O 1
ATOM 4002 N N . GLN B 1 188 ? 46.129 41.212 93.801 1.00 40.40 188 GLN B N 1
ATOM 4003 C CA . GLN B 1 188 ? 45.489 42.213 94.638 1.00 38.70 188 GLN B CA 1
ATOM 4004 C C . GLN B 1 188 ? 43.980 42.029 94.575 1.00 36.64 188 GLN B C 1
ATOM 4005 O O . GLN B 1 188 ? 43.409 41.939 93.488 1.00 36.49 188 GLN B O 1
ATOM 4011 N N . LEU B 1 189 ? 43.351 41.972 95.742 1.00 34.14 189 LEU B N 1
ATOM 4012 C CA . LEU B 1 189 ? 41.901 41.863 95.844 1.00 32.08 189 LEU B CA 1
ATOM 4013 C C . LEU B 1 189 ? 41.242 43.202 95.563 1.00 30.71 189 LEU B C 1
ATOM 4014 O O . LEU B 1 189 ? 41.771 44.240 95.950 1.00 30.48 189 LEU B O 1
ATOM 4019 N N . PHE B 1 190 ? 40.083 43.177 94.896 1.00 29.53 190 PHE B N 1
ATOM 4020 C CA . PHE B 1 190 ? 39.254 44.378 94.737 1.00 27.81 190 PHE B CA 1
ATOM 4021 C C . PHE B 1 190 ? 38.753 44.864 96.093 1.00 27.09 190 PHE B C 1
ATOM 4022 O O . PHE B 1 190 ? 38.495 44.065 96.994 1.00 26.62 190 PHE B O 1
ATOM 4030 N N . ALA B 1 191 ? 38.578 46.172 96.215 1.00 26.26 191 ALA B N 1
ATOM 4031 C CA . ALA B 1 191 ? 38.203 46.792 97.489 1.00 25.23 191 ALA B CA 1
ATOM 4032 C C . ALA B 1 191 ? 36.771 46.483 97.914 1.00 24.54 191 ALA B C 1
ATOM 4033 O O . ALA B 1 191 ? 36.471 46.411 99.107 1.00 24.51 191 ALA B O 1
ATOM 4035 N N . ASN B 1 192 ? 35.891 46.348 96.926 1.00 22.55 192 ASN B N 1
ATOM 4036 C CA . ASN B 1 192 ? 34.452 46.240 97.136 1.00 21.23 192 ASN B CA 1
ATOM 4037 C C . ASN B 1 192 ? 33.814 45.864 95.789 1.00 19.76 192 ASN B C 1
ATOM 4038 O O . ASN B 1 192 ? 34.489 45.931 94.757 1.00 18.64 192 ASN B O 1
ATOM 4043 N N . PRO B 1 193 ? 32.532 45.450 95.798 1.00 18.45 193 PRO B N 1
ATOM 4044 C CA . PRO B 1 193 ? 31.805 45.066 94.578 1.00 18.32 193 PRO B CA 1
ATOM 4045 C C . PRO B 1 193 ? 31.800 46.122 93.468 1.00 18.85 193 PRO B C 1
ATOM 4046 O O . PRO B 1 193 ? 31.814 45.763 92.274 1.00 18.42 193 PRO B O 1
ATOM 4050 N N . ARG B 1 194 ? 31.753 47.402 93.844 1.00 19.76 194 ARG B N 1
ATOM 4051 C CA . ARG B 1 194 ? 31.698 48.473 92.848 1.00 21.52 194 ARG B CA 1
ATOM 4052 C C . ARG B 1 194 ? 33.019 48.557 92.091 1.00 21.77 194 ARG B C 1
ATOM 4053 O O . ARG B 1 194 ? 33.033 48.630 90.859 1.00 21.09 194 ARG B O 1
ATOM 4061 N N . ASN B 1 195 ? 34.121 48.523 92.840 1.00 21.59 195 ASN B N 1
ATOM 4062 C CA . ASN B 1 195 ? 35.458 48.521 92.253 1.00 22.61 195 ASN B CA 1
ATOM 4063 C C . ASN B 1 195 ? 35.679 47.315 91.331 1.00 21.27 195 ASN B C 1
ATOM 4064 O O . ASN B 1 195 ? 36.263 47.463 90.257 1.00 21.67 195 ASN B O 1
ATOM 4069 N N . ALA B 1 196 ? 35.203 46.137 91.750 1.00 20.84 196 ALA B N 1
ATOM 4070 C CA . ALA B 1 196 ? 35.284 44.921 90.930 1.00 19.95 196 ALA B CA 1
ATOM 4071 C C . ALA B 1 196 ? 34.461 45.059 89.635 1.00 20.62 196 ALA B C 1
ATOM 4072 O O . ALA B 1 196 ? 34.913 44.650 88.564 1.00 20.42 196 ALA B O 1
ATOM 4074 N N . ALA B 1 197 ? 33.260 45.630 89.737 1.00 19.70 197 ALA B N 1
ATOM 4075 C CA . ALA B 1 197 ? 32.417 45.840 88.543 1.00 19.87 197 ALA B CA 1
ATOM 4076 C C . ALA B 1 197 ? 33.023 46.919 87.618 1.00 20.78 197 ALA B C 1
ATOM 4077 O O . ALA B 1 197 ? 32.995 46.786 86.390 1.00 20.67 197 ALA B O 1
ATOM 4079 N N . ALA B 1 198 ? 33.592 47.969 88.219 1.00 21.23 198 ALA B N 1
ATOM 4080 C CA . ALA B 1 198 ? 34.340 48.996 87.478 1.00 21.33 198 ALA B CA 1
ATOM 4081 C C . ALA B 1 198 ? 35.469 48.356 86.711 1.00 21.00 198 ALA B C 1
ATOM 4082 O O . ALA B 1 198 ? 35.532 48.507 85.498 1.00 21.25 198 ALA B O 1
ATOM 4084 N N . GLY B 1 199 ? 36.352 47.647 87.420 1.00 21.17 199 GLY B N 1
ATOM 4085 C CA . GLY B 1 199 ? 37.464 46.911 86.797 1.00 21.27 199 GLY B CA 1
ATOM 4086 C C . GLY B 1 199 ? 36.975 46.000 85.669 1.00 21.53 199 GLY B C 1
ATOM 4087 O O . GLY B 1 199 ? 37.571 45.950 84.586 1.00 21.05 199 GLY B O 1
ATOM 4088 N N . SER B 1 200 ? 35.871 45.295 85.907 1.00 20.79 200 SER B N 1
ATOM 4089 C CA . SER B 1 200 ? 35.382 44.362 84.907 1.00 20.84 200 SER B CA 1
ATOM 4090 C C . SER B 1 200 ? 34.873 45.025 83.616 1.00 20.72 200 SER B C 1
ATOM 4091 O O . SER B 1 200 ? 35.000 44.437 82.536 1.00 20.66 200 SER B O 1
ATOM 4094 N N . LEU B 1 201 ? 34.311 46.229 83.739 1.00 21.73 201 LEU B N 1
ATOM 4095 C CA . LEU B 1 201 ? 33.738 46.979 82.603 1.00 22.80 201 LEU B CA 1
ATOM 4096 C C . LEU B 1 201 ? 34.771 47.835 81.869 1.00 24.39 201 LEU B C 1
ATOM 4097 O O . LEU B 1 201 ? 34.644 48.066 80.657 1.00 23.70 201 LEU B O 1
ATOM 4102 N N . ARG B 1 202 ? 35.769 48.319 82.611 1.00 26.33 202 ARG B N 1
ATOM 4103 C CA . ARG B 1 202 ? 36.776 49.238 82.071 1.00 29.54 202 ARG B CA 1
ATOM 4104 C C . ARG B 1 202 ? 38.041 48.468 81.811 1.00 30.87 202 ARG B C 1
ATOM 4105 O O . ARG B 1 202 ? 39.068 48.741 82.430 1.00 32.32 202 ARG B O 1
ATOM 4113 N N . GLN B 1 203 ? 37.926 47.474 80.926 1.00 31.63 203 GLN B N 1
ATOM 4114 C CA . GLN B 1 203 ? 39.033 46.708 80.373 1.00 32.62 203 GLN B CA 1
ATOM 4115 C C . GLN B 1 203 ? 38.718 46.365 78.910 1.00 32.18 203 GLN B C 1
ATOM 4116 O O . GLN B 1 203 ? 37.607 46.570 78.444 1.00 31.37 203 GLN B O 1
ATOM 4122 N N . LEU B 1 204 ? 39.689 45.833 78.184 1.00 32.34 204 LEU B N 1
ATOM 4123 C CA . LEU B 1 204 ? 39.557 45.807 76.723 1.00 32.00 204 LEU B CA 1
ATOM 4124 C C . LEU B 1 204 ? 38.918 44.561 76.122 1.00 31.21 204 LEU B C 1
ATOM 4125 O O . LEU B 1 204 ? 38.331 44.630 75.036 1.00 31.28 204 LEU B O 1
ATOM 4130 N N . ASP B 1 205 ? 39.010 43.435 76.830 1.00 29.93 205 ASP B N 1
ATOM 4131 C CA . ASP B 1 205 ? 38.492 42.171 76.327 1.00 28.40 205 ASP B CA 1
ATOM 4132 C C . ASP B 1 205 ? 37.107 41.893 76.895 1.00 26.49 205 ASP B C 1
ATOM 4133 O O . ASP B 1 205 ? 36.958 41.658 78.105 1.00 25.52 205 ASP B O 1
ATOM 4138 N N . SER B 1 206 ? 36.100 41.962 76.025 1.00 23.35 206 SER B N 1
ATOM 4139 C CA . SER B 1 206 ? 34.709 41.706 76.424 1.00 21.92 206 SER B CA 1
ATOM 4140 C C . SER B 1 206 ? 34.529 40.257 76.844 1.00 21.47 206 SER B C 1
ATOM 4141 O O . SER B 1 206 ? 33.581 39.934 77.584 1.00 20.80 206 SER B O 1
ATOM 4144 N N . LYS B 1 207 ? 35.401 39.357 76.363 1.00 21.91 207 LYS B N 1
ATOM 4145 C CA . LYS B 1 207 ? 35.303 37.958 76.812 1.00 23.79 207 LYS B CA 1
ATOM 4146 C C . LYS B 1 207 ? 35.654 37.832 78.295 1.00 24.54 207 LYS B C 1
ATOM 4147 O O . LYS B 1 207 ? 35.148 36.946 78.986 1.00 25.18 207 LYS B O 1
ATOM 4153 N N . LEU B 1 208 ? 36.520 38.724 78.774 1.00 24.98 208 LEU B N 1
ATOM 4154 C CA . LEU B 1 208 ? 36.850 38.772 80.203 1.00 25.27 208 LEU B CA 1
ATOM 4155 C C . LEU B 1 208 ? 35.695 39.383 81.021 1.00 23.96 208 LEU B C 1
ATOM 4156 O O . LEU B 1 208 ? 35.343 38.857 82.068 1.00 23.84 208 LEU B O 1
ATOM 4161 N N . THR B 1 209 ? 35.059 40.443 80.509 1.00 23.16 209 THR B N 1
ATOM 4162 C CA . THR B 1 209 ? 33.838 40.990 81.127 1.00 21.92 209 THR B CA 1
ATOM 4163 C C . THR B 1 209 ? 32.739 39.931 81.252 1.00 21.38 209 THR B C 1
ATOM 4164 O O . THR B 1 209 ? 32.054 39.817 82.290 1.00 19.34 209 THR B O 1
ATOM 4168 N N . ALA B 1 210 ? 32.583 39.153 80.175 1.00 20.86 210 ALA B N 1
ATOM 4169 C CA . ALA B 1 210 ? 31.615 38.060 80.091 1.00 21.00 210 ALA B CA 1
ATOM 4170 C C . ALA B 1 210 ? 31.753 37.032 81.211 1.00 21.10 210 ALA B C 1
ATOM 4171 O O . ALA B 1 210 ? 30.750 36.506 81.654 1.00 21.85 210 ALA B O 1
ATOM 4173 N N . LYS B 1 211 ? 32.984 36.754 81.640 1.00 22.73 211 LYS B N 1
ATOM 4174 C CA . LYS B 1 211 ? 33.305 35.724 82.663 1.00 23.82 211 LYS B CA 1
ATOM 4175 C C . LYS B 1 211 ? 33.042 36.256 84.071 1.00 23.66 211 LYS B C 1
ATOM 4176 O O . LYS B 1 211 ? 33.032 35.493 85.046 1.00 24.32 211 LYS B O 1
ATOM 4182 N N . ARG B 1 212 ? 32.852 37.563 84.172 1.00 23.10 212 ARG B N 1
ATOM 4183 C CA . ARG B 1 212 ? 32.598 38.218 85.438 1.00 23.08 212 ARG B CA 1
ATOM 4184 C C . ARG B 1 212 ? 31.091 38.181 85.617 1.00 23.80 212 ARG B C 1
ATOM 4185 O O . ARG B 1 212 ? 30.348 37.968 84.639 1.00 24.20 212 ARG B O 1
ATOM 4193 N N . LYS B 1 213 ? 30.621 38.300 86.849 1.00 22.73 213 LYS B N 1
ATOM 4194 C CA . LYS B 1 213 ? 29.190 38.137 87.067 1.00 23.64 213 LYS B CA 1
ATOM 4195 C C . LYS B 1 213 ? 28.620 39.512 87.334 1.00 22.94 213 LYS B C 1
ATOM 4196 O O . LYS B 1 213 ? 28.763 40.037 88.444 1.00 24.05 213 LYS B O 1
ATOM 4202 N N . LEU B 1 214 ? 28.031 40.118 86.301 1.00 20.70 214 LEU B N 1
ATOM 4203 C CA . LEU B 1 214 ? 27.469 41.459 86.433 1.00 18.07 214 LEU B CA 1
ATOM 4204 C C . LEU B 1 214 ? 25.969 41.444 86.186 1.00 17.37 214 LEU B C 1
ATOM 4205 O O . LEU B 1 214 ? 25.435 40.557 85.513 1.00 16.57 214 LEU B O 1
ATOM 4210 N N . SER B 1 215 ? 25.269 42.429 86.731 1.00 15.40 215 SER B N 1
ATOM 4211 C CA . SER B 1 215 ? 23.876 42.598 86.376 1.00 14.59 215 SER B CA 1
ATOM 4212 C C . SER B 1 215 ? 23.587 44.098 86.289 1.00 14.84 215 SER B C 1
ATOM 4213 O O . SER B 1 215 ? 24.515 44.922 86.398 1.00 13.25 215 SER B O 1
ATOM 4216 N N . VAL B 1 216 ? 22.311 44.448 86.074 1.00 14.67 216 VAL B N 1
ATOM 4217 C CA . VAL B 1 216 ? 21.911 45.858 86.069 1.00 15.18 216 VAL B CA 1
ATOM 4218 C C . VAL B 1 216 ? 20.496 46.003 86.643 1.00 15.42 216 VAL B C 1
ATOM 4219 O O . VAL B 1 216 ? 19.694 45.049 86.615 1.00 15.39 216 VAL B O 1
ATOM 4223 N N . PHE B 1 217 ? 20.208 47.183 87.195 1.00 14.97 217 PHE B N 1
ATOM 4224 C CA . PHE B 1 217 ? 18.838 47.644 87.427 1.00 15.28 217 PHE B CA 1
ATOM 4225 C C . PHE B 1 217 ? 18.623 48.938 86.679 1.00 14.88 217 PHE B C 1
ATOM 4226 O O . PHE B 1 217 ? 19.407 49.876 86.794 1.00 12.59 217 PHE B O 1
ATOM 4234 N N . ILE B 1 218 ? 17.570 48.955 85.876 1.00 14.03 218 ILE B N 1
ATOM 4235 C CA . ILE B 1 218 ? 17.184 50.133 85.132 1.00 14.75 218 ILE B CA 1
ATOM 4236 C C . ILE B 1 218 ? 16.245 50.941 86.019 1.00 15.20 218 ILE B C 1
ATOM 4237 O O . ILE B 1 218 ? 15.308 50.392 86.606 1.00 16.64 218 ILE B O 1
ATOM 4242 N N . TYR B 1 219 ? 16.491 52.246 86.083 1.00 16.40 219 TYR B N 1
ATOM 4243 C CA . TYR B 1 219 ? 15.684 53.139 86.933 1.00 16.67 219 TYR B CA 1
ATOM 4244 C C . TYR B 1 219 ? 14.954 54.267 86.214 1.00 16.32 219 TYR B C 1
ATOM 4245 O O . TYR B 1 219 ? 14.033 54.852 86.785 1.00 17.12 219 TYR B O 1
ATOM 4254 N N . SER B 1 220 ? 15.371 54.623 84.992 1.00 16.90 220 SER B N 1
ATOM 4255 C CA . SER B 1 220 ? 14.679 55.693 84.271 1.00 16.43 220 SER B CA 1
ATOM 4256 C C . SER B 1 220 ? 14.930 55.610 82.777 1.00 16.79 220 SER B C 1
ATOM 4257 O O . SER B 1 220 ? 15.619 54.683 82.287 1.00 15.32 220 SER B O 1
ATOM 4260 N N . VAL B 1 221 ? 14.351 56.589 82.072 1.00 16.97 221 VAL B N 1
ATOM 4261 C CA . VAL B 1 221 ? 14.562 56.773 80.640 1.00 17.61 221 VAL B CA 1
ATOM 4262 C C . VAL B 1 221 ? 14.668 58.267 80.338 1.00 18.64 221 VAL B C 1
ATOM 4263 O O . VAL B 1 221 ? 14.161 59.104 81.121 1.00 17.64 221 VAL B O 1
ATOM 4267 N N . ASN B 1 222 ? 15.345 58.602 79.239 1.00 18.98 222 ASN B N 1
ATOM 4268 C CA . ASN B 1 222 ? 15.556 60.016 78.876 1.00 20.03 222 ASN B CA 1
ATOM 4269 C C . ASN B 1 222 ? 14.287 60.768 78.436 1.00 20.94 222 ASN B C 1
ATOM 4270 O O . ASN B 1 222 ? 14.176 61.980 78.632 1.00 21.79 222 ASN B O 1
ATOM 4275 N N . ASP B 1 223 ? 13.345 60.032 77.859 1.00 21.30 223 ASP B N 1
ATOM 4276 C CA . ASP B 1 223 ? 12.227 60.584 77.096 1.00 23.28 223 ASP B CA 1
ATOM 4277 C C . ASP B 1 223 ? 11.033 59.639 77.274 1.00 23.02 223 ASP B C 1
ATOM 4278 O O . ASP B 1 223 ? 11.109 58.461 76.929 1.00 23.05 223 ASP B O 1
ATOM 4283 N N . PHE B 1 224 ? 9.940 60.176 77.809 1.00 23.56 224 PHE B N 1
ATOM 4284 C CA . PHE B 1 224 ? 8.734 59.417 78.095 1.00 24.65 224 PHE B CA 1
ATOM 4285 C C . PHE B 1 224 ? 7.707 59.475 76.980 1.00 25.14 224 PHE B C 1
ATOM 4286 O O . PHE B 1 224 ? 6.626 58.916 77.130 1.00 24.69 224 PHE B O 1
ATOM 4294 N N . THR B 1 225 ? 8.045 60.135 75.872 1.00 25.96 225 THR B N 1
ATOM 4295 C CA . THR B 1 225 ? 7.111 60.299 74.733 1.00 26.89 225 THR B CA 1
ATOM 4296 C C . THR B 1 225 ? 6.333 59.028 74.373 1.00 26.63 225 THR B C 1
ATOM 4297 O O . THR B 1 225 ? 5.106 59.063 74.223 1.00 26.83 225 THR B O 1
ATOM 4301 N N . ASP B 1 226 ? 7.043 57.912 74.249 1.00 26.10 226 ASP B N 1
ATOM 4302 C CA . ASP B 1 226 ? 6.440 56.655 73.810 1.00 26.44 226 ASP B CA 1
ATOM 4303 C C . ASP B 1 226 ? 5.979 55.740 74.943 1.00 24.96 226 ASP B C 1
ATOM 4304 O O . ASP B 1 226 ? 5.711 54.550 74.739 1.00 23.91 226 ASP B O 1
ATOM 4309 N N . PHE B 1 227 ? 5.903 56.296 76.144 1.00 22.87 227 PHE B N 1
ATOM 4310 C CA . PHE B 1 227 ? 5.506 55.524 77.287 1.00 21.86 227 PHE B CA 1
ATOM 4311 C C . PHE B 1 227 ? 4.078 55.902 77.677 1.00 21.56 227 PHE B C 1
ATOM 4312 O O . PHE B 1 227 ? 3.737 57.081 77.699 1.00 22.26 227 PHE B O 1
ATOM 4320 N N . ASN B 1 228 ? 3.262 54.901 77.997 1.00 21.34 228 ASN B N 1
ATOM 4321 C CA . ASN B 1 228 ? 1.931 55.134 78.544 1.00 21.35 228 ASN B CA 1
ATOM 4322 C C . ASN B 1 228 ? 1.912 55.624 79.991 1.00 21.42 228 ASN B C 1
ATOM 4323 O O . ASN B 1 228 ? 0.938 56.221 80.431 1.00 21.32 228 ASN B O 1
ATOM 4328 N N . ALA B 1 229 ? 3.015 55.379 80.696 1.00 19.87 229 ALA B N 1
ATOM 4329 C CA . ALA B 1 229 ? 3.182 55.715 82.107 1.00 19.83 229 ALA B CA 1
ATOM 4330 C C . ALA B 1 229 ? 2.820 57.156 82.464 1.00 19.24 229 ALA B C 1
ATOM 4331 O O . ALA B 1 229 ? 3.126 58.109 81.733 1.00 19.20 229 ALA B O 1
ATOM 4333 N N . ARG B 1 230 ? 2.177 57.326 83.609 1.00 19.63 230 ARG B N 1
ATOM 4334 C CA . ARG B 1 230 ? 1.834 58.661 84.081 1.00 19.42 230 ARG B CA 1
ATOM 4335 C C . ARG B 1 230 ? 2.655 58.985 85.327 1.00 19.06 230 ARG B C 1
ATOM 4336 O O . ARG B 1 230 ? 2.564 60.079 85.884 1.00 18.73 230 ARG B O 1
ATOM 4344 N N . SER B 1 231 ? 3.433 58.009 85.773 1.00 18.05 231 SER B N 1
ATOM 4345 C CA . SER B 1 231 ? 4.228 58.156 87.012 1.00 18.59 231 SER B CA 1
ATOM 4346 C C . SER B 1 231 ? 5.530 57.394 86.893 1.00 18.81 231 SER B C 1
ATOM 4347 O O . SER B 1 231 ? 5.672 56.545 86.005 1.00 19.11 231 SER B O 1
ATOM 4350 N N . GLN B 1 232 ? 6.462 57.663 87.812 1.00 18.66 232 GLN B N 1
ATOM 4351 C CA . GLN B 1 232 ? 7.718 56.917 87.826 1.00 18.09 232 GLN B CA 1
ATOM 4352 C C . GLN B 1 232 ? 7.478 55.416 88.037 1.00 18.44 232 GLN B C 1
ATOM 4353 O O . GLN B 1 232 ? 8.138 54.577 87.394 1.00 17.76 232 GLN B O 1
ATOM 4359 N N . SER B 1 233 ? 6.540 55.074 88.924 1.00 18.21 233 SER B N 1
ATOM 4360 C CA . SER B 1 233 ? 6.301 53.661 89.218 1.00 18.13 233 SER B CA 1
ATOM 4361 C C . SER B 1 233 ? 5.689 52.977 88.007 1.00 18.18 233 SER B C 1
ATOM 4362 O O . SER B 1 233 ? 6.087 51.873 87.661 1.00 16.73 233 SER B O 1
ATOM 4365 N N . GLU B 1 234 ? 4.739 53.648 87.361 1.00 18.21 234 GLU B N 1
ATOM 4366 C CA . GLU B 1 234 ? 4.176 53.123 86.125 1.00 18.49 234 GLU B CA 1
ATOM 4367 C C . GLU B 1 234 ? 5.243 52.946 85.049 1.00 17.82 234 GLU B C 1
ATOM 4368 O O . GLU B 1 234 ? 5.212 51.948 84.325 1.00 17.98 234 GLU B O 1
ATOM 4374 N N . ALA B 1 235 ? 6.175 53.898 84.952 1.00 18.35 235 ALA B N 1
ATOM 4375 C CA . ALA B 1 235 ? 7.322 53.821 84.017 1.00 18.21 235 ALA B CA 1
ATOM 4376 C C . ALA B 1 235 ? 8.195 52.591 84.266 1.00 18.21 235 ALA B C 1
ATOM 4377 O O . ALA B 1 235 ? 8.619 51.939 83.313 1.00 18.26 235 ALA B O 1
ATOM 4379 N N . LEU B 1 236 ? 8.447 52.270 85.540 1.00 18.39 236 LEU B N 1
ATOM 4380 C CA . LEU B 1 236 ? 9.242 51.086 85.867 1.00 18.54 236 LEU B CA 1
ATOM 4381 C C . LEU B 1 236 ? 8.506 49.778 85.523 1.00 18.53 236 LEU B C 1
ATOM 4382 O O . LEU B 1 236 ? 9.117 48.856 84.952 1.00 18.39 236 LEU B O 1
ATOM 4387 N N . ASP B 1 237 ? 7.204 49.710 85.822 1.00 18.32 237 ASP B N 1
ATOM 4388 C CA . ASP B 1 237 ? 6.354 48.594 85.374 1.00 19.07 237 ASP B CA 1
ATOM 4389 C C . ASP B 1 237 ? 6.405 48.457 83.852 1.00 18.73 237 ASP B C 1
ATOM 4390 O O . ASP B 1 237 ? 6.478 47.351 83.331 1.00 17.91 237 ASP B O 1
ATOM 4395 N N . GLU B 1 238 ? 6.364 49.584 83.146 1.00 18.12 238 GLU B N 1
ATOM 4396 C CA . GLU B 1 238 ? 6.365 49.559 81.685 1.00 18.65 238 GLU B CA 1
ATOM 4397 C C . GLU B 1 238 ? 7.729 49.068 81.190 1.00 18.75 238 GLU B C 1
ATOM 4398 O O . GLU B 1 238 ? 7.829 48.220 80.281 1.00 19.28 238 GLU B O 1
ATOM 4404 N N . LEU B 1 239 ? 8.786 49.563 81.804 1.00 18.38 239 LEU B N 1
ATOM 4405 C CA . LEU B 1 239 ? 10.128 49.045 81.469 1.00 18.10 239 LEU B CA 1
ATOM 4406 C C . LEU B 1 239 ? 10.180 47.521 81.643 1.00 17.96 239 LEU B C 1
ATOM 4407 O O . LEU B 1 239 ? 10.702 46.816 80.781 1.00 16.79 239 LEU B O 1
ATOM 4412 N N . ASP B 1 240 ? 9.640 47.020 82.753 1.00 17.93 240 ASP B N 1
ATOM 4413 C CA . ASP B 1 240 ? 9.473 45.567 82.940 1.00 18.40 240 ASP B CA 1
ATOM 4414 C C . ASP B 1 240 ? 8.798 44.907 81.733 1.00 19.20 240 ASP B C 1
ATOM 4415 O O . ASP B 1 240 ? 9.323 43.935 81.173 1.00 19.60 240 ASP B O 1
ATOM 4420 N N . LYS B 1 241 ? 7.654 45.447 81.318 1.00 20.05 241 LYS B N 1
ATOM 4421 C CA . LYS B 1 241 ? 6.946 44.880 80.154 1.00 21.36 241 LYS B CA 1
ATOM 4422 C C . LYS B 1 241 ? 7.739 44.941 78.843 1.00 20.85 241 LYS B C 1
ATOM 4423 O O . LYS B 1 241 ? 7.553 44.081 77.968 1.00 21.69 241 LYS B O 1
ATOM 4429 N N . LEU B 1 242 ? 8.576 45.970 78.691 1.00 20.56 242 LEU B N 1
ATOM 4430 C CA . LEU B 1 242 ? 9.400 46.161 77.500 1.00 20.14 242 LEU B CA 1
ATOM 4431 C C . LEU B 1 242 ? 10.613 45.246 77.466 1.00 19.53 242 LEU B C 1
ATOM 4432 O O . LEU B 1 242 ? 11.283 45.153 76.437 1.00 19.68 242 LEU B O 1
ATOM 4437 N N . GLY B 1 243 ? 10.875 44.543 78.568 1.00 18.56 243 GLY B N 1
ATOM 4438 C CA . GLY B 1 243 ? 11.959 43.549 78.615 1.00 17.72 243 GLY B CA 1
ATOM 4439 C C . GLY B 1 243 ? 13.147 43.889 79.503 1.00 17.82 243 GLY B C 1
ATOM 4440 O O . GLY B 1 243 ? 14.128 43.144 79.510 1.00 16.74 243 GLY B O 1
ATOM 4441 N N . PHE B 1 244 ? 13.055 44.991 80.258 1.00 16.16 244 PHE B N 1
ATOM 4442 C CA . PHE B 1 244 ? 14.203 45.458 81.071 1.00 15.87 244 PHE B CA 1
ATOM 4443 C C . PHE B 1 244 ? 14.225 44.843 82.471 1.00 15.56 244 PHE B C 1
ATOM 4444 O O . PHE B 1 244 ? 13.256 44.254 82.897 1.00 16.79 244 PHE B O 1
ATOM 4452 N N . THR B 1 245 ? 15.365 44.962 83.151 1.00 16.03 245 THR B N 1
ATOM 4453 C CA . THR B 1 245 ? 15.546 44.428 84.490 1.00 15.48 245 THR B CA 1
ATOM 4454 C C . THR B 1 245 ? 15.450 45.610 85.448 1.00 15.51 245 THR B C 1
ATOM 4455 O O . THR B 1 245 ? 16.266 46.544 85.356 1.00 14.72 245 THR B O 1
ATOM 4459 N N . THR B 1 246 ? 14.419 45.589 86.300 1.00 15.43 246 THR B N 1
ATOM 4460 C CA . THR B 1 246 ? 14.213 46.650 87.276 1.00 16.11 246 THR B CA 1
ATOM 4461 C C . THR B 1 246 ? 14.320 46.124 88.699 1.00 16.68 246 THR B C 1
ATOM 4462 O O . THR B 1 246 ? 14.279 44.922 88.942 1.00 17.21 246 THR B O 1
ATOM 4466 N N . ASN B 1 247 ? 14.432 47.034 89.648 1.00 16.90 247 ASN B N 1
ATOM 4467 C CA . ASN B 1 247 ? 14.493 46.636 91.056 1.00 18.11 247 ASN B CA 1
ATOM 4468 C C . ASN B 1 247 ? 13.101 46.483 91.698 1.00 19.08 247 ASN B C 1
ATOM 4469 O O . ASN B 1 247 ? 12.310 47.437 91.748 1.00 19.64 247 ASN B O 1
ATOM 4474 N N . LYS B 1 248 ? 12.809 45.285 92.175 1.00 20.01 248 LYS B N 1
ATOM 4475 C CA . LYS B 1 248 ? 11.479 44.949 92.684 1.00 22.68 248 LYS B CA 1
ATOM 4476 C C . LYS B 1 248 ? 11.179 45.548 94.074 1.00 22.40 248 LYS B C 1
ATOM 4477 O O . LYS B 1 248 ? 10.035 45.492 94.530 1.00 23.47 248 LYS B O 1
ATOM 4483 N N . ASN B 1 249 ? 12.186 46.122 94.731 1.00 21.84 249 ASN B N 1
ATOM 4484 C CA . ASN B 1 249 ? 11.992 46.682 96.087 1.00 21.95 249 ASN B CA 1
ATOM 4485 C C . ASN B 1 249 ? 11.536 48.149 96.124 1.00 21.98 249 ASN B C 1
ATOM 4486 O O . ASN B 1 249 ? 11.485 48.777 97.209 1.00 22.11 249 ASN B O 1
ATOM 4491 N N . ARG B 1 250 ? 11.189 48.693 94.960 1.00 20.89 250 ARG B N 1
ATOM 4492 C CA . ARG B 1 250 ? 10.606 50.039 94.899 1.00 20.13 250 ARG B CA 1
ATOM 4493 C C . ARG B 1 250 ? 9.244 50.008 95.573 1.00 20.15 250 ARG B C 1
ATOM 4494 O O . ARG B 1 250 ? 8.612 48.944 95.669 1.00 18.43 250 ARG B O 1
ATOM 4502 N N . ALA B 1 251 ? 8.797 51.168 96.056 1.00 20.68 251 ALA B N 1
ATOM 4503 C CA . ALA B 1 251 ? 7.483 51.264 96.682 1.00 21.33 251 ALA B CA 1
ATOM 4504 C C . ALA B 1 251 ? 6.863 52.633 96.458 1.00 22.27 251 ALA B C 1
ATOM 4505 O O . ALA B 1 251 ? 7.562 53.643 96.562 1.00 22.76 251 ALA B O 1
ATOM 4507 N N . ARG B 1 252 ? 5.562 52.681 96.168 1.00 22.63 252 ARG B N 1
ATOM 4508 C CA . ARG B 1 252 ? 4.821 53.949 96.250 1.00 24.27 252 ARG B CA 1
ATOM 4509 C C . ARG B 1 252 ? 4.397 54.185 97.686 1.00 24.44 252 ARG B C 1
ATOM 4510 O O . ARG B 1 252 ? 3.863 53.286 98.331 1.00 24.89 252 ARG B O 1
ATOM 4518 N N . VAL B 1 253 ? 4.608 55.397 98.178 1.00 24.63 253 VAL B N 1
ATOM 4519 C CA . VAL B 1 253 ? 4.105 55.779 99.504 1.00 25.34 253 VAL B CA 1
ATOM 4520 C C . VAL B 1 253 ? 3.271 57.059 99.387 1.00 25.85 253 VAL B C 1
ATOM 4521 O O . VAL B 1 253 ? 3.427 57.808 98.429 1.00 24.76 253 VAL B O 1
ATOM 4525 N N . ASN B 1 254 ? 2.400 57.300 100.368 1.00 26.97 254 ASN B N 1
ATOM 4526 C CA . ASN B 1 254 ? 1.433 58.400 100.331 1.00 28.20 254 ASN B CA 1
ATOM 4527 C C . ASN B 1 254 ? 1.957 59.731 100.851 1.00 28.13 254 ASN B C 1
ATOM 4528 O O . ASN B 1 254 ? 1.444 60.778 100.473 1.00 28.25 254 ASN B O 1
ATOM 4533 N N . ASN B 1 255 ? 2.950 59.669 101.745 1.00 27.54 255 ASN B N 1
ATOM 4534 C CA . ASN B 1 255 ? 3.490 60.845 102.431 1.00 27.56 255 ASN B CA 1
ATOM 4535 C C . ASN B 1 255 ? 4.887 60.584 103.000 1.00 27.13 255 ASN B C 1
ATOM 4536 O O . ASN B 1 255 ? 5.451 59.511 102.802 1.00 26.96 255 ASN B O 1
ATOM 4541 N N . ILE B 1 256 ? 5.423 61.558 103.739 1.00 26.84 256 ILE B N 1
ATOM 4542 C CA . ILE B 1 256 ? 6.824 61.508 104.197 1.00 26.50 256 ILE B CA 1
ATOM 4543 C C . ILE B 1 256 ? 7.003 60.491 105.309 1.00 26.03 256 ILE B C 1
ATOM 4544 O O . ILE B 1 256 ? 8.081 59.945 105.506 1.00 25.96 256 ILE B O 1
ATOM 4549 N N . ASP B 1 257 ? 5.924 60.231 106.038 1.00 25.73 257 ASP B N 1
ATOM 4550 C CA . ASP B 1 257 ? 5.930 59.203 107.060 1.00 25.61 257 ASP B CA 1
ATOM 4551 C C . ASP B 1 257 ? 6.150 57.825 106.423 1.00 23.76 257 ASP B C 1
ATOM 4552 O O . ASP B 1 257 ? 6.871 56.994 106.977 1.00 23.34 257 ASP B O 1
ATOM 4557 N N . GLY B 1 258 ? 5.595 57.632 105.222 1.00 22.48 258 GLY B N 1
ATOM 4558 C CA . GLY B 1 258 ? 5.822 56.398 104.476 1.00 20.76 258 GLY B CA 1
ATOM 4559 C C . GLY B 1 258 ? 7.263 56.306 103.985 1.00 20.61 258 GLY B C 1
ATOM 4560 O O . GLY B 1 258 ? 7.837 55.214 103.929 1.00 20.09 258 GLY B O 1
ATOM 4561 N N . VAL B 1 259 ? 7.838 57.447 103.591 1.00 20.11 259 VAL B N 1
ATOM 4562 C CA . VAL B 1 259 ? 9.224 57.513 103.118 1.00 19.91 259 VAL B CA 1
ATOM 4563 C C . VAL B 1 259 ? 10.175 57.179 104.264 1.00 19.72 259 VAL B C 1
ATOM 4564 O O . VAL B 1 259 ? 11.108 56.406 104.117 1.00 19.01 259 VAL B O 1
ATOM 4568 N N . LEU B 1 260 ? 9.937 57.776 105.429 1.00 19.62 260 LEU B N 1
ATOM 4569 C CA . LEU B 1 260 ? 10.754 57.477 106.583 1.00 19.50 260 LEU B CA 1
ATOM 4570 C C . LEU B 1 260 ? 10.674 55.995 106.966 1.00 19.43 260 LEU B C 1
ATOM 4571 O O . LEU B 1 260 ? 11.679 55.392 107.273 1.00 19.27 260 LEU B O 1
ATOM 4576 N N . GLU B 1 261 ? 9.471 55.434 106.925 1.00 21.35 261 GLU B N 1
ATOM 4577 C CA . GLU B 1 261 ? 9.244 54.020 107.198 1.00 22.12 261 GLU B CA 1
ATOM 4578 C C . GLU B 1 261 ? 10.054 53.141 106.226 1.00 21.30 261 GLU B C 1
ATOM 4579 O O . GLU B 1 261 ? 10.736 52.202 106.635 1.00 20.19 261 GLU B O 1
ATOM 4585 N N . TYR B 1 262 ? 9.979 53.464 104.940 1.00 19.98 262 TYR B N 1
ATOM 4586 C CA . TYR B 1 262 ? 10.759 52.735 103.916 1.00 19.56 262 TYR B CA 1
ATOM 4587 C C . TYR B 1 262 ? 12.269 52.779 104.218 1.00 19.08 262 TYR B C 1
ATOM 4588 O O . TYR B 1 262 ? 12.961 51.753 104.165 1.00 18.51 262 TYR B O 1
ATOM 4597 N N . ILE B 1 263 ? 12.787 53.957 104.571 1.00 19.67 263 ILE B N 1
ATOM 4598 C CA . ILE B 1 263 ? 14.196 54.050 104.942 1.00 19.99 263 ILE B CA 1
ATOM 4599 C C . ILE B 1 263 ? 14.516 53.224 106.199 1.00 20.69 263 ILE B C 1
ATOM 4600 O O . ILE B 1 263 ? 15.541 52.525 106.246 1.00 20.47 263 ILE B O 1
ATOM 4605 N N . GLU B 1 264 ? 13.660 53.307 107.214 1.00 21.63 264 GLU B N 1
ATOM 4606 C CA . GLU B 1 264 ? 13.901 52.516 108.433 1.00 22.38 264 GLU B CA 1
ATOM 4607 C C . GLU B 1 264 ? 13.957 51.026 108.109 1.00 22.07 264 GLU B C 1
ATOM 4608 O O . GLU B 1 264 ? 14.860 50.317 108.577 1.00 22.67 264 GLU B O 1
ATOM 4614 N N . LYS B 1 265 ? 13.007 50.564 107.291 1.00 21.38 265 LYS B N 1
ATOM 4615 C CA . LYS B 1 265 ? 12.986 49.172 106.830 1.00 20.54 265 LYS B CA 1
ATOM 4616 C C . LYS B 1 265 ? 14.326 48.785 106.210 1.00 20.50 265 LYS B C 1
ATOM 4617 O O . LYS B 1 265 ? 14.934 47.804 106.615 1.00 19.92 265 LYS B O 1
ATOM 4623 N N . TRP B 1 266 ? 14.778 49.567 105.221 1.00 20.21 266 TRP B N 1
ATOM 4624 C CA . TRP B 1 266 ? 15.966 49.210 104.446 1.00 20.02 266 TRP B CA 1
ATOM 4625 C C . TRP B 1 266 ? 17.280 49.448 105.184 1.00 21.54 266 TRP B C 1
ATOM 4626 O O . TRP B 1 266 ? 18.316 48.897 104.804 1.00 20.99 266 TRP B O 1
ATOM 4637 N N . THR B 1 267 ? 17.230 50.244 106.255 1.00 22.10 267 THR B N 1
ATOM 4638 C CA . THR B 1 267 ? 18.361 50.301 107.174 1.00 23.83 267 THR B CA 1
ATOM 4639 C C . THR B 1 267 ? 18.650 48.896 107.721 1.00 24.78 267 THR B C 1
ATOM 4640 O O . THR B 1 267 ? 19.777 48.423 107.642 1.00 25.15 267 THR B O 1
ATOM 4644 N N . SER B 1 268 ? 17.618 48.206 108.196 1.00 25.80 268 SER B N 1
ATOM 4645 C CA . SER B 1 268 ? 17.761 46.850 108.758 1.00 26.89 268 SER B CA 1
ATOM 4646 C C . SER B 1 268 ? 17.863 45.739 107.716 1.00 28.01 268 SER B C 1
ATOM 4647 O O . SER B 1 268 ? 18.503 44.706 107.954 1.00 29.13 268 SER B O 1
ATOM 4650 N N . GLN B 1 269 ? 17.203 45.919 106.581 1.00 27.87 269 GLN B N 1
ATOM 4651 C CA . GLN B 1 269 ? 17.141 44.837 105.602 1.00 29.08 269 GLN B CA 1
ATOM 4652 C C . GLN B 1 269 ? 18.249 44.874 104.555 1.00 28.70 269 GLN B C 1
ATOM 4653 O O . GLN B 1 269 ? 18.489 43.875 103.894 1.00 28.77 269 GLN B O 1
ATOM 4659 N N . ARG B 1 270 ? 18.918 46.017 104.397 1.00 28.85 270 ARG B N 1
ATOM 4660 C CA . ARG B 1 270 ? 19.972 46.148 103.367 1.00 29.60 270 ARG B CA 1
ATOM 4661 C C . ARG B 1 270 ? 21.048 45.048 103.497 1.00 29.79 270 ARG B C 1
ATOM 4662 O O . ARG B 1 270 ? 21.593 44.577 102.494 1.00 29.05 270 ARG B O 1
ATOM 4670 N N . GLU B 1 271 ? 21.321 44.640 104.738 1.00 29.57 271 GLU B N 1
ATOM 4671 C CA . GLU B 1 271 ? 22.303 43.599 105.042 1.00 30.16 271 GLU B CA 1
ATOM 4672 C C . GLU B 1 271 ? 22.067 42.309 104.272 1.00 28.84 271 GLU B C 1
ATOM 4673 O O . GLU B 1 271 ? 23.018 41.640 103.861 1.00 29.34 271 GLU B O 1
ATOM 4679 N N . SER B 1 272 ? 20.802 41.974 104.063 1.00 27.92 272 SER B N 1
ATOM 4680 C CA . SER B 1 272 ? 20.413 40.715 103.441 1.00 27.59 272 SER B CA 1
ATOM 4681 C C . SER B 1 272 ? 20.388 40.753 101.903 1.00 26.43 272 SER B C 1
ATOM 4682 O O . SER B 1 272 ? 20.260 39.714 101.260 1.00 26.45 272 SER B O 1
ATOM 4685 N N . LEU B 1 273 ? 20.530 41.942 101.322 1.00 24.91 273 LEU B N 1
ATOM 4686 C CA . LEU B 1 273 ? 20.447 42.094 99.859 1.00 23.34 273 LEU B CA 1
ATOM 4687 C C . LEU B 1 273 ? 21.656 41.468 99.167 1.00 22.30 273 LEU B C 1
ATOM 4688 O O . LEU B 1 273 ? 22.739 41.480 99.728 1.00 22.83 273 LEU B O 1
ATOM 4693 N N . PRO B 1 274 ? 21.473 40.913 97.950 1.00 21.25 274 PRO B N 1
ATOM 4694 C CA . PRO B 1 274 ? 22.622 40.332 97.234 1.00 20.32 274 PRO B CA 1
ATOM 4695 C C . PRO B 1 274 ? 23.493 41.371 96.519 1.00 19.97 274 PRO B C 1
ATOM 4696 O O . PRO B 1 274 ? 24.373 40.997 95.753 1.00 19.09 274 PRO B O 1
ATOM 4700 N N . TYR B 1 275 ? 23.207 42.653 96.731 1.00 18.83 275 TYR B N 1
ATOM 4701 C CA . TYR B 1 275 ? 23.986 43.762 96.148 1.00 18.98 275 TYR B CA 1
ATOM 4702 C C . TYR B 1 275 ? 24.090 44.875 97.182 1.00 19.16 275 TYR B C 1
ATOM 4703 O O . TYR B 1 275 ? 23.231 44.959 98.079 1.00 19.63 275 TYR B O 1
ATOM 4712 N N . ASP B 1 276 ? 25.102 45.727 97.026 1.00 19.52 276 ASP B N 1
ATOM 4713 C CA . ASP B 1 276 ? 25.315 46.881 97.892 1.00 19.76 276 ASP B CA 1
ATOM 4714 C C . ASP B 1 276 ? 24.460 48.044 97.434 1.00 19.26 276 ASP B C 1
ATOM 4715 O O . ASP B 1 276 ? 24.291 48.287 96.219 1.00 17.90 276 ASP B O 1
ATOM 4720 N N . ILE B 1 277 ? 23.944 48.780 98.408 1.00 19.40 277 ILE B N 1
ATOM 4721 C CA . ILE B 1 277 ? 23.222 50.019 98.146 1.00 19.00 277 ILE B CA 1
ATOM 4722 C C . ILE B 1 277 ? 23.893 51.081 99.040 1.00 19.63 277 ILE B C 1
ATOM 4723 O O . ILE B 1 277 ? 24.392 50.748 100.129 1.00 19.69 277 ILE B O 1
ATOM 4728 N N . ASP B 1 278 ? 23.935 52.329 98.589 1.00 18.83 278 ASP B N 1
ATOM 4729 C CA . ASP B 1 278 ? 24.498 53.399 99.413 1.00 20.09 278 ASP B CA 1
ATOM 4730 C C . ASP B 1 278 ? 23.474 54.429 99.855 1.00 19.45 278 ASP B C 1
ATOM 4731 O O . ASP B 1 278 ? 23.837 55.479 100.451 1.00 19.49 278 ASP B O 1
ATOM 4736 N N . GLY B 1 279 ? 22.212 54.117 99.574 1.00 18.10 279 GLY B N 1
ATOM 4737 C CA . GLY B 1 279 ? 21.100 54.995 99.914 1.00 17.35 279 GLY B CA 1
ATOM 4738 C C . GLY B 1 279 ? 19.727 54.598 99.387 1.00 16.79 279 GLY B C 1
ATOM 4739 O O . GLY B 1 279 ? 19.488 53.455 98.989 1.00 15.07 279 GLY B O 1
ATOM 4740 N N . ILE B 1 280 ? 18.835 55.575 99.427 1.00 15.47 280 ILE B N 1
ATOM 4741 C CA . ILE B 1 280 ? 17.447 55.440 99.031 1.00 16.24 280 ILE B CA 1
ATOM 4742 C C . ILE B 1 280 ? 17.134 56.689 98.212 1.00 16.34 280 ILE B C 1
ATOM 4743 O O . ILE B 1 280 ? 17.386 57.828 98.670 1.00 15.59 280 ILE B O 1
ATOM 4748 N N . VAL B 1 281 ? 16.595 56.485 97.008 1.00 15.70 281 VAL B N 1
ATOM 4749 C CA . VAL B 1 281 ? 16.167 57.627 96.207 1.00 17.42 281 VAL B CA 1
ATOM 4750 C C . VAL B 1 281 ? 14.637 57.837 96.342 1.00 17.05 281 VAL B C 1
ATOM 4751 O O . VAL B 1 281 ? 13.860 56.887 96.255 1.00 17.36 281 VAL B O 1
ATOM 4755 N N . ILE B 1 282 ? 14.228 59.083 96.567 1.00 17.76 282 ILE B N 1
ATOM 4756 C CA . ILE B 1 282 ? 12.809 59.436 96.748 1.00 18.06 282 ILE B CA 1
ATOM 4757 C C . ILE B 1 282 ? 12.441 60.414 95.640 1.00 17.71 282 ILE B C 1
ATOM 4758 O O . ILE B 1 282 ? 13.146 61.393 95.425 1.00 16.73 282 ILE B O 1
ATOM 4763 N N . LYS B 1 283 ? 11.342 60.151 94.927 1.00 18.31 283 LYS B N 1
ATOM 4764 C CA . LYS B 1 283 ? 10.943 60.970 93.793 1.00 16.95 283 LYS B CA 1
ATOM 4765 C C . LYS B 1 283 ? 9.455 61.246 93.904 1.00 17.07 283 LYS B C 1
ATOM 4766 O O . LYS B 1 283 ? 8.676 60.341 94.224 1.00 16.49 283 LYS B O 1
ATOM 4772 N N . VAL B 1 284 ? 9.043 62.483 93.638 1.00 16.95 284 VAL B N 1
ATOM 4773 C CA . VAL B 1 284 ? 7.621 62.734 93.360 1.00 16.94 284 VAL B CA 1
ATOM 4774 C C . VAL B 1 284 ? 7.224 61.747 92.256 1.00 17.98 284 VAL B C 1
ATOM 4775 O O . VAL B 1 284 ? 7.863 61.703 91.190 1.00 17.15 284 VAL B O 1
ATOM 4779 N N . ASN B 1 285 ? 6.203 60.942 92.505 1.00 18.24 285 ASN B N 1
ATOM 4780 C CA . ASN B 1 285 ? 5.894 59.839 91.566 1.00 18.56 285 ASN B CA 1
ATOM 4781 C C . ASN B 1 285 ? 5.365 60.324 90.205 1.00 19.39 285 ASN B C 1
ATOM 4782 O O . ASN B 1 285 ? 5.774 59.829 89.141 1.00 18.82 285 ASN B O 1
ATOM 4787 N N . ASP B 1 286 ? 4.426 61.277 90.262 1.00 20.13 286 ASP B N 1
ATOM 4788 C CA . ASP B 1 286 ? 3.675 61.742 89.077 1.00 20.10 286 ASP B CA 1
ATOM 4789 C C . ASP B 1 286 ? 4.573 62.546 88.160 1.00 19.62 286 ASP B C 1
ATOM 4790 O O . ASP B 1 286 ? 5.243 63.488 88.597 1.00 18.75 286 ASP B O 1
ATOM 4795 N N . LEU B 1 287 ? 4.582 62.180 86.884 1.00 19.32 287 LEU B N 1
ATOM 4796 C CA . LEU B 1 287 ? 5.547 62.765 85.954 1.00 20.42 287 LEU B CA 1
ATOM 4797 C C . LEU B 1 287 ? 5.218 64.240 85.704 1.00 21.48 287 LEU B C 1
ATOM 4798 O O . LEU B 1 287 ? 6.107 65.078 85.644 1.00 21.60 287 LEU B O 1
ATOM 4803 N N . ASP B 1 288 ? 3.933 64.552 85.585 1.00 22.18 288 ASP B N 1
ATOM 4804 C CA . ASP B 1 288 ? 3.508 65.936 85.396 1.00 24.03 288 ASP B CA 1
ATOM 4805 C C . ASP B 1 288 ? 3.903 66.838 86.559 1.00 24.08 288 ASP B C 1
ATOM 4806 O O . ASP B 1 288 ? 4.342 67.964 86.351 1.00 25.25 288 ASP B O 1
ATOM 4811 N N . GLN B 1 289 ? 3.751 66.322 87.769 1.00 24.42 289 GLN B N 1
ATOM 4812 C CA . GLN B 1 289 ? 4.146 67.015 88.987 1.00 24.10 289 GLN B CA 1
ATOM 4813 C C . GLN B 1 289 ? 5.659 67.189 89.082 1.00 24.04 289 GLN B C 1
ATOM 4814 O O . GLN B 1 289 ? 6.123 68.183 89.634 1.00 23.63 289 GLN B O 1
ATOM 4820 N N . GLN B 1 290 ? 6.419 66.227 88.557 1.00 22.74 290 GLN B N 1
ATOM 4821 C CA . GLN B 1 290 ? 7.870 66.401 88.446 1.00 22.71 290 GLN B CA 1
ATOM 4822 C C . GLN B 1 290 ? 8.154 67.622 87.579 1.00 24.08 290 GLN B C 1
ATOM 4823 O O . GLN B 1 290 ? 8.968 68.469 87.958 1.00 23.91 290 GLN B O 1
ATOM 4829 N N . ASP B 1 291 ? 7.468 67.711 86.428 1.00 24.99 291 ASP B N 1
ATOM 4830 C CA . ASP B 1 291 ? 7.654 68.829 85.489 1.00 27.35 291 ASP B CA 1
ATOM 4831 C C . ASP B 1 291 ? 7.308 70.171 86.163 1.00 27.70 291 ASP B C 1
ATOM 4832 O O . ASP B 1 291 ? 8.017 71.171 86.015 1.00 27.47 291 ASP B O 1
ATOM 4837 N N . GLU B 1 292 ? 6.211 70.178 86.908 1.00 28.59 292 GLU B N 1
ATOM 4838 C CA . GLU B 1 292 ? 5.824 71.338 87.724 1.00 29.36 292 GLU B CA 1
ATOM 4839 C C . GLU B 1 292 ? 6.900 71.839 88.685 1.00 29.13 292 GLU B C 1
ATOM 4840 O O . GLU B 1 292 ? 7.022 73.046 88.909 1.00 29.05 292 GLU B O 1
ATOM 4846 N N . MET B 1 293 ? 7.628 70.911 89.306 1.00 29.11 293 MET B N 1
ATOM 4847 C CA . MET B 1 293 ? 8.638 71.258 90.313 1.00 28.51 293 MET B CA 1
ATOM 4848 C C . MET B 1 293 ? 9.922 71.765 89.656 1.00 29.03 293 MET B C 1
ATOM 4849 O O . MET B 1 293 ? 10.633 72.600 90.228 1.00 29.27 293 MET B O 1
ATOM 4854 N N . GLY B 1 294 ? 10.217 71.236 88.471 1.00 28.60 294 GLY B N 1
ATOM 4855 C CA . GLY B 1 294 ? 11.383 71.628 87.682 1.00 28.95 294 GLY B CA 1
ATOM 4856 C C . GLY B 1 294 ? 12.727 71.311 88.324 1.00 28.97 294 GLY B C 1
ATOM 4857 O O . GLY B 1 294 ? 12.835 70.403 89.157 1.00 28.19 294 GLY B O 1
ATOM 4858 N N . PHE B 1 295 ? 13.737 72.088 87.936 1.00 29.41 295 PHE B N 1
ATOM 4859 C CA . PHE B 1 295 ? 15.123 71.894 88.368 1.00 29.63 295 PHE B CA 1
ATOM 4860 C C . PHE B 1 295 ? 15.738 73.168 88.929 1.00 29.69 295 PHE B C 1
ATOM 4861 O O . PHE B 1 295 ? 15.429 74.269 88.475 1.00 31.27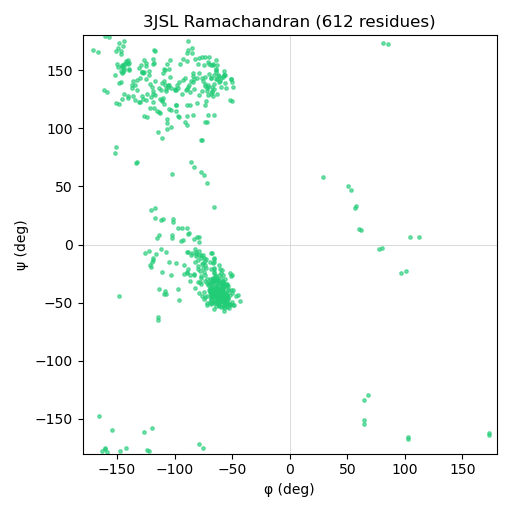 295 PHE B O 1
ATOM 4869 N N . THR B 1 296 ? 16.651 73.025 89.884 1.00 28.86 296 THR B N 1
ATOM 4870 C CA . THR B 1 296 ? 17.570 74.123 90.181 1.00 28.54 296 THR B CA 1
ATOM 4871 C C . THR B 1 296 ? 18.625 74.181 89.071 1.00 29.02 296 THR B C 1
ATOM 4872 O O . THR B 1 296 ? 18.529 73.435 88.085 1.00 29.00 296 THR B O 1
ATOM 4876 N N . GLN B 1 297 ? 19.627 75.055 89.216 1.00 28.90 297 GLN B N 1
ATOM 4877 C CA . GLN B 1 297 ? 20.741 75.074 88.269 1.00 29.76 297 GLN B CA 1
ATOM 4878 C C . GLN B 1 297 ? 21.488 73.737 88.239 1.00 28.51 297 GLN B C 1
ATOM 4879 O O . GLN B 1 297 ? 22.170 73.425 87.264 1.00 27.48 297 GLN B O 1
ATOM 4885 N N . LYS B 1 298 ? 21.348 72.944 89.300 1.00 27.32 298 LYS B N 1
ATOM 4886 C CA . LYS B 1 298 ? 22.065 71.682 89.380 1.00 27.43 298 LYS B CA 1
ATOM 4887 C C . LYS B 1 298 ? 21.164 70.436 89.344 1.00 25.20 298 LYS B C 1
ATOM 4888 O O . LYS B 1 298 ? 21.540 69.426 88.732 1.00 24.64 298 LYS B O 1
ATOM 4894 N N . SER B 1 299 ? 19.992 70.499 89.989 1.00 23.04 299 SER B N 1
ATOM 4895 C CA . SER B 1 299 ? 19.305 69.266 90.443 1.00 21.77 299 SER B CA 1
ATOM 4896 C C . SER B 1 299 ? 17.775 69.321 90.335 1.00 21.15 299 SER B C 1
ATOM 4897 O O . SER B 1 299 ? 17.214 70.395 90.460 1.00 21.40 299 SER B O 1
ATOM 4900 N N . PRO B 1 300 ? 17.102 68.167 90.123 1.00 21.62 300 PRO B N 1
ATOM 4901 C CA . PRO B 1 300 ? 15.626 68.186 90.177 1.00 21.49 300 PRO B CA 1
ATOM 4902 C C . PRO B 1 300 ? 15.141 68.631 91.546 1.00 22.18 300 PRO B C 1
ATOM 4903 O O . PRO B 1 300 ? 15.752 68.241 92.559 1.00 22.88 300 PRO B O 1
ATOM 4907 N N . ARG B 1 301 ? 14.066 69.433 91.593 1.00 21.49 301 ARG B N 1
ATOM 4908 C CA . ARG B 1 301 ? 13.437 69.778 92.870 1.00 21.44 301 ARG B CA 1
ATOM 4909 C C . ARG B 1 301 ? 12.491 68.653 93.330 1.00 21.07 301 ARG B C 1
ATOM 4910 O O . ARG B 1 301 ? 11.957 68.694 94.445 1.00 21.12 301 ARG B O 1
ATOM 4918 N N . TRP B 1 302 ? 12.305 67.651 92.468 1.00 19.49 302 TRP B N 1
ATOM 4919 C CA . TRP B 1 302 ? 11.340 66.583 92.725 1.00 18.56 302 TRP B CA 1
ATOM 4920 C C . TRP B 1 302 ? 11.965 65.267 93.202 1.00 17.52 302 TRP B C 1
ATOM 4921 O O . TRP B 1 302 ? 11.264 64.266 93.380 1.00 17.09 302 TRP B O 1
ATOM 4932 N N . ALA B 1 303 ? 13.272 65.282 93.444 1.00 16.01 303 ALA B N 1
ATOM 4933 C CA . ALA B 1 303 ? 13.978 64.070 93.839 1.00 16.17 303 ALA B CA 1
ATOM 4934 C C . ALA B 1 303 ? 15.090 64.368 94.817 1.00 15.97 303 ALA B C 1
ATOM 4935 O O . ALA B 1 303 ? 15.693 65.447 94.774 1.00 15.10 303 ALA B O 1
ATOM 4937 N N . ILE B 1 304 ? 15.344 63.418 95.705 1.00 15.69 304 ILE B N 1
ATOM 4938 C CA . ILE B 1 304 ? 16.455 63.520 96.661 1.00 15.95 304 ILE B CA 1
ATOM 4939 C C . ILE B 1 304 ? 17.063 62.144 96.931 1.00 16.22 304 ILE B C 1
ATOM 4940 O O . ILE B 1 304 ? 16.352 61.153 96.883 1.00 15.79 304 ILE B O 1
ATOM 4945 N N . ALA B 1 305 ? 18.377 62.091 97.190 1.00 16.62 305 ALA B N 1
ATOM 4946 C CA . ALA B 1 305 ? 19.053 60.833 97.501 1.00 17.61 305 ALA B CA 1
ATOM 4947 C C . ALA B 1 305 ? 19.375 60.824 98.998 1.00 16.98 305 ALA B C 1
ATOM 4948 O O . ALA B 1 305 ? 20.260 61.538 99.441 1.00 17.16 305 ALA B O 1
ATOM 4950 N N . TYR B 1 306 ? 18.618 60.072 99.786 1.00 17.97 306 TYR B N 1
ATOM 4951 C CA . TYR B 1 306 ? 19.026 59.815 101.171 1.00 18.09 306 TYR B CA 1
ATOM 4952 C C . TYR B 1 306 ? 20.283 58.946 101.144 1.00 18.41 306 TYR B C 1
ATOM 4953 O O . TYR B 1 306 ? 20.281 57.946 100.439 1.00 17.73 306 TYR B O 1
ATOM 4962 N N . LYS B 1 307 ? 21.326 59.305 101.910 1.00 18.65 307 LYS B N 1
ATOM 4963 C CA . LYS B 1 307 ? 22.558 58.509 102.006 1.00 19.50 307 LYS B CA 1
ATOM 4964 C C . LYS B 1 307 ? 22.708 57.849 103.370 1.00 20.79 307 LYS B C 1
ATOM 4965 O O . LYS B 1 307 ? 22.639 58.532 104.411 1.00 19.95 307 LYS B O 1
ATOM 4971 N N . PHE B 1 308 ? 22.893 56.529 103.371 1.00 21.41 308 PHE B N 1
ATOM 4972 C CA . PHE B 1 308 ? 23.226 55.807 104.605 1.00 24.37 308 PHE B CA 1
ATOM 4973 C C . PHE B 1 308 ? 24.564 56.314 105.124 1.00 26.15 308 PHE B C 1
ATOM 4974 O O . PHE B 1 308 ? 25.416 56.677 104.329 1.00 26.35 308 PHE B O 1
ATOM 4982 N N . PRO B 1 309 ? 24.747 56.366 106.464 1.00 28.63 309 PRO B N 1
ATOM 4983 C CA . PRO B 1 309 ? 26.067 56.735 106.993 1.00 30.04 309 PRO B CA 1
ATOM 4984 C C . PRO B 1 309 ? 27.104 55.646 106.713 1.00 31.29 309 PRO B C 1
ATOM 4985 O O . PRO B 1 309 ? 27.873 55.759 105.742 1.00 33.29 309 PRO B O 1
#

Organism: Staphylococcus aureus (NCBI:txid1280)

Solvent-accessible surface area: 30702 Å² total; per-residue (Å²): 51,79,48,12,94,76,7,81,85,0,25,101,44,0,75,82,17,12,84,24,32,96,38,99,119,98,81,74,29,91,96,81,59,16,66,130,5,25,121,53,0,48,122,18,10,129,108,48,73,15,2,120,62,84,35,1,6,22,36,29,63,18,33,161,65,104,4,55,45,89,152,39,88,8,34,49,79,16,72,32,49,32,75,0,131,72,85,112,48,2,96,130,4,4,100,100,0,99,128,102,34,30,130,7,58,0,2,0,16,8,51,11,42,7,9,19,0,1,0,5,1,22,84,1,61,7,37,12,0,0,8,68,45,111,3,68,37,1,32,29,0,11,59,0,0,42,9,3,34,2,0,17,16,112,8,148,97,83,28,54,9,0,0,15,0,24,0,21,2,34,61,156,20,18,100,128,19,13,104,108,32,123,171,102,155,78,162,80,40,83,62,11,105,58,0,0,18,32,0,0,110,58,90,50,3,72,52,2,27,148,36,120,19,16,0,25,2,59,18,7,34,62,56,111,92,15,131,14,169,12,3,10,55,2,4,76,36,1,48,165,14,11,2,10,17,14,173,24,42,33,152,20,125,65,7,84,20,0,26,123,15,11,120,99,12,76,93,76,82,123,94,16,84,13,45,6,43,0,0,12,0,8,0,1,50,23,113,39,11,120,109,6,18,98,71,203,153,16,6,96,19,4,13,2,25,51,19,171,49,80,49,12,96,76,7,81,82,0,24,100,46,0,76,83,17,12,88,24,30,101,40,94,117,97,83,71,30,95,95,78,57,15,64,126,5,24,122,48,0,45,121,18,10,124,115,47,71,16,3,118,62,86,36,1,6,19,36,29,58,14,21,158,51,103,6,56,40,88,147,37,90,9,34,47,74,15,76,39,45,26,78,0,130,70,84,98,41,1,95,137,22,4,98,172,1,121,114,106,34,29,126,8,59,1,0,0,15,9,49,9,44,7,15,20,0,1,0,5,0,21,83,1,65,7,39,11,0,0,12,66,49,109,3,70,38,1,33,28,0,12,59,0,0,39,8,3,35,2,0,17,16,112,8,154,94,85,26,52,7,1,0,14,0,23,0,19,2,34,96,150,22,17,82,134,18,12,130,104,30,112,185,97,132,76,168,77,46,78,55,11,96,64,0,0,23,30,0,0,121,45,101,38,2,96,97,2,26,168,57,128,22,16,0,26,3,58,18,8,35,57,56,113,86,16,132,14,168,12,2,13,56,1,4,74,32,0,48,163,13,11,2,9,18,13,172,24,45,33,151,22,123,71,3,83,17,0,23,124,13,11,123,99,10,68,88,77,76,120,96,18,81,14,46,7,42,0,0,11,0,9,0,1,50,22,103,37,10,117,104,6,20,94,68,198,136,10,6,108,20,4,20,1,25,50,16,173

Sequence (616 aa):
ADLSSRVNELHDLLNQYSYEYYVEDNPSVPDSEYDKLLHELIKIEEEHPEYKTVDSPTVRVGGEAQASFNKVNHDTPMLSLGNAFNEDDLRKFDQRIREQIGNVEYMCELKIDGLAVSLKYVDGYFVQGLTRGDGTTGEDITENLKTIHAIPLKMKEPLNVEVRGEAYMPRRSFLRLNEEKEKNDEQLFANPRNAAAGSLRQLDSKLTAKRKLSVFIYSVNDFTDFNARSQSEALDELDKLGFTTNKNRARVNNIDGVLEYIEKWTSQRESLPYDIDGIVIKVNDLDQQDEMGFTQKSPRWAIAYKFPADLSSRVNELHDLLNQYSYEYYVEDNPSVPDSEYDKLLHELIKIEEEHPEYKTVDSPTVRVGGEAQASFNKVNHDTPMLSLGNAFNEDDLRKFDQRIREQIGNVEYMCELKIDGLAVSLKYVDGYFVQGLTRGDGTTGEDITENLKTIHAIPLKMKEPLNVEVRGEAYMPRRSFLRLNEEKEKNDEQLFANPRNAAAGSLRQLDSKLTAKRKLSVFIYSVNDFTDFNARSQSEALDELDKLGFTTNKNRARVNNIDGVLEYIEKWTSQRESLPYDIDGIVIKVNDLDQQDEMGFTQKSPRWAIAYKFP

B-factor: mean 23.6, std 7.53, range [12.18, 57.98]

Nearest PDB structures (foldseek):
  5fpr-assembly1_A  TM=1.001E+00  e=7.474E-66  Staphylococcus aureus
  5fpo-assembly1_A  TM=1.001E+00  e=2.907E-64  Staphylococcus aureus
  3jsn-assembly1_A  TM=9.757E-01  e=4.075E-59  Staphylococcus aureus
  1tae-assembly1_A  TM=7.732E-01  e=3.477E-45  Enterococcus faecalis V583
  8jyd-assembly1_A  TM=7.675E-01  e=6.739E-42  Enterococcus faecalis V583

Radius of gyration: 31.12 Å; Cα contacts (8 Å, |Δi|>4): 1168; chains: 2; bounding box: 50×63×94 Å

CATH classification: 1.10.287.610 (+2 more: 3.30.1490.70, 3.30.470.30)

Secondary structure (DSSP, 8-state):
---HHHHHHHHHHHHHHHHHHHTS---SS-HHHHHHHHHHHHHHHHH-GGG--TT-GGGGG--SPPP---EEE-SSPPP--EEE-SHHHHHHHHHHHHHHT-S--EEEEEEE-SEEEEEEEETTEEEEEEE-TTSSEEEB-HHHHTT-TTS-SB-SS---EEEEEEEE--HHHHHHHHHHHBTBBPPPPSSHHHHHHHHHS-S-HHHHHHS--EEEEEEES--TT---SBHHHHHHHHHHHT----TT-EEESSHHHHHHHHHHHHHHGGGSSS-EEEEEEEESBHHHHHHH-B-SSSBTTEEEEE--/---HHHHHHHHHHHHHHHHHHHTS---SS-HHHHHHHHHHHHHHHHH-GGG--TT-GGGGG--S------EEE-SSPPP--EEE-SHHHHHHHHHHHHHHT-S--EEEEEEE-SEEEEEEEETTEEEEEEE-TTSSEEEB-HHHHTT-TTS-SB-SS---EEEEEEEE--HHHHHHHHHHHHHTTPPPPSSHHHHHHHHHSSS-HHHHHHS--EEEEEEES--TT---SBHHHHHHHHHHHT----TT-EEESSHHHHHHHHHHHHHHGGGSSS-EEEEEEEESBHHHHHHH-B-SSSBTTEEEEE--

InterPro domains:
  IPR001357 BRCT domain [PF00533] (589-660)
  IPR001357 BRCT domain [PS50172] (586-667)
  IPR001357 BRCT domain [SM00292] (588-665)
  IPR001679 NAD-dependent DNA ligase [MF_01588] (2-662)
  IPR001679 NAD-dependent DNA ligase [PIRSF001604] (5-660)
  IPR001679 NAD-dependent DNA ligase [TIGR00575] (11-658)
  IPR003583 Helix-hairpin-helix DNA-binding motif, class 1 [SM00278] (438-457)
  IPR003583 Helix-hairpin-helix DNA-binding motif, class 1 [SM00278] (472-491)
  IPR003583 Helix-hairpin-helix DNA-binding motif, class 1 [SM00278] (536-555)
  IPR004149 Zinc-finger, NAD-dependent DNA ligase C4-type [PF03119] (400-426)
  IPR004150 NAD-dependent DNA ligase, OB-fold [PF03120] (314-391)
  IPR010994 RuvA domain 2-like [SSF47781] (396-576)
  IPR012340 Nucleic acid-binding, OB-fold [G3DSA:2.40.50.140] (310-382)
  IPR012340 Nucleic acid-binding, OB-fold [SSF50249] (310-393)
  IPR013839 NAD-dependent DNA ligase, adenylation [PF01653] (68-311)
  IPR013839 NAD-dependent DNA ligase, adenylation [cd00114] (6-310)
  IPR013840 NAD-dependent DNA ligase, N-terminal [SM00532] (3-440)
  IPR018239 NAD-dependent DNA ligase, active site [PS01055] (112-141)
  IPR033136 NAD-dependent DNA ligase, conserved site [PS01056] (324-339)
  IPR036420 BRCT domain superfamily [G3DSA:3.40.50.10190] (587-666)